Protein AF-A0A951XYP3-F1 (afdb_monomer)

Foldseek 3Di:
DWADALQWIWDADQQQWTQFIAGPVVRDTFFPSVDVVQRAHQKWFDFPNDIADFPGWDDDPQWIWTWRVVDVVIKIWIWHWDHDNFWIKIFRADIPPCPRTFKMFNGKGWGAADQPDDFAQWGWDDPVPFIKTWGKAWLFLQWFWDWDDDPGGIMIITMFGCAFVLGAAPVCVVPRGGGTMMIIGMFTPPPVGVLVSFVVVCVVRVLPQFQVLLPPLLQLFAEAEAAADQLLDPVLLVVQLVLCVLLQGQEYEYEQQQFADLAQLLWGNCSNVGLVSLLVSCVVSVVSRHAYEYEDELQWARLHYPPDVPDPQQFDADPVRHFDHDPDDNTTGGSLHHCNLLVSLLSNLNSCLSSPHQEYEYEPQPPQPPSCNSSSLSSQVSNQVSNVVSVHRHSAYDYCHPACRSVNSGHQENADDDDPCVVDPLQVLLVVLLVVLPDGSSDPHAYASHEAAQFDPVDFHQDPQSLQLNLLQCLLSSHYYHYYHYSLRLQARQQNSLSSNVSSVSSVCSSVVVDDNVVSPVSSDRPWGWDWDDDDPGIDTATKDKADAPAWDWDWDQAPVGIDTWIKTKTKIKGPAQDPQWIKMKIAIFTADPVRHGHRLVVRHPPHRRHHDWCPPKKKFFFPEEQPQKWKADSVRHTFRWDADPGYIIGDHGGMMMMIGGNPDDVNVRRHPMYIDD

Radius of gyration: 29.74 Å; Cα contacts (8 Å, |Δi|>4): 1580; chains: 1; bounding box: 68×66×85 Å

Mean predicted aligned error: 7.41 Å

Secondary structure (DSSP, 8-state):
-EEE-SSEEEEE-TTSBEEEEEETTT--BSS-TTSGGG--BS-EEEETTEEE--SEEEEETTEEEEE-TTSSSPPEEEEEEEE-SSEEEEEEEEEESGGG-SEEEEEEEE--S--SEEETTEEEEE-SS-EEEEEEEESSTTEEEEEEEETTEEEEEEEEES--TT---HHHHTSSSTT-EEEEEEEESSHHHHHHHHHHHHHHHT-SSHHHHHT-GGGGS-EEEEEE--TT-HHHHHHHHHHHHHTT-SEEEE-HHHHB-SS-TTSB-GGGSSHHHHHHHHHHHHHTT-EEEEEEESSB--SSS---TT----B-B-TTSPBPBPSSSS-BBB-TTTTHHHHHHHHHHHHHHHHT-SEEEEES-SS--GGGHHHHHHHHHHHHHHHHHTT---S-EEE--S--TTTTTTEEEE------TTTS-HHHHHHHHHHTTS--TT--S-B---EEEEE-SSSPPPPHHHHHHHHHHHHHHT---EEEEEHHHHHH-TTHHHHHHHHHHHHHHHHTT-S-HHHHHHTTSTT-EEEEEEETTEEEEEEEEEPP---EEEEEEEETTEEEEEEEEEEEEEESS-BTTEEEEEEEEEEE-TTSSB--HHHH-TTSPP-PPP-TT-EEEEET--STT-EEEETTSPBP--EE-SSEEEEE-SSEEEEEEETT--HHHHHHT-EEE-

Solvent-accessible surface area (backbone atoms only — not comparable to full-atom values): 34959 Å² total; per-residue (Å²): 90,77,46,53,32,71,38,32,35,43,30,34,44,87,71,40,21,36,45,35,33,29,36,57,84,78,68,44,61,42,24,41,59,91,41,73,94,37,45,39,46,25,50,37,35,29,38,94,92,35,82,44,70,56,74,45,45,49,79,56,96,64,27,42,39,36,31,27,70,93,44,86,73,50,31,37,41,28,34,35,61,47,63,37,68,60,32,36,41,40,29,30,68,41,66,45,59,54,87,65,44,46,30,38,31,71,36,38,45,40,32,38,52,82,58,81,39,72,30,42,37,24,43,38,44,73,74,88,82,56,49,33,34,45,33,50,43,54,76,39,36,67,27,46,60,46,38,42,83,47,100,69,13,31,35,41,36,35,34,32,41,52,58,46,67,96,54,53,41,70,82,39,59,76,51,43,50,54,74,40,30,37,35,40,35,42,34,48,67,53,66,70,49,45,50,56,46,52,55,48,52,28,67,78,64,68,43,80,34,26,63,70,33,51,65,41,72,69,72,62,44,25,29,33,31,38,65,42,61,57,56,66,38,73,66,51,50,52,44,54,49,50,53,29,52,51,27,52,25,45,30,40,30,35,27,41,80,62,51,33,20,64,64,44,48,70,37,46,18,70,53,39,77,42,57,67,51,48,26,51,51,47,48,54,31,43,78,71,66,34,45,43,28,43,32,38,62,75,60,58,37,66,59,45,70,86,79,54,95,85,47,89,69,36,51,28,53,48,99,87,63,47,74,36,63,33,96,71,68,79,22,29,27,44,19,74,48,74,46,16,34,53,53,51,19,46,25,50,19,51,37,42,42,70,38,62,54,43,28,38,32,45,37,83,44,48,91,58,54,77,72,40,52,40,59,53,16,45,47,53,49,44,31,48,52,29,15,44,74,58,74,39,60,54,66,35,26,32,24,31,45,84,62,52,59,40,29,47,41,50,42,20,28,39,48,61,37,85,69,61,65,92,81,39,53,73,64,56,46,48,44,52,40,54,67,70,60,57,89,42,64,54,51,83,46,53,60,36,65,8,46,45,63,47,25,45,94,92,48,71,59,58,46,74,65,60,46,35,46,48,46,36,38,30,40,31,69,66,30,18,46,33,36,30,34,26,49,68,46,50,66,6,40,66,57,41,73,57,49,28,45,48,42,21,51,44,48,50,42,32,76,69,55,69,64,54,74,66,60,24,56,60,44,58,46,72,99,57,45,41,47,80,41,77,44,98,94,52,73,43,81,39,54,36,44,80,47,68,52,77,23,50,35,79,40,73,40,78,34,68,89,46,81,41,76,37,44,28,33,55,45,40,32,30,41,78,58,68,54,96,67,24,28,44,34,43,37,35,71,40,51,32,40,96,87,68,43,82,50,39,34,60,77,56,6,72,95,40,82,39,47,48,65,68,36,82,68,29,25,41,34,33,46,84,40,60,51,79,75,48,47,37,20,40,81,86,57,49,76,48,87,62,41,70,59,99,65,19,24,39,32,88,45,62,56,46,40,37,37,41,35,45,56,88,59,56,65,66,62,41,39,51,58,27,38,43,47,111

pLDDT: mean 86.68, std 11.58, range [38.38, 98.69]

Sequence (678 aa):
MSFSTQDLTLRLGPDGKVVSIVDRLTGRDRVKSTLPQYQNYLCELSAAGRTCAPTSFAARDGLLVFRFDTLSPPPVVSIRVRSDPLYVLFELADVQNPDAIESIRFVGIWTADSLDRVVDRVLRFDDGRVERYLGLHPLDPFTEVWAGPGTSGGYLKATAYARLDGGMPPALARDPFRGRRAVLFAANTAPASFVKVFEQIERDFDVPLGWKARQQPVLRQSTIFWSYFDASSPQERRRAIEVTRRAGCAKALLFVNLWADRANRYQPEPAWGGMQTLKDWIREAHDAGLLVGAHMLHTVGVTRGPVGPGDATPVRRDAAGQPIRAAEGPGYQLDLWNGGVAWQSRQIAAVFSEAGFDYLYADALEDVPESYWCSTAVAVAELYEALKAAGAPPRWMEGSAHNMNGLWPYIAVHGQTDWYLHKASFREEVNRNVRDMTFDARNPAPRQMGWAPICHTIYPETTPDELEYLLSRSLAWDVPVVYIMWGHTVNAWTHRDANLHLMYLYEKLRIEQYFSAELRRAARQADRDFMLFPDDGGHRLIECAPLSTEAAAEVPHEAAGGARTLRVALRAFASRGVHAGQRYVSAWAQPLGPDGKPVMATALAGAGPPRRVEFDGLRLQLAGLRADGVRVCDIWGREIAPRDDDAGLVLPFSTRVYLKLPATCEPAVLFRSARLVR

Nearest PDB structures (foldseek):
  3ecq-assembly2_B  TM=4.646E-01  e=6.523E-15  Streptococcus pneumoniae R6
  4gkl-assembly2_B  TM=5.294E-01  e=4.102E-09  Thermotoga neapolitana
  2ya2-assembly1_A  TM=3.401E-01  e=8.936E-08  Streptococcus pneumoniae TIGR4
  3faw-assembly1_A  TM=2.936E-01  e=3.031E-08  Streptococcus agalactiae COH1
  2ya1-assembly1_A  TM=2.950E-01  e=1.534E-07  Streptococcus pneumoniae TIGR4

Structure (mmCIF, N/CA/C/O backbone):
data_AF-A0A951XYP3-F1
#
_entry.id   AF-A0A951XYP3-F1
#
loop_
_atom_site.group_PDB
_atom_site.id
_atom_site.type_symbol
_atom_site.label_atom_id
_atom_site.label_alt_id
_atom_site.label_comp_id
_atom_site.label_asym_id
_atom_site.label_entity_id
_atom_site.label_seq_id
_atom_site.pdbx_PDB_ins_code
_atom_site.Cartn_x
_atom_site.Cartn_y
_atom_site.Cartn_z
_atom_site.occupancy
_atom_site.B_iso_or_equiv
_atom_site.auth_seq_id
_atom_site.auth_comp_id
_atom_site.auth_asym_id
_atom_site.auth_atom_id
_atom_site.pdbx_PDB_model_num
ATOM 1 N N . MET A 1 1 ? -24.974 -12.770 32.847 1.00 94.94 1 MET A N 1
ATOM 2 C CA . MET A 1 1 ? -25.576 -12.272 31.581 1.00 94.94 1 MET A CA 1
ATOM 3 C C . MET A 1 1 ? -24.872 -12.920 30.392 1.00 94.94 1 MET A C 1
ATOM 5 O O . MET A 1 1 ? -23.725 -13.317 30.559 1.00 94.94 1 MET A O 1
ATOM 9 N N . SER A 1 2 ? -25.513 -13.064 29.226 1.00 96.56 2 SER A N 1
ATOM 10 C CA . SER A 1 2 ? -24.863 -13.631 28.033 1.00 96.56 2 SER A CA 1
ATOM 11 C C . SER A 1 2 ? -25.205 -12.853 26.765 1.00 96.56 2 SER A C 1
ATOM 13 O O . SER A 1 2 ? -26.340 -12.417 26.601 1.00 96.56 2 SER A O 1
ATOM 15 N N . PHE A 1 3 ? -24.217 -12.718 25.885 1.00 97.31 3 PHE A N 1
ATOM 16 C CA . PHE A 1 3 ? -24.302 -12.079 24.574 1.00 97.31 3 PHE A CA 1
ATOM 17 C C . PHE A 1 3 ? -23.811 -13.085 23.539 1.00 97.31 3 PHE A C 1
ATOM 19 O O . PHE A 1 3 ? -22.753 -13.683 23.735 1.00 97.31 3 PHE A O 1
ATOM 26 N N . SER A 1 4 ? -24.585 -13.336 22.487 1.00 97.38 4 SER A N 1
ATOM 27 C CA . SER A 1 4 ? -24.273 -14.397 21.524 1.00 97.38 4 SER A CA 1
ATOM 28 C C . SER A 1 4 ? -24.396 -13.914 20.093 1.00 97.38 4 SER A C 1
ATOM 30 O O . SER A 1 4 ? -25.381 -13.282 19.734 1.00 97.38 4 SER A O 1
ATOM 32 N N . THR A 1 5 ? -23.416 -14.296 19.289 1.00 96.81 5 THR A N 1
ATOM 33 C CA . THR A 1 5 ? -23.433 -14.245 17.829 1.00 96.81 5 THR A CA 1
ATOM 34 C C . THR A 1 5 ? -23.641 -15.670 17.301 1.00 96.81 5 THR A C 1
ATOM 36 O O . THR A 1 5 ? -23.819 -16.617 18.077 1.00 96.81 5 THR A O 1
ATOM 39 N N . GLN A 1 6 ? -23.603 -15.866 15.985 1.00 95.56 6 GLN A N 1
ATOM 40 C CA . GLN A 1 6 ? -23.590 -17.203 15.386 1.00 95.56 6 GLN A CA 1
ATOM 41 C C . GLN A 1 6 ? -22.330 -18.001 15.794 1.00 95.56 6 GLN A C 1
ATOM 43 O O . GLN A 1 6 ? -22.396 -19.217 15.966 1.00 95.56 6 GLN A O 1
ATOM 48 N N . ASP A 1 7 ? -21.203 -17.306 15.985 1.00 94.50 7 ASP A N 1
ATOM 49 C CA . ASP A 1 7 ? -19.854 -17.869 16.129 1.00 94.50 7 ASP A CA 1
ATOM 50 C C . ASP A 1 7 ? -19.314 -17.797 17.564 1.00 94.50 7 ASP A C 1
ATOM 52 O O . ASP A 1 7 ? -18.368 -18.504 17.909 1.00 94.50 7 ASP A O 1
ATOM 56 N N . LEU A 1 8 ? -19.902 -16.954 18.414 1.00 95.62 8 LEU A N 1
ATOM 57 C CA . LEU A 1 8 ? -19.364 -16.610 19.725 1.00 95.62 8 LEU A CA 1
ATOM 58 C C . LEU A 1 8 ? -20.468 -16.507 20.776 1.00 95.62 8 LEU A C 1
ATOM 60 O O . LEU A 1 8 ? -21.537 -15.969 20.508 1.00 95.62 8 LEU A O 1
ATOM 64 N N . THR A 1 9 ? -20.191 -16.932 22.006 1.00 97.31 9 THR A N 1
ATOM 65 C CA . THR A 1 9 ? -21.010 -16.589 23.175 1.00 97.31 9 THR A CA 1
ATOM 66 C C . THR A 1 9 ? -20.133 -16.016 24.285 1.00 97.31 9 THR A C 1
ATOM 68 O O . THR A 1 9 ? -19.351 -16.739 24.893 1.00 97.31 9 THR A O 1
ATOM 71 N N . LEU A 1 10 ? -20.306 -14.730 24.595 1.00 96.69 10 LEU A N 1
ATOM 72 C CA . LEU A 1 10 ? -19.717 -14.054 25.753 1.00 96.69 10 LEU A CA 1
ATOM 73 C C . LEU A 1 10 ? -20.641 -14.196 26.969 1.00 96.69 10 LEU A C 1
ATOM 75 O O . LEU A 1 10 ? -21.863 -14.042 26.860 1.00 96.69 10 LEU A O 1
ATOM 79 N N . ARG A 1 11 ? -20.070 -14.455 28.148 1.00 97.12 11 ARG A N 1
ATOM 80 C CA . ARG A 1 11 ? -20.802 -14.485 29.420 1.00 97.12 11 ARG A CA 1
ATOM 81 C C . ARG A 1 11 ? -20.125 -13.614 30.469 1.00 97.12 11 ARG A C 1
ATOM 83 O O . ARG A 1 11 ? -18.912 -13.677 30.656 1.00 97.12 11 ARG A O 1
ATOM 90 N N . LEU A 1 12 ? -20.953 -12.859 31.187 1.00 96.88 12 LEU A N 1
ATOM 91 C CA . LEU A 1 12 ? -20.557 -12.059 32.342 1.00 96.88 12 LEU A CA 1
ATOM 92 C C . LEU A 1 12 ? -21.125 -12.650 33.634 1.00 96.88 12 LEU A C 1
ATOM 94 O O . LEU A 1 12 ? -22.303 -13.037 33.669 1.00 96.88 12 LEU A O 1
ATOM 98 N N . GLY A 1 13 ? -20.297 -12.683 34.675 1.00 96.25 13 GLY A N 1
ATOM 99 C CA . GLY A 1 13 ? -20.674 -13.023 36.042 1.00 96.25 13 GLY A CA 1
ATOM 100 C C . GLY A 1 13 ? -21.573 -11.961 36.691 1.00 96.25 13 GLY A C 1
ATOM 101 O O . GLY A 1 13 ? -21.798 -10.893 36.112 1.00 96.25 13 GLY A O 1
ATOM 102 N N . PRO A 1 14 ? -22.119 -12.244 37.887 1.00 96.50 14 PRO A N 1
ATOM 103 C CA . PRO A 1 14 ? -22.960 -11.300 38.628 1.00 96.50 14 PRO A CA 1
ATOM 104 C C . PRO A 1 14 ? -22.197 -10.068 39.140 1.00 96.50 14 PRO A C 1
ATOM 106 O O . PRO A 1 14 ? -22.823 -9.099 39.546 1.00 96.50 14 PRO A O 1
ATOM 109 N N . ASP A 1 15 ? -20.867 -10.095 39.110 1.00 96.12 15 ASP A N 1
ATOM 110 C CA . ASP A 1 15 ? -19.958 -9.007 39.479 1.00 96.12 15 ASP A CA 1
ATOM 111 C C . ASP A 1 15 ? -19.421 -8.233 38.258 1.00 96.12 15 ASP A C 1
ATOM 113 O O . ASP A 1 15 ? -18.568 -7.360 38.394 1.00 96.12 15 ASP A O 1
ATOM 117 N N . GLY A 1 16 ? -19.906 -8.544 37.050 1.00 96.44 16 GLY A N 1
ATOM 118 C CA . GLY A 1 16 ? -19.474 -7.890 35.814 1.00 96.44 16 GLY A CA 1
ATOM 119 C C . GLY A 1 16 ? -18.149 -8.412 35.249 1.00 96.44 16 GLY A C 1
ATOM 120 O O . GLY A 1 16 ? -17.642 -7.848 34.274 1.00 96.44 16 GLY A O 1
ATOM 121 N N . LYS A 1 17 ? -17.587 -9.490 35.812 1.00 96.62 17 LYS A N 1
ATOM 122 C CA . LYS A 1 17 ? -16.408 -10.160 35.249 1.00 96.62 17 LYS A CA 1
ATOM 123 C C . LYS A 1 17 ? -16.745 -10.979 34.018 1.00 96.62 17 LYS A C 1
ATOM 125 O O . LYS A 1 17 ? -17.808 -11.594 33.943 1.00 96.62 17 LYS A O 1
ATOM 130 N N . VAL A 1 18 ? -15.818 -11.041 33.069 1.00 95.38 18 VAL A N 1
ATOM 131 C CA . VAL A 1 18 ? -15.890 -11.976 31.945 1.00 95.38 18 VAL A CA 1
ATOM 132 C C . VAL A 1 18 ? -15.596 -13.378 32.469 1.00 95.38 18 VAL A C 1
ATOM 134 O O . VAL A 1 18 ? -14.480 -13.671 32.888 1.00 95.38 18 VAL A O 1
ATOM 137 N N . VAL A 1 19 ? -16.608 -14.246 32.458 1.00 94.69 19 VAL A N 1
ATOM 138 C CA . VAL A 1 19 ? -16.498 -15.609 33.003 1.00 94.69 19 VAL A CA 1
ATOM 139 C C . VAL A 1 19 ? -16.403 -16.679 31.926 1.00 94.69 19 VAL A C 1
ATOM 141 O O . VAL A 1 19 ? -16.064 -17.801 32.259 1.00 94.69 19 VAL A O 1
ATOM 144 N N . SER A 1 20 ? -16.731 -16.384 30.665 1.00 93.31 20 SER A N 1
ATOM 145 C CA . SER A 1 20 ? -16.653 -17.360 29.569 1.00 93.31 20 SER A CA 1
ATOM 146 C C . SER A 1 20 ? -16.743 -16.674 28.207 1.00 93.31 20 SER A C 1
ATOM 148 O O . SER A 1 20 ? -17.505 -15.712 28.048 1.00 93.31 20 SER A O 1
ATOM 150 N N . ILE A 1 21 ? -16.003 -17.193 27.225 1.00 93.44 21 ILE A N 1
ATOM 151 C CA . ILE A 1 21 ? -16.119 -16.836 25.807 1.00 93.44 21 ILE A CA 1
ATOM 152 C C . ILE A 1 21 ? -16.085 -18.123 24.998 1.00 93.44 21 ILE A C 1
ATOM 154 O O . ILE A 1 21 ? -15.023 -18.653 24.695 1.00 93.44 21 ILE A O 1
ATOM 158 N N . VAL A 1 22 ? -17.253 -18.635 24.637 1.00 93.12 22 VAL A N 1
ATOM 159 C CA . VAL A 1 22 ? -17.359 -19.903 23.917 1.00 93.12 22 VAL A CA 1
ATOM 160 C C . VAL A 1 22 ? -17.301 -19.650 22.418 1.00 93.12 22 VAL A C 1
ATOM 162 O O . VAL A 1 22 ? -18.160 -18.949 21.880 1.00 93.12 22 VAL A O 1
ATOM 165 N N . ASP A 1 23 ? -16.325 -20.253 21.740 1.00 91.19 23 ASP A N 1
ATOM 166 C CA . ASP A 1 23 ? -16.357 -20.404 20.286 1.00 91.19 23 ASP A CA 1
ATOM 167 C C . ASP A 1 23 ? -17.433 -21.435 19.945 1.00 91.19 23 ASP A C 1
ATOM 169 O O . ASP A 1 23 ? -17.295 -22.623 20.238 1.00 91.19 23 ASP A O 1
ATOM 173 N N . ARG A 1 24 ? -18.547 -20.984 19.368 1.00 92.44 24 ARG A N 1
ATOM 174 C CA . ARG A 1 24 ? -19.727 -21.831 19.151 1.00 92.44 24 ARG A CA 1
ATOM 175 C C . ARG A 1 24 ? -19.491 -22.908 18.099 1.00 92.44 24 ARG A C 1
ATOM 177 O O . ARG A 1 24 ? -20.209 -23.904 18.101 1.00 92.44 24 ARG A O 1
ATOM 184 N N . LEU A 1 25 ? -18.495 -22.726 17.231 1.00 88.06 25 LEU A N 1
ATOM 185 C CA . LEU A 1 25 ? -18.140 -23.716 16.221 1.00 88.06 25 LEU A CA 1
ATOM 186 C C . LEU A 1 25 ? -17.386 -24.898 16.838 1.00 88.06 25 LEU A C 1
ATOM 188 O O . LEU A 1 25 ? -17.642 -26.045 16.480 1.00 88.06 25 LEU A O 1
ATOM 192 N N . THR A 1 26 ? -16.457 -24.629 17.758 1.00 87.50 26 THR A N 1
ATOM 193 C CA . THR A 1 26 ? -15.609 -25.672 18.364 1.00 87.50 26 THR A CA 1
ATOM 194 C C . THR A 1 26 ? -16.101 -26.122 19.738 1.00 87.50 26 THR A C 1
ATOM 196 O O . THR A 1 26 ? -15.647 -27.142 20.254 1.00 87.50 26 THR A O 1
ATOM 199 N N . GLY A 1 27 ? -17.036 -25.377 20.333 1.00 90.12 27 GLY A N 1
ATOM 200 C CA . GLY A 1 27 ? -17.553 -25.584 21.684 1.00 90.12 27 GLY A CA 1
ATOM 201 C C . GLY A 1 27 ? -16.547 -25.250 22.789 1.00 90.12 27 GLY A C 1
ATOM 202 O O . GLY A 1 27 ? -16.861 -25.442 23.963 1.00 90.12 27 GLY A O 1
ATOM 203 N N . ARG A 1 28 ? -15.344 -24.772 22.443 1.00 89.00 28 ARG A N 1
ATOM 204 C CA . ARG A 1 28 ? -14.281 -24.485 23.411 1.00 89.00 28 ARG A CA 1
ATOM 205 C C . ARG A 1 28 ? -14.506 -23.134 24.076 1.00 89.00 28 ARG A C 1
ATOM 207 O O . ARG A 1 28 ? -14.768 -22.135 23.404 1.00 89.00 28 ARG A O 1
ATOM 214 N N . ASP A 1 29 ? -14.360 -23.108 25.397 1.00 90.31 29 ASP A N 1
ATOM 215 C CA . ASP A 1 29 ? -14.270 -21.861 26.148 1.00 90.31 29 ASP A CA 1
ATOM 216 C C . ASP A 1 29 ? -12.864 -21.285 25.985 1.00 90.31 29 ASP A C 1
ATOM 218 O O . ASP A 1 29 ? -11.864 -21.937 26.281 1.00 90.31 29 ASP A O 1
ATOM 222 N N . ARG A 1 30 ? -12.799 -20.062 25.475 1.00 87.12 30 ARG A N 1
ATOM 223 C CA . ARG A 1 30 ? -11.568 -19.317 25.251 1.00 87.12 30 ARG A CA 1
ATOM 224 C C . ARG A 1 30 ? -11.134 -18.554 26.483 1.00 87.12 30 ARG A C 1
ATOM 226 O O . ARG A 1 30 ? -10.099 -17.924 26.399 1.00 87.12 30 ARG A O 1
ATOM 233 N N . VAL A 1 31 ? -11.865 -18.569 27.595 1.00 79.69 31 VAL A N 1
ATOM 234 C CA . VAL A 1 31 ? -11.435 -18.004 28.886 1.00 79.69 31 VAL A CA 1
ATOM 235 C C . VAL A 1 31 ? -11.099 -19.159 29.828 1.00 79.69 31 VAL A C 1
ATOM 237 O O . VAL A 1 31 ? -11.831 -20.147 29.859 1.00 79.69 31 VAL A O 1
ATOM 240 N N . LYS A 1 32 ? -10.041 -19.051 30.656 1.00 72.44 32 LYS A N 1
ATOM 241 C CA . LYS A 1 32 ? -9.826 -20.013 31.761 1.00 72.44 32 LYS A CA 1
ATOM 242 C C . LYS A 1 32 ? -10.803 -19.692 32.880 1.00 72.44 32 LYS A C 1
ATOM 244 O O . LYS A 1 32 ? -10.425 -19.192 33.934 1.00 72.44 32 LYS A O 1
ATOM 249 N N . SER A 1 33 ? -12.074 -19.967 32.626 1.00 68.19 33 SER A N 1
ATOM 250 C CA . SER A 1 33 ? -13.196 -19.702 33.521 1.00 68.19 33 SER A CA 1
ATOM 251 C C . SER A 1 33 ? -13.050 -20.392 34.877 1.00 68.19 33 SER A C 1
ATOM 253 O O . SER A 1 33 ? -13.637 -19.948 35.856 1.00 68.19 33 SER A O 1
ATOM 255 N N . THR A 1 34 ? -12.218 -21.427 34.974 1.00 72.44 34 THR A N 1
ATOM 256 C CA . THR A 1 34 ? -11.900 -22.138 36.219 1.00 72.44 34 THR A CA 1
ATOM 257 C C . THR A 1 34 ? -10.819 -21.466 37.070 1.00 72.44 34 THR A C 1
ATOM 259 O O . THR A 1 34 ? -10.626 -21.860 38.218 1.00 72.44 34 THR A O 1
ATOM 262 N N . LEU A 1 35 ? -10.111 -20.462 36.543 1.00 80.06 35 LEU A N 1
ATOM 263 C CA . LEU A 1 35 ? -8.990 -19.803 37.208 1.00 80.06 35 LEU A CA 1
ATOM 264 C C . LEU A 1 35 ? -9.317 -18.318 37.459 1.00 80.06 35 LEU A C 1
ATOM 266 O O . LEU A 1 35 ? -9.365 -17.537 36.503 1.00 80.06 35 LEU A O 1
ATOM 270 N N . PRO A 1 36 ? -9.514 -17.894 38.725 1.00 82.75 36 PRO A N 1
ATOM 271 C CA . PRO A 1 36 ? -9.939 -16.532 39.060 1.00 82.75 36 PRO A CA 1
ATOM 272 C C . PRO A 1 36 ? -9.073 -15.416 38.462 1.00 82.75 36 PRO A C 1
ATOM 274 O O . PRO A 1 36 ? -9.596 -14.355 38.144 1.00 82.75 36 PRO A O 1
ATOM 277 N N . GLN A 1 37 ? -7.774 -15.648 38.243 1.00 80.50 37 GLN A N 1
ATOM 278 C CA . GLN A 1 37 ? -6.865 -14.645 37.676 1.00 80.50 37 GLN A CA 1
ATOM 279 C C . GLN A 1 37 ? -7.129 -14.291 36.196 1.00 80.50 37 GLN A C 1
ATOM 281 O O . GLN A 1 37 ? -6.566 -13.318 35.699 1.00 80.50 37 GLN A O 1
ATOM 286 N N . TYR A 1 38 ? -7.972 -15.050 35.485 1.00 79.50 38 TYR A N 1
ATOM 287 C CA . TYR A 1 38 ? -8.395 -14.736 34.108 1.00 79.50 38 TYR A CA 1
ATOM 288 C C . TYR A 1 38 ? -9.817 -14.175 34.042 1.00 79.50 38 TYR A C 1
ATOM 290 O O . TYR A 1 38 ? -10.231 -13.677 32.996 1.00 79.50 38 TYR A O 1
ATOM 298 N N . GLN A 1 39 ? -10.553 -14.221 35.154 1.00 87.25 39 GLN A N 1
ATOM 299 C CA . GLN A 1 39 ? -11.854 -13.581 35.290 1.00 87.25 39 GLN A CA 1
ATOM 300 C C . GLN A 1 39 ? -11.637 -12.109 35.648 1.00 87.25 39 GLN A C 1
ATOM 302 O O . GLN A 1 39 ? -11.647 -11.718 36.814 1.00 87.25 39 GLN A O 1
ATOM 307 N N . ASN A 1 40 ? -11.396 -11.287 34.637 1.00 91.00 40 ASN A N 1
ATOM 308 C CA . ASN A 1 40 ? -11.245 -9.847 34.819 1.00 91.00 40 ASN A CA 1
ATOM 309 C C . ASN A 1 40 ? -12.580 -9.135 34.617 1.00 91.00 40 ASN A C 1
ATOM 311 O O . ASN A 1 40 ? -13.489 -9.659 33.965 1.00 91.00 40 ASN A O 1
ATOM 315 N N . TYR A 1 41 ? -12.699 -7.935 35.178 1.00 96.38 41 TYR A N 1
ATOM 316 C CA . TYR A 1 41 ? -13.861 -7.089 34.938 1.00 96.38 41 TYR A CA 1
ATOM 317 C C . TYR A 1 41 ? -13.932 -6.705 33.461 1.00 96.38 41 TYR A C 1
ATOM 319 O O . TYR A 1 41 ? -12.914 -6.383 32.846 1.00 96.38 41 TYR A O 1
ATOM 327 N N . LEU A 1 42 ? -15.142 -6.720 32.892 1.00 96.94 42 LEU A N 1
ATOM 328 C CA . LEU A 1 42 ? -15.340 -6.198 31.540 1.00 96.94 42 LEU A CA 1
ATOM 329 C C . LEU A 1 42 ? -14.954 -4.712 31.476 1.00 96.94 42 LEU A C 1
ATOM 331 O O . LEU A 1 42 ? -14.369 -4.282 30.485 1.00 96.94 42 LEU A O 1
ATOM 335 N N . CYS A 1 43 ? -15.289 -3.967 32.538 1.00 98.00 43 CYS A N 1
ATOM 336 C CA . CYS A 1 43 ? -15.002 -2.550 32.684 1.00 98.00 43 CYS A CA 1
ATOM 337 C C . CYS A 1 43 ? -14.042 -2.286 33.848 1.00 98.00 43 CYS A C 1
ATOM 339 O O . CYS A 1 43 ? -14.322 -2.666 34.984 1.00 98.00 43 CYS A O 1
ATOM 341 N N . GLU A 1 44 ? -12.965 -1.561 33.576 1.00 97.75 44 GLU A N 1
ATOM 342 C CA . GLU A 1 44 ? -12.028 -1.015 34.563 1.00 97.75 44 GLU A CA 1
ATOM 343 C C . GLU A 1 44 ? -11.697 0.424 34.169 1.00 97.75 44 GLU A C 1
ATOM 345 O O . GLU A 1 44 ? -11.845 0.798 33.003 1.00 97.75 44 GLU A O 1
ATOM 350 N N . LEU A 1 45 ? -11.220 1.236 35.107 1.00 96.62 45 LEU A N 1
ATOM 351 C CA . LEU A 1 45 ? -10.763 2.587 34.784 1.00 96.62 45 LEU A CA 1
ATOM 352 C C . LEU A 1 45 ? -9.397 2.881 35.406 1.00 96.62 45 LEU A C 1
ATOM 354 O O . LEU A 1 45 ? -9.006 2.224 36.370 1.00 96.62 45 LEU A O 1
ATOM 358 N N . SER A 1 46 ? -8.660 3.839 34.849 1.00 96.12 46 SER A N 1
ATOM 359 C CA . SER A 1 46 ? -7.447 4.392 35.460 1.00 96.12 46 SER A CA 1
ATOM 360 C C . SER A 1 46 ? -7.745 5.747 36.083 1.00 96.12 46 SER A C 1
ATOM 362 O O . SER A 1 46 ? -8.416 6.570 35.460 1.00 96.12 46 SER A O 1
ATOM 364 N N . ALA A 1 47 ? -7.241 5.974 37.292 1.00 94.69 47 ALA A N 1
ATOM 365 C CA . ALA A 1 47 ? -7.289 7.255 37.985 1.00 94.69 47 ALA A CA 1
ATOM 366 C C . ALA A 1 47 ? -6.023 7.426 38.835 1.00 94.69 47 ALA A C 1
ATOM 368 O O . ALA A 1 47 ? -5.634 6.507 39.561 1.00 94.69 47 ALA A O 1
ATOM 369 N N . ALA A 1 48 ? -5.381 8.595 38.752 1.00 92.38 48 ALA A N 1
ATOM 370 C CA . ALA A 1 48 ? -4.115 8.896 39.424 1.00 92.38 48 ALA A CA 1
ATOM 371 C C . ALA A 1 48 ? -3.022 7.830 39.176 1.00 92.38 48 ALA A C 1
ATOM 373 O O . ALA A 1 48 ? -2.331 7.395 40.104 1.00 92.38 48 ALA A O 1
ATOM 374 N N . GLY A 1 49 ? -2.907 7.361 37.930 1.00 91.19 49 GLY A N 1
ATOM 375 C CA . GLY A 1 49 ? -1.955 6.335 37.503 1.00 91.19 49 GLY A CA 1
ATOM 376 C C . GLY A 1 49 ? -2.231 4.930 38.048 1.00 91.19 49 GLY A C 1
ATOM 377 O O . GLY A 1 49 ? -1.341 4.078 38.021 1.00 91.19 49 GLY A O 1
ATOM 378 N N . ARG A 1 50 ? -3.430 4.667 38.587 1.00 94.62 50 ARG A N 1
ATOM 379 C CA . ARG A 1 50 ? -3.809 3.368 39.166 1.00 94.62 50 ARG A CA 1
ATOM 380 C C . ARG A 1 50 ? -5.049 2.799 38.497 1.00 94.62 50 ARG A C 1
ATOM 382 O O . ARG A 1 50 ? -6.063 3.478 38.364 1.00 94.62 50 ARG A O 1
ATOM 389 N N . THR A 1 51 ? -5.005 1.507 38.174 1.00 96.06 51 THR A N 1
ATOM 390 C CA . THR A 1 51 ? -6.199 0.765 37.754 1.00 96.06 51 THR A CA 1
ATOM 391 C C . THR A 1 51 ? -7.141 0.566 38.938 1.00 96.06 51 THR A C 1
ATOM 393 O O . THR A 1 51 ? -6.746 0.053 39.985 1.00 96.06 51 THR A O 1
ATOM 396 N N . CYS A 1 52 ? -8.397 0.952 38.753 1.00 97.19 52 CYS A N 1
ATOM 397 C CA . CYS A 1 52 ? -9.478 0.816 39.711 1.00 97.19 52 CYS A CA 1
ATOM 398 C C . CYS A 1 52 ? -10.494 -0.204 39.186 1.00 97.19 52 CYS A C 1
ATOM 400 O O . CYS A 1 52 ? -11.007 -0.076 38.072 1.00 97.19 52 CYS A O 1
ATOM 402 N N . ALA A 1 53 ? -10.786 -1.211 40.007 1.00 97.38 53 ALA A N 1
ATOM 403 C CA . ALA A 1 53 ? -11.860 -2.165 39.767 1.00 97.38 53 ALA A CA 1
ATOM 404 C C . ALA A 1 53 ? -13.218 -1.561 40.173 1.00 97.38 53 ALA A C 1
ATOM 406 O O . ALA A 1 53 ? -13.264 -0.740 41.096 1.00 97.38 53 ALA A O 1
ATOM 407 N N . PRO A 1 54 ? -14.325 -1.969 39.531 1.00 97.81 54 PRO A N 1
ATOM 408 C CA . PRO A 1 54 ? -15.654 -1.544 39.940 1.00 97.81 54 PRO A CA 1
ATOM 409 C C . PRO A 1 54 ? -16.003 -2.111 41.324 1.00 97.81 54 PRO A C 1
ATOM 411 O O . PRO A 1 54 ? -15.697 -3.260 41.643 1.00 97.81 54 PRO A O 1
ATOM 414 N N . THR A 1 55 ? -16.674 -1.306 42.143 1.00 98.06 55 THR A N 1
ATOM 415 C CA . THR A 1 55 ? -17.218 -1.692 43.455 1.00 98.06 55 THR A CA 1
ATOM 416 C C . THR A 1 55 ? -18.575 -2.373 43.334 1.00 98.06 55 THR A C 1
ATOM 418 O O . THR A 1 55 ? -18.957 -3.153 44.203 1.00 98.06 55 THR A O 1
ATOM 421 N N . SER A 1 56 ? -19.315 -2.097 42.257 1.00 97.88 56 SER A N 1
ATOM 422 C CA . SER A 1 56 ? -20.567 -2.784 41.950 1.00 97.88 56 SER A CA 1
ATOM 423 C C . SER A 1 56 ? -20.860 -2.820 40.452 1.00 97.88 56 SER A C 1
ATOM 425 O O . SER A 1 56 ? -20.363 -2.002 39.673 1.00 97.88 56 SER A O 1
ATOM 427 N N . PHE A 1 57 ? -21.698 -3.784 40.074 1.00 98.12 57 PHE A N 1
ATOM 428 C CA . PHE A 1 57 ? -22.164 -4.024 38.716 1.00 98.12 57 PHE A CA 1
ATOM 429 C C . PHE A 1 57 ? -23.679 -4.245 38.720 1.00 98.12 57 PHE A C 1
ATOM 431 O O . PHE A 1 57 ? -24.212 -4.952 39.577 1.00 98.12 57 PHE A O 1
ATOM 438 N N . ALA A 1 58 ? -24.378 -3.671 37.743 1.00 98.00 58 ALA A N 1
ATOM 439 C CA . ALA A 1 58 ? -25.787 -3.947 37.494 1.00 98.00 58 ALA A CA 1
ATOM 440 C C . ALA A 1 58 ? -26.077 -3.976 35.990 1.00 98.00 58 ALA A C 1
ATOM 442 O O . ALA A 1 58 ? -25.553 -3.161 35.239 1.00 98.00 58 ALA A O 1
ATOM 443 N N . ALA A 1 59 ? -26.962 -4.873 35.556 1.00 97.00 59 ALA A N 1
ATOM 444 C CA . ALA A 1 59 ? -27.523 -4.849 34.208 1.00 97.00 59 ALA A CA 1
ATOM 445 C C . ALA A 1 59 ? -28.955 -4.302 34.271 1.00 97.00 59 ALA A C 1
ATOM 447 O O . ALA A 1 59 ? -29.792 -4.879 34.969 1.00 97.00 59 ALA A O 1
ATOM 448 N N . ARG A 1 60 ? -29.237 -3.185 33.594 1.00 94.88 60 ARG A N 1
ATOM 449 C CA . ARG A 1 60 ? -30.560 -2.532 33.580 1.00 94.88 60 ARG A CA 1
ATOM 450 C C . ARG A 1 60 ? -30.818 -1.927 32.207 1.00 94.88 60 ARG A C 1
ATOM 452 O O . ARG A 1 60 ? -29.941 -1.261 31.673 1.00 94.88 60 ARG A O 1
ATOM 459 N N . ASP A 1 61 ? -31.985 -2.195 31.628 1.00 91.81 61 ASP A N 1
ATOM 460 C CA . ASP A 1 61 ? -32.439 -1.590 30.364 1.00 91.81 61 ASP A CA 1
ATOM 461 C C . ASP A 1 61 ? -31.438 -1.715 29.195 1.00 91.81 61 ASP A C 1
ATOM 463 O O . ASP A 1 61 ? -31.241 -0.797 28.403 1.00 91.81 61 ASP A O 1
ATOM 467 N N . GLY A 1 62 ? -30.757 -2.864 29.097 1.00 89.62 62 GLY A N 1
ATOM 468 C CA . GLY A 1 62 ? -29.740 -3.113 28.063 1.00 89.62 62 GLY A CA 1
ATOM 469 C C . GLY A 1 62 ? -28.393 -2.414 28.298 1.00 89.62 62 GLY A C 1
ATOM 470 O O . GLY A 1 62 ? -27.504 -2.498 27.448 1.00 89.62 62 GLY A O 1
ATOM 471 N N . LEU A 1 63 ? -28.222 -1.756 29.446 1.00 97.62 63 LEU A N 1
ATOM 472 C CA . LEU A 1 63 ? -26.969 -1.164 29.899 1.00 97.62 63 LEU A CA 1
ATOM 473 C C . LEU A 1 63 ? -26.309 -2.033 30.968 1.00 97.62 63 LEU A C 1
ATOM 475 O O . LEU A 1 63 ? -26.965 -2.585 31.854 1.00 97.62 63 LEU A O 1
ATOM 479 N N . LEU A 1 64 ? -24.987 -2.105 30.897 1.00 98.31 64 LEU A N 1
ATOM 480 C CA . LEU A 1 64 ? -24.113 -2.584 31.953 1.00 98.31 64 LEU A CA 1
ATOM 481 C C . LEU A 1 64 ? -23.593 -1.371 32.720 1.00 98.31 64 LEU A C 1
ATOM 483 O O . LEU A 1 64 ? -22.891 -0.541 32.150 1.00 98.31 64 LEU A O 1
ATOM 487 N N . VAL A 1 65 ? -23.947 -1.261 33.993 1.00 98.44 65 VAL A N 1
ATOM 488 C CA . VAL A 1 65 ? -23.619 -0.118 34.846 1.00 98.44 65 VAL A CA 1
ATOM 489 C C . VAL A 1 65 ? -22.577 -0.543 35.870 1.00 98.44 65 VAL A C 1
ATOM 491 O O . VAL A 1 65 ? -22.830 -1.435 36.681 1.00 98.44 65 VAL A O 1
ATOM 494 N N . PHE A 1 66 ? -21.423 0.115 35.842 1.00 98.38 66 PHE A N 1
ATOM 495 C CA . PHE A 1 66 ? -20.294 -0.109 36.739 1.00 98.38 66 PHE A CA 1
ATOM 496 C C . PHE A 1 66 ? -20.103 1.118 37.630 1.00 98.38 66 PHE A C 1
ATOM 498 O O . PHE A 1 66 ? -20.036 2.239 37.125 1.00 98.38 66 PHE A O 1
ATOM 505 N N . ARG A 1 67 ? -20.019 0.921 38.949 1.00 98.19 67 ARG A N 1
ATOM 506 C CA . ARG A 1 67 ? -19.718 1.999 39.908 1.00 98.19 67 ARG A CA 1
ATOM 507 C C . ARG A 1 67 ? -18.313 1.830 40.462 1.00 98.19 67 ARG A C 1
ATOM 509 O O . ARG A 1 67 ? -17.873 0.699 40.652 1.00 98.19 67 ARG A O 1
ATOM 516 N N . PHE A 1 68 ? -17.643 2.942 40.740 1.00 97.81 68 PHE A N 1
ATOM 517 C CA . PHE A 1 68 ? -16.278 2.978 41.264 1.00 97.81 68 PHE A CA 1
ATOM 518 C C . PHE A 1 68 ? -16.238 3.813 42.549 1.00 97.81 68 PHE A C 1
ATOM 520 O O . PHE A 1 68 ? -15.678 4.906 42.590 1.00 97.81 68 PHE A O 1
ATOM 527 N N . ASP A 1 69 ? -16.863 3.298 43.612 1.00 97.25 69 ASP A N 1
ATOM 528 C CA . ASP A 1 69 ? -17.065 4.043 44.867 1.00 97.25 69 ASP A CA 1
ATOM 529 C C . ASP A 1 69 ? -15.767 4.258 45.678 1.00 97.25 69 ASP A C 1
ATOM 531 O O . ASP A 1 69 ? -15.766 4.962 46.684 1.00 97.25 69 ASP A O 1
ATOM 535 N N . THR A 1 70 ? -14.645 3.672 45.244 1.00 95.62 70 THR A N 1
ATOM 536 C CA . THR A 1 70 ? -13.305 3.919 45.806 1.00 95.62 70 THR A CA 1
ATOM 537 C C . THR A 1 70 ? -12.704 5.261 45.380 1.00 95.62 70 THR A C 1
ATOM 539 O O . THR A 1 70 ? -11.662 5.654 45.904 1.00 95.62 70 THR A O 1
ATOM 542 N N . LEU A 1 71 ? -13.339 5.960 44.438 1.00 95.50 71 LEU A N 1
ATOM 543 C CA . LEU A 1 71 ? -12.935 7.269 43.934 1.00 95.50 71 LEU A CA 1
ATOM 544 C C . LEU A 1 71 ? -13.916 8.352 44.397 1.00 95.50 71 LEU A C 1
ATOM 546 O O . LEU A 1 71 ? -15.068 8.070 44.722 1.00 95.50 71 LEU A O 1
ATOM 550 N N . SER A 1 72 ? -13.458 9.604 44.426 1.00 93.94 72 SER A N 1
ATOM 551 C CA . SER A 1 72 ? -14.259 10.745 44.876 1.00 93.94 72 SER A CA 1
ATOM 552 C C . SER A 1 72 ? -14.129 11.928 43.908 1.00 93.94 72 SER A C 1
ATOM 554 O O . SER A 1 72 ? -13.017 12.436 43.756 1.00 93.94 72 SER A O 1
ATOM 556 N N . PRO A 1 73 ? -15.234 12.422 43.315 1.00 94.56 73 PRO A N 1
ATOM 557 C CA . PRO A 1 73 ? -16.576 11.821 43.331 1.00 94.56 73 PRO A CA 1
ATOM 558 C C . PRO A 1 73 ? -16.598 10.444 42.635 1.00 94.56 73 PRO A C 1
ATOM 560 O O . PRO A 1 73 ? -15.782 10.224 41.744 1.00 94.56 73 PRO A O 1
ATOM 563 N N . PRO A 1 74 ? -17.504 9.521 43.016 1.00 96.50 74 PRO A N 1
ATOM 564 C CA . PRO A 1 74 ? -17.504 8.153 42.502 1.00 96.50 74 PRO A CA 1
ATOM 565 C C . PRO A 1 74 ? -17.973 8.107 41.040 1.00 96.50 74 PRO A C 1
ATOM 567 O O . PRO A 1 74 ? -19.117 8.487 40.754 1.00 96.50 74 PRO A O 1
ATOM 570 N N . PRO A 1 75 ? -17.136 7.633 40.100 1.00 97.19 75 PRO A N 1
ATOM 571 C CA . PRO A 1 75 ? -17.546 7.464 38.718 1.00 97.19 75 PRO A CA 1
ATOM 572 C C . PRO A 1 75 ? -18.617 6.389 38.540 1.00 97.19 75 PRO A C 1
ATOM 574 O O . PRO A 1 75 ? -18.603 5.350 39.210 1.00 97.19 75 PRO A O 1
ATOM 577 N N . VAL A 1 76 ? -19.512 6.617 37.576 1.00 97.81 76 VAL A N 1
ATOM 578 C CA . VAL A 1 76 ? -20.463 5.607 37.091 1.00 97.81 76 VAL A CA 1
ATOM 579 C C . VAL A 1 76 ? -20.314 5.482 35.583 1.00 97.81 76 VAL A C 1
ATOM 581 O O . VAL A 1 76 ? -20.516 6.453 34.859 1.00 97.81 76 VAL A O 1
ATOM 584 N N . VAL A 1 77 ? -19.978 4.283 35.112 1.00 98.12 77 VAL A N 1
ATOM 585 C CA . VAL A 1 77 ? -19.774 3.982 33.691 1.00 98.12 77 VAL A CA 1
ATOM 586 C C . VAL A 1 77 ? -20.912 3.101 33.198 1.00 98.12 77 VAL A C 1
ATOM 588 O O . VAL A 1 77 ? -21.158 2.032 33.756 1.00 98.12 77 VAL A O 1
ATOM 591 N N . SER A 1 78 ? -21.591 3.536 32.138 1.00 98.38 78 SER A N 1
ATOM 592 C CA . SER A 1 78 ? -22.662 2.783 31.485 1.00 98.38 78 SER A CA 1
ATOM 593 C C . SER A 1 78 ? -22.218 2.310 30.106 1.00 98.38 78 SER A C 1
ATOM 595 O O . SER A 1 78 ? -21.902 3.119 29.235 1.00 98.38 78 SER A O 1
ATOM 597 N N . ILE A 1 79 ? -22.236 0.995 29.891 1.00 98.44 79 ILE A N 1
ATOM 598 C CA . ILE A 1 79 ? -21.873 0.355 28.624 1.00 98.44 79 ILE A CA 1
ATOM 599 C C . ILE A 1 79 ? -23.118 -0.265 28.002 1.00 98.44 79 ILE A C 1
ATOM 601 O O . ILE A 1 79 ? -23.736 -1.155 28.587 1.00 98.44 79 ILE A O 1
ATOM 605 N N . ARG A 1 80 ? -23.477 0.161 26.794 1.00 98.12 80 ARG A N 1
ATOM 606 C CA . ARG A 1 80 ? -24.499 -0.512 25.994 1.00 98.12 80 ARG A CA 1
ATOM 607 C C . ARG A 1 80 ? -23.866 -1.697 25.280 1.00 98.12 80 ARG A C 1
ATOM 609 O O . ARG A 1 80 ? -22.841 -1.541 24.618 1.00 98.12 80 ARG A O 1
ATOM 616 N N . VAL A 1 81 ? -24.488 -2.870 25.401 1.00 97.31 81 VAL A N 1
ATOM 617 C CA . VAL A 1 81 ? -24.024 -4.088 24.724 1.00 97.31 81 VAL A CA 1
ATOM 618 C C . VAL A 1 81 ? -25.130 -4.649 23.843 1.00 97.31 81 VAL A C 1
ATOM 620 O O . VAL A 1 81 ? -26.228 -4.934 24.321 1.00 97.31 81 VAL A O 1
ATOM 623 N N . ARG A 1 82 ? -24.842 -4.824 22.550 1.00 96.75 82 ARG A N 1
ATOM 624 C CA . ARG A 1 82 ? -25.786 -5.366 21.560 1.00 96.75 82 ARG A CA 1
ATOM 625 C C . ARG A 1 82 ? -25.176 -6.575 20.864 1.00 96.75 82 ARG A C 1
ATOM 627 O O . ARG A 1 82 ? -24.029 -6.526 20.436 1.00 96.75 82 ARG A O 1
ATOM 634 N N . SER A 1 83 ? -25.946 -7.653 20.743 1.00 97.00 83 SER A N 1
ATOM 635 C CA . SER A 1 83 ? -25.561 -8.810 19.929 1.00 97.00 83 SER A CA 1
ATOM 636 C C . SER A 1 83 ? -26.099 -8.660 18.511 1.00 97.00 83 SER A C 1
ATOM 638 O O . SER A 1 83 ? -27.279 -8.367 18.329 1.00 97.00 83 SER A O 1
ATOM 640 N N . ASP A 1 84 ? -25.228 -8.874 17.539 1.00 97.12 84 ASP A N 1
ATOM 641 C CA . ASP A 1 84 ? -25.529 -9.064 16.125 1.00 97.12 84 ASP A CA 1
ATOM 642 C C . ASP A 1 84 ? -25.215 -10.531 15.751 1.00 97.12 84 ASP A C 1
ATOM 644 O O . ASP A 1 84 ? -24.401 -11.169 16.435 1.00 97.12 84 ASP A O 1
ATOM 648 N N . PRO A 1 85 ? -25.816 -11.119 14.695 1.00 97.12 85 PRO A N 1
ATOM 649 C CA . PRO A 1 85 ? -25.431 -12.450 14.240 1.00 97.12 85 PRO A CA 1
ATOM 650 C C . PRO A 1 85 ? -23.927 -12.636 14.003 1.00 97.12 85 PRO A C 1
ATOM 652 O O . PRO A 1 85 ? -23.454 -13.760 14.152 1.00 97.12 85 PRO A O 1
ATOM 655 N N . LEU A 1 86 ? -23.164 -11.588 13.673 1.00 96.38 86 LEU A N 1
ATOM 656 C CA . LEU A 1 86 ? -21.731 -11.701 13.371 1.00 96.38 86 LEU A CA 1
ATOM 657 C C . LEU A 1 86 ? -20.801 -11.162 14.466 1.00 96.38 86 LEU A C 1
ATOM 659 O O . LEU A 1 86 ? -19.660 -11.615 14.565 1.00 96.38 86 LEU A O 1
ATOM 663 N N . TYR A 1 87 ? -21.256 -10.236 15.308 1.00 96.88 87 TYR A N 1
ATOM 664 C CA . TYR A 1 87 ? -20.398 -9.572 16.295 1.00 96.88 87 TYR A CA 1
ATOM 665 C C . TYR A 1 87 ? -21.171 -9.102 17.541 1.00 96.88 87 TYR A C 1
ATOM 667 O O . TYR A 1 87 ? -22.397 -9.061 17.574 1.00 96.88 87 TYR A O 1
ATOM 675 N N . VAL A 1 88 ? -20.449 -8.738 18.599 1.00 97.75 88 VAL A N 1
ATOM 676 C CA . VAL A 1 88 ? -20.993 -8.089 19.800 1.00 97.75 88 VAL A CA 1
ATOM 677 C C . VAL A 1 88 ? -20.482 -6.654 19.845 1.00 97.75 88 VAL A C 1
ATOM 679 O O . VAL A 1 88 ? -19.274 -6.439 19.891 1.00 97.75 88 VAL A O 1
ATOM 682 N N . LEU A 1 89 ? -21.389 -5.679 19.832 1.00 97.69 89 LEU A N 1
ATOM 683 C CA . LEU A 1 89 ? -21.082 -4.255 19.972 1.00 97.69 89 LEU A CA 1
ATOM 684 C C . LEU A 1 89 ? -21.004 -3.866 21.447 1.00 97.69 89 LEU A C 1
ATOM 686 O O . LEU A 1 89 ? -21.917 -4.182 22.209 1.00 97.69 89 LEU A O 1
ATOM 690 N N . PHE A 1 90 ? -19.976 -3.098 21.793 1.00 97.88 90 PHE A N 1
ATOM 691 C CA . PHE A 1 90 ? -19.824 -2.383 23.055 1.00 97.88 90 PHE A CA 1
ATOM 692 C C . PHE A 1 90 ? -19.762 -0.887 22.769 1.00 97.88 90 PHE A C 1
ATOM 694 O O . PHE A 1 90 ? -18.981 -0.456 21.921 1.00 97.88 90 PHE A O 1
ATOM 701 N N . GLU A 1 91 ? -20.560 -0.102 23.483 1.00 97.69 91 GLU A N 1
ATOM 702 C CA . GLU A 1 91 ? -20.596 1.355 23.373 1.00 97.69 91 GLU A CA 1
ATOM 703 C C . GLU A 1 91 ? -20.566 1.983 24.770 1.00 97.69 91 GLU A C 1
ATOM 705 O O . GLU A 1 91 ? -21.395 1.642 25.616 1.00 97.69 91 GLU A O 1
ATOM 710 N N . LEU A 1 92 ? -19.654 2.927 25.007 1.00 97.56 92 LEU A N 1
ATOM 711 C CA . LEU A 1 92 ? -19.693 3.794 26.187 1.00 97.56 92 LEU A CA 1
ATOM 712 C C . LEU A 1 92 ? -20.873 4.766 26.064 1.00 97.56 92 LEU A C 1
ATOM 714 O O . LEU A 1 92 ? -20.782 5.796 25.400 1.00 97.56 92 LEU A O 1
ATOM 718 N N . ALA A 1 93 ? -22.002 4.424 26.681 1.00 97.19 93 ALA A N 1
ATOM 719 C CA . ALA A 1 93 ? -23.247 5.179 26.566 1.00 97.19 93 ALA A CA 1
ATOM 720 C C . ALA A 1 93 ? -23.276 6.416 27.477 1.00 97.19 93 ALA A C 1
ATOM 722 O O . ALA A 1 93 ? -23.812 7.455 27.090 1.00 97.19 93 ALA A O 1
ATOM 723 N N . ASP A 1 94 ? -22.718 6.309 28.684 1.00 96.88 94 ASP A N 1
ATOM 724 C CA . ASP A 1 94 ? -22.671 7.410 29.648 1.00 96.88 94 ASP A CA 1
ATOM 725 C C . ASP A 1 94 ? -21.523 7.243 30.646 1.00 96.88 94 ASP A C 1
ATOM 727 O O . ASP A 1 94 ? -21.190 6.117 31.030 1.00 96.88 94 ASP A O 1
ATOM 731 N N . VAL A 1 95 ? -20.949 8.364 31.086 1.00 96.62 95 VAL A N 1
ATOM 732 C CA . VAL A 1 95 ? -19.930 8.414 32.140 1.00 96.62 95 VAL A CA 1
ATOM 733 C C . VAL A 1 95 ? -20.241 9.580 33.070 1.00 96.62 95 VAL A C 1
ATOM 735 O O . VAL A 1 95 ? -20.113 10.744 32.698 1.00 96.62 95 VAL A O 1
ATOM 738 N N . GLN A 1 96 ? -20.633 9.265 34.298 1.00 96.44 96 GLN A N 1
ATOM 739 C CA . GLN A 1 96 ? -20.877 10.258 35.341 1.00 96.44 96 GLN A CA 1
ATOM 740 C C . GLN A 1 96 ? -19.595 10.486 36.132 1.00 96.44 96 GLN A C 1
ATOM 742 O O . GLN A 1 96 ? -18.884 9.528 36.438 1.00 96.44 96 GLN A O 1
ATOM 747 N N . ASN A 1 97 ? -19.338 11.744 36.497 1.00 93.88 97 ASN A N 1
ATOM 748 C CA . ASN A 1 97 ? -18.137 12.178 37.215 1.00 93.88 97 ASN A CA 1
ATOM 749 C C . ASN A 1 97 ? -16.815 11.824 36.487 1.00 93.88 97 ASN A C 1
ATOM 751 O O . ASN A 1 97 ? -15.948 11.173 37.075 1.00 93.88 97 ASN A O 1
ATOM 755 N N . PRO A 1 98 ? -16.637 12.224 35.209 1.00 94.12 98 PRO A N 1
ATOM 756 C CA . PRO A 1 98 ? -15.485 11.817 34.402 1.00 94.12 98 PRO A CA 1
ATOM 757 C C . PRO A 1 98 ? -14.159 12.477 34.810 1.00 94.12 98 PRO A C 1
ATOM 759 O O . PRO A 1 98 ? -13.108 11.995 34.404 1.00 94.12 98 PRO A O 1
ATOM 762 N N . ASP A 1 99 ? -14.186 13.555 35.600 1.00 89.56 99 ASP A N 1
ATOM 763 C CA . ASP A 1 99 ? -13.024 14.426 35.845 1.00 89.56 99 ASP A CA 1
ATOM 764 C C . ASP A 1 99 ? -11.821 13.717 36.485 1.00 89.56 99 ASP A C 1
ATOM 766 O O . ASP A 1 99 ? -10.676 14.104 36.256 1.00 89.56 99 ASP A O 1
ATOM 770 N N . ALA A 1 100 ? -12.071 12.678 37.285 1.00 88.44 100 ALA A N 1
ATOM 771 C CA . ALA A 1 100 ? -11.026 11.892 37.943 1.00 88.44 100 ALA A CA 1
ATOM 772 C C . ALA A 1 100 ? -10.501 10.729 37.081 1.00 88.44 100 ALA A C 1
ATOM 774 O O . ALA A 1 100 ? -9.578 10.026 37.494 1.00 88.44 100 ALA A O 1
ATOM 775 N N . ILE A 1 101 ? -11.108 10.487 35.917 1.00 94.25 101 ILE A N 1
ATOM 776 C CA . ILE A 1 101 ? -10.820 9.333 35.072 1.00 94.25 101 ILE A CA 1
ATOM 777 C C . ILE A 1 101 ? -9.753 9.712 34.048 1.00 94.25 101 ILE A C 1
ATOM 779 O O . ILE A 1 101 ? -9.912 10.657 33.286 1.00 94.25 101 ILE A O 1
ATOM 783 N N . GLU A 1 102 ? -8.682 8.932 33.981 1.00 93.19 102 GLU A N 1
ATOM 784 C CA . GLU A 1 102 ? -7.645 9.049 32.951 1.00 93.19 102 GLU A CA 1
ATOM 785 C C . GLU A 1 102 ? -8.004 8.209 31.721 1.00 93.19 102 GLU A C 1
ATOM 787 O O . GLU A 1 102 ? -7.856 8.653 30.583 1.00 93.19 102 GLU A O 1
ATOM 792 N N . SER A 1 103 ? -8.507 6.992 31.942 1.00 94.62 103 SER A N 1
ATOM 793 C CA . SER A 1 103 ? -8.945 6.080 30.886 1.00 94.62 103 SER A CA 1
ATOM 794 C C . SER A 1 103 ? -10.003 5.098 31.379 1.00 94.62 103 SER A C 1
ATOM 796 O O . SER A 1 103 ? -10.083 4.796 32.569 1.00 94.62 103 SER A O 1
ATOM 798 N N . ILE A 1 104 ? -10.814 4.584 30.456 1.00 97.06 104 ILE A N 1
ATOM 799 C CA . ILE A 1 104 ? -11.815 3.545 30.689 1.00 97.06 104 ILE A CA 1
ATOM 800 C C . ILE A 1 104 ? -11.516 2.386 29.749 1.00 97.06 104 ILE A C 1
ATOM 802 O O . ILE A 1 104 ? -11.678 2.500 28.534 1.00 97.06 104 ILE A O 1
ATOM 806 N N . ARG A 1 105 ? -11.131 1.243 30.313 1.00 97.38 105 ARG A N 1
ATOM 807 C CA . ARG A 1 105 ? -11.153 -0.038 29.610 1.00 97.38 105 ARG A CA 1
ATOM 808 C C . ARG A 1 105 ? -12.584 -0.543 29.653 1.00 97.38 105 ARG A C 1
ATOM 810 O O . ARG A 1 105 ? -13.020 -1.003 30.698 1.00 97.38 105 ARG A O 1
ATOM 817 N N . PHE A 1 106 ? -13.309 -0.450 28.545 1.00 96.94 106 PHE A N 1
ATOM 818 C CA . PHE A 1 106 ? -14.729 -0.825 28.470 1.00 96.94 106 PHE A CA 1
ATOM 819 C C . PHE A 1 106 ? -14.963 -2.200 27.831 1.00 96.94 106 PHE A C 1
ATOM 821 O O . PHE A 1 106 ? -16.085 -2.704 27.811 1.00 96.94 106 PHE A O 1
ATOM 828 N N . VAL A 1 107 ? -13.890 -2.825 27.342 1.00 96.38 107 VAL A N 1
ATOM 829 C CA . VAL A 1 107 ? -13.825 -4.259 27.057 1.00 96.38 107 VAL A CA 1
ATOM 830 C C . VAL A 1 107 ? -12.498 -4.771 27.598 1.00 96.38 107 VAL A C 1
ATOM 832 O O . VAL A 1 107 ? -11.443 -4.309 27.171 1.00 96.38 107 VAL A O 1
ATOM 835 N N . GLY A 1 108 ? -12.540 -5.719 28.528 1.00 94.00 108 GLY A N 1
ATOM 836 C CA . GLY A 1 108 ? -11.373 -6.415 29.060 1.00 94.00 108 GLY A CA 1
ATOM 837 C C . GLY A 1 108 ? -11.582 -7.921 29.000 1.00 94.00 108 GLY A C 1
ATOM 838 O O . GLY A 1 108 ? -12.412 -8.466 29.723 1.00 94.00 108 GLY A O 1
ATOM 839 N N . ILE A 1 109 ? -10.841 -8.600 28.129 1.00 92.06 109 ILE A N 1
ATOM 840 C CA . ILE A 1 109 ? -10.960 -10.040 27.903 1.00 92.06 109 ILE A CA 1
ATOM 841 C C . ILE A 1 109 ? -9.583 -10.683 28.017 1.00 92.06 109 ILE A C 1
ATOM 843 O O . ILE A 1 109 ? -8.625 -10.232 27.395 1.00 92.06 109 ILE A O 1
ATOM 847 N N . TRP A 1 110 ? -9.505 -11.770 28.781 1.00 88.88 110 TRP A N 1
ATOM 848 C CA . TRP A 1 110 ? -8.316 -12.602 28.909 1.00 88.88 110 TRP A CA 1
ATOM 849 C C . TRP A 1 110 ? -8.667 -14.017 28.501 1.00 88.88 110 TRP A C 1
ATOM 851 O O . TRP A 1 110 ? -9.687 -14.563 28.916 1.00 88.88 110 TRP A O 1
ATOM 861 N N . THR A 1 111 ? -7.818 -14.591 27.667 1.00 84.81 111 THR A N 1
ATOM 862 C CA . THR A 1 111 ? -8.047 -15.888 27.049 1.00 84.81 111 THR A CA 1
ATOM 863 C C . THR A 1 111 ? -7.194 -16.980 27.677 1.00 84.81 111 THR A C 1
ATOM 865 O O . THR A 1 111 ? -6.181 -16.712 28.325 1.00 84.81 111 THR A O 1
ATOM 868 N N . ALA A 1 112 ? -7.662 -18.211 27.525 1.00 71.50 112 ALA A N 1
ATOM 869 C CA . ALA A 1 112 ? -6.998 -19.437 27.901 1.00 71.50 112 ALA A CA 1
ATOM 870 C C . ALA A 1 112 ? -5.942 -19.870 26.886 1.00 71.50 112 ALA A C 1
ATOM 872 O O . ALA A 1 112 ? -5.930 -19.393 25.756 1.00 71.50 112 ALA A O 1
ATOM 873 N N . ASP A 1 113 ? -5.129 -20.833 27.327 1.00 64.50 113 ASP A N 1
ATOM 874 C CA . ASP A 1 113 ? -4.151 -21.595 26.546 1.00 64.50 113 ASP A CA 1
ATOM 875 C C . ASP A 1 113 ? -2.985 -20.807 25.944 1.00 64.50 113 ASP A C 1
ATOM 877 O O . ASP A 1 113 ? -2.985 -19.582 25.893 1.00 64.50 113 ASP A O 1
ATOM 881 N N . SER A 1 114 ? -1.922 -21.517 25.555 1.00 54.88 114 SER A N 1
ATOM 882 C CA . SER A 1 114 ? -0.832 -20.904 24.801 1.00 54.88 114 SER A CA 1
ATOM 883 C C . SER A 1 114 ? -1.401 -20.400 23.482 1.00 54.88 114 SER A C 1
ATOM 885 O O . SER A 1 114 ? -1.864 -21.191 22.667 1.00 54.88 114 SER A O 1
ATOM 887 N N . LEU A 1 115 ? -1.380 -19.086 23.287 1.00 62.31 115 LEU A N 1
ATOM 888 C CA . LEU A 1 115 ? -1.655 -18.493 21.989 1.00 62.31 115 LEU A CA 1
ATOM 889 C C . LEU A 1 115 ? -0.712 -19.099 20.956 1.00 62.31 115 LEU A C 1
ATOM 891 O O . LEU A 1 115 ? 0.504 -19.020 21.133 1.00 62.31 115 LEU A O 1
ATOM 895 N N . ASP A 1 116 ? -1.256 -19.604 19.854 1.00 57.47 116 ASP A N 1
ATOM 896 C CA . ASP A 1 116 ? -0.411 -19.965 18.715 1.00 57.47 116 ASP A CA 1
ATOM 897 C C . ASP A 1 116 ? 0.218 -18.704 18.131 1.00 57.47 116 ASP A C 1
ATOM 899 O O . ASP A 1 116 ? 1.391 -18.680 17.751 1.00 57.47 116 ASP A O 1
ATOM 903 N N . ARG A 1 117 ? -0.575 -17.622 18.064 1.00 66.25 117 ARG A N 1
ATOM 904 C CA . ARG A 1 117 ? -0.116 -16.324 17.577 1.00 66.25 117 ARG A CA 1
ATOM 905 C C . ARG A 1 117 ? -1.072 -15.191 17.958 1.00 66.25 117 ARG A C 1
ATOM 907 O O . ARG A 1 117 ? -2.283 -15.300 17.771 1.00 66.25 117 ARG A O 1
ATOM 914 N N . VAL A 1 118 ? -0.517 -14.062 18.394 1.00 64.31 118 VAL A N 1
ATOM 915 C CA . VAL A 1 118 ? -1.221 -12.768 18.354 1.00 64.31 118 VAL A CA 1
ATOM 916 C C . VAL A 1 118 ? -0.987 -12.146 16.991 1.00 64.31 118 VAL A C 1
ATOM 918 O O . VAL A 1 118 ? 0.153 -12.101 16.520 1.00 64.31 118 VAL A O 1
ATOM 921 N N . VAL A 1 119 ? -2.056 -11.691 16.347 1.00 60.25 119 VAL A N 1
ATOM 922 C CA . VAL A 1 119 ? -1.977 -11.089 15.021 1.00 60.25 119 VAL A CA 1
ATOM 923 C C . VAL A 1 119 ? -2.869 -9.842 14.986 1.00 60.25 119 VAL A C 1
ATOM 925 O O . VAL A 1 119 ? -4.082 -9.945 15.001 1.00 60.25 119 VAL A O 1
ATOM 928 N N . ASP A 1 120 ? -2.282 -8.647 15.000 1.00 68.44 120 ASP A N 1
ATOM 929 C CA . ASP A 1 120 ? -2.986 -7.373 15.272 1.00 68.44 120 ASP A CA 1
ATOM 930 C C . ASP A 1 120 ? -3.830 -7.415 16.562 1.00 68.44 120 ASP A C 1
ATOM 932 O O . ASP A 1 120 ? -3.340 -7.756 17.633 1.00 68.44 120 ASP A O 1
ATOM 936 N N . ARG A 1 121 ? -5.121 -7.101 16.407 1.00 74.06 121 ARG A N 1
ATOM 937 C CA . ARG A 1 121 ? -6.237 -7.125 17.333 1.00 74.06 121 ARG A CA 1
ATOM 938 C C . ARG A 1 121 ? -7.007 -8.447 17.294 1.00 74.06 121 ARG A C 1
ATOM 940 O O . ARG A 1 121 ? -8.119 -8.514 17.822 1.00 74.06 121 ARG A O 1
ATOM 947 N N . VAL A 1 122 ? -6.474 -9.473 16.626 1.00 82.12 122 VAL A N 1
ATOM 948 C CA . VAL A 1 122 ? -7.048 -10.820 16.620 1.00 82.12 122 VAL A CA 1
ATOM 949 C C . VAL A 1 122 ? -6.112 -11.811 17.302 1.00 82.12 122 VAL A C 1
ATOM 951 O O . VAL A 1 122 ? -4.900 -11.850 17.093 1.00 82.12 122 VAL A O 1
ATOM 954 N N . LEU A 1 123 ? -6.701 -12.656 18.133 1.00 85.19 123 LEU A N 1
ATOM 955 C CA . LEU A 1 123 ? -6.055 -13.838 18.674 1.00 85.19 123 LEU A CA 1
ATOM 956 C C . LEU A 1 123 ? -6.342 -14.992 17.716 1.00 85.19 123 LEU A C 1
ATOM 958 O O . LEU A 1 123 ? -7.507 -15.245 17.393 1.00 85.19 123 LEU A O 1
ATOM 962 N N . ARG A 1 124 ? -5.291 -15.663 17.232 1.00 84.94 124 ARG A N 1
ATOM 963 C CA . ARG A 1 124 ? -5.430 -16.879 16.426 1.00 84.94 124 ARG A CA 1
ATOM 964 C C . ARG A 1 124 ? -5.358 -18.097 17.336 1.00 84.94 124 ARG A C 1
ATOM 966 O O . ARG A 1 124 ? -4.431 -18.210 18.135 1.00 84.94 124 ARG A O 1
ATOM 973 N N . PHE A 1 125 ? -6.310 -19.000 17.147 1.00 82.50 125 PHE A N 1
ATOM 974 C CA . PHE A 1 125 ? -6.363 -20.299 17.802 1.00 82.50 125 PHE A CA 1
ATOM 975 C C . PHE A 1 125 ? -6.387 -21.398 16.742 1.00 82.50 125 PHE A C 1
ATOM 977 O O . PHE A 1 125 ? -7.200 -21.340 15.816 1.00 82.50 125 PHE A O 1
ATOM 984 N N . ASP A 1 126 ? -5.528 -22.396 16.886 1.00 81.75 126 ASP A N 1
ATOM 985 C CA . ASP A 1 126 ? -5.554 -23.653 16.157 1.00 81.75 126 ASP A CA 1
ATOM 986 C C . ASP A 1 126 ? -6.024 -24.766 17.097 1.00 81.75 126 ASP A C 1
ATOM 988 O O . ASP A 1 126 ? -5.329 -25.227 18.001 1.00 81.75 126 ASP A O 1
ATOM 992 N N . ASP A 1 127 ? -7.254 -25.219 16.877 1.00 76.56 127 ASP A N 1
ATOM 993 C CA . ASP A 1 127 ? -7.829 -26.296 17.674 1.00 76.56 127 ASP A CA 1
ATOM 994 C C . ASP A 1 127 ? -7.488 -27.701 17.141 1.00 76.56 127 ASP A C 1
ATOM 996 O O . ASP A 1 127 ? -8.068 -28.689 17.611 1.00 76.56 127 ASP A O 1
ATOM 1000 N N . GLY A 1 128 ? -6.605 -27.804 16.139 1.00 78.38 128 GLY A N 1
ATOM 1001 C CA . GLY A 1 128 ? -6.247 -29.032 15.421 1.00 78.38 128 GLY A CA 1
ATOM 1002 C C . GLY A 1 128 ? -7.318 -29.513 14.434 1.00 78.38 128 GLY A C 1
ATOM 1003 O O . GLY A 1 128 ? -7.173 -30.562 13.809 1.00 78.38 128 GLY A O 1
ATOM 1004 N N . ARG A 1 129 ? -8.427 -28.772 14.312 1.00 75.19 129 ARG A N 1
ATOM 1005 C CA . ARG A 1 129 ? -9.549 -29.066 13.400 1.00 75.19 129 ARG A CA 1
ATOM 1006 C C . ARG A 1 129 ? -9.924 -27.870 12.542 1.00 75.19 129 ARG A C 1
ATOM 1008 O O . ARG A 1 129 ? -10.208 -28.026 11.361 1.00 75.19 129 ARG A O 1
ATOM 1015 N N . VAL A 1 130 ? -9.977 -26.694 13.161 1.00 79.94 130 VAL A N 1
ATOM 1016 C CA . VAL A 1 130 ? -10.337 -25.433 12.521 1.00 79.94 130 VAL A CA 1
ATOM 1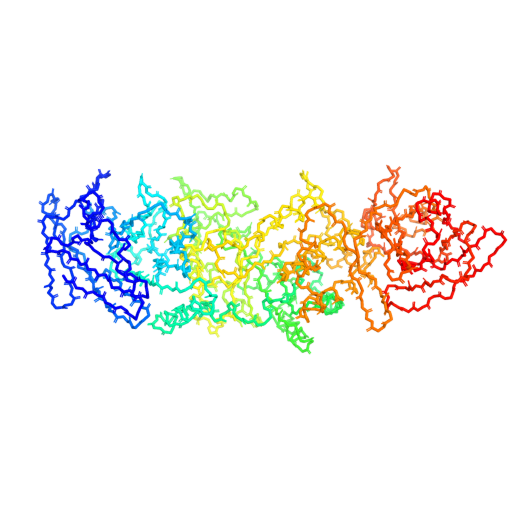017 C C . VAL A 1 130 ? -9.487 -24.347 13.151 1.00 79.94 130 VAL A C 1
ATOM 1019 O O . VAL A 1 130 ? -9.419 -24.242 14.376 1.00 79.94 130 VAL A O 1
ATOM 1022 N N . GLU A 1 131 ? -8.882 -23.527 12.308 1.00 84.38 131 GLU A N 1
ATOM 1023 C CA . GLU A 1 131 ? -8.223 -22.311 12.747 1.00 84.38 131 GLU A CA 1
ATOM 1024 C C . GLU A 1 131 ? -9.240 -21.174 12.872 1.00 84.38 131 GLU A C 1
ATOM 1026 O O . GLU A 1 131 ? -10.110 -20.974 12.011 1.00 84.38 131 GLU A O 1
ATOM 1031 N N . ARG A 1 132 ? -9.133 -20.405 13.954 1.00 87.00 132 ARG A N 1
ATOM 1032 C CA . ARG A 1 132 ? -10.106 -19.376 14.321 1.00 87.00 132 ARG A CA 1
ATOM 1033 C C . ARG A 1 132 ? -9.424 -18.075 14.701 1.00 87.00 132 ARG A C 1
ATOM 1035 O O . ARG A 1 132 ? -8.364 -18.072 15.321 1.00 87.00 132 ARG A O 1
ATOM 1042 N N . TYR A 1 133 ? -10.082 -16.973 14.367 1.00 88.12 133 TYR A N 1
ATOM 1043 C CA . TYR A 1 133 ? -9.789 -15.651 14.895 1.00 88.12 133 TYR A CA 1
ATOM 1044 C C . TYR A 1 133 ? -10.818 -15.284 15.960 1.00 88.12 133 TYR A C 1
ATOM 1046 O O . TYR A 1 133 ? -12.015 -15.434 15.726 1.00 88.12 133 TYR A O 1
ATOM 1054 N N . LEU A 1 134 ? -10.351 -14.757 17.090 1.00 91.06 134 LEU A N 1
ATOM 1055 C CA . LEU A 1 134 ? -11.148 -13.971 18.032 1.00 91.06 134 LEU A CA 1
ATOM 1056 C C . LEU A 1 134 ? -10.625 -12.539 17.986 1.00 91.0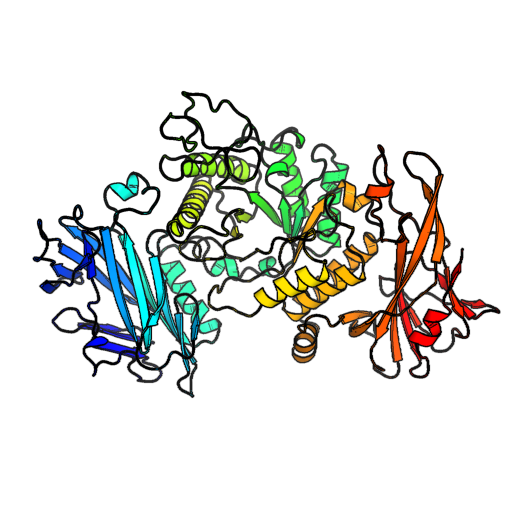6 134 LEU A C 1
ATOM 1058 O O . LEU A 1 134 ? -9.479 -12.295 18.357 1.00 91.06 134 LEU A O 1
ATOM 1062 N N . GLY A 1 135 ? -11.439 -11.609 17.505 1.00 90.56 135 GLY A N 1
ATOM 1063 C CA . GLY A 1 135 ? -11.020 -10.240 17.238 1.00 90.56 135 GLY A CA 1
ATOM 1064 C C . GLY A 1 135 ? -11.779 -9.211 18.041 1.00 90.56 135 GLY A C 1
ATOM 1065 O O . GLY A 1 135 ? -12.977 -9.361 18.269 1.00 90.56 135 GLY A O 1
ATOM 1066 N N . LEU A 1 136 ? -11.086 -8.140 18.411 1.00 92.06 136 LEU A N 1
ATOM 1067 C CA . LEU A 1 136 ? -11.693 -6.909 18.900 1.00 92.06 136 LEU A CA 1
ATOM 1068 C C . LEU A 1 136 ? -11.376 -5.788 17.907 1.00 92.06 136 LEU A C 1
ATOM 1070 O O . LEU A 1 136 ? -10.272 -5.729 17.369 1.00 92.06 136 LEU A O 1
ATOM 1074 N N . HIS A 1 137 ? -12.331 -4.909 17.622 1.00 89.50 137 HIS A N 1
ATOM 1075 C CA . HIS A 1 137 ? -12.130 -3.881 16.605 1.00 89.50 137 HIS A CA 1
ATOM 1076 C C . HIS A 1 137 ? -12.730 -2.527 16.995 1.00 89.50 137 HIS A C 1
ATOM 1078 O O . HIS A 1 137 ? -13.886 -2.507 17.416 1.00 89.50 137 HIS A O 1
ATOM 1084 N N . PRO A 1 138 ? -11.990 -1.406 16.874 1.00 90.69 138 PRO A N 1
ATOM 1085 C CA . PRO A 1 138 ? -12.509 -0.077 17.173 1.00 90.69 138 PRO A CA 1
ATOM 1086 C C . PRO A 1 138 ? -13.376 0.445 16.024 1.00 90.69 138 PRO A C 1
ATOM 1088 O O . PRO A 1 138 ? -13.080 0.196 14.852 1.00 90.69 138 PRO A O 1
ATOM 1091 N N . LEU A 1 139 ? -14.415 1.211 16.360 1.00 89.00 139 LEU A N 1
ATOM 1092 C CA . LEU A 1 139 ? -15.307 1.867 15.391 1.00 89.00 139 LEU A CA 1
ATOM 1093 C C . LEU A 1 139 ? -15.149 3.394 15.355 1.00 89.00 139 LEU A C 1
ATOM 1095 O O . LEU A 1 139 ? -15.948 4.086 14.728 1.00 89.00 139 LEU A O 1
ATOM 1099 N N . ASP A 1 140 ? -14.146 3.927 16.048 1.00 85.62 140 ASP A N 1
ATOM 1100 C CA . ASP A 1 140 ? -13.785 5.340 16.036 1.00 85.62 140 ASP A CA 1
ATOM 1101 C C . ASP A 1 140 ? -12.273 5.503 16.285 1.00 85.62 140 ASP A C 1
ATOM 1103 O O . ASP A 1 140 ? -11.665 4.628 16.909 1.00 85.62 140 ASP A O 1
ATOM 1107 N N . PRO A 1 141 ? -11.645 6.596 15.813 1.00 80.25 141 PRO A N 1
ATOM 1108 C CA . PRO A 1 141 ? -10.189 6.758 15.865 1.00 80.25 141 PRO A CA 1
ATOM 1109 C C . PRO A 1 141 ? -9.622 7.014 17.271 1.00 80.25 141 PRO A C 1
ATOM 1111 O O . PRO A 1 141 ? -8.406 7.076 17.426 1.00 80.25 141 PRO A O 1
ATOM 1114 N N . PHE A 1 142 ? -10.468 7.142 18.297 1.00 84.69 142 PHE A N 1
ATOM 1115 C CA . PHE A 1 142 ? -10.049 7.399 19.680 1.00 84.69 142 PHE A CA 1
ATOM 1116 C C . PHE A 1 142 ? -10.314 6.216 20.616 1.00 84.69 142 PHE A C 1
ATOM 1118 O O . PHE A 1 142 ? -9.988 6.284 21.802 1.00 84.69 142 PHE A O 1
ATOM 1125 N N . THR A 1 143 ? -10.919 5.143 20.106 1.00 89.12 143 THR A N 1
ATOM 1126 C CA . THR A 1 143 ? -10.968 3.868 20.814 1.00 89.12 143 THR A CA 1
ATOM 1127 C C . THR A 1 143 ? -9.706 3.098 20.476 1.00 89.12 143 THR A C 1
ATOM 1129 O O . THR A 1 143 ? -9.492 2.692 19.335 1.00 89.12 143 THR A O 1
ATOM 1132 N N . GLU A 1 144 ? -8.878 2.859 21.482 1.00 88.06 144 GLU A N 1
ATOM 1133 C CA . GLU A 1 144 ? -7.701 2.025 21.329 1.00 88.06 144 GLU A CA 1
ATOM 1134 C C . GLU A 1 144 ? -8.073 0.563 21.505 1.00 88.06 144 GLU A C 1
ATOM 1136 O O . GLU A 1 144 ? -8.734 0.209 22.484 1.00 88.06 144 GLU A O 1
ATOM 1141 N N . VAL A 1 145 ? -7.617 -0.297 20.595 1.00 89.44 145 VAL A N 1
ATOM 1142 C CA . VAL A 1 145 ? -7.760 -1.740 20.764 1.00 89.44 145 VAL A CA 1
ATOM 1143 C C . VAL A 1 145 ? -6.409 -2.423 20.777 1.00 89.44 145 VAL A C 1
ATOM 1145 O O . VAL A 1 145 ? -5.622 -2.284 19.845 1.00 89.44 145 VAL A O 1
ATOM 1148 N N . TRP A 1 146 ? -6.212 -3.242 21.804 1.00 86.75 146 TRP A N 1
ATOM 1149 C CA . TRP A 1 146 ? -5.034 -4.077 21.969 1.00 86.75 146 TRP A CA 1
ATOM 1150 C C . TRP A 1 146 ? -5.392 -5.552 21.917 1.00 86.75 146 TRP A C 1
ATOM 1152 O O . TRP A 1 146 ? -6.345 -5.985 22.573 1.00 86.75 146 TRP A O 1
ATOM 1162 N N . ALA A 1 147 ? -4.551 -6.329 21.239 1.00 85.69 147 ALA A N 1
ATOM 1163 C CA . ALA A 1 147 ? -4.390 -7.741 21.535 1.00 85.69 147 ALA A CA 1
ATOM 1164 C C . ALA A 1 147 ? -2.923 -8.039 21.832 1.00 85.69 147 ALA A C 1
ATOM 1166 O O . ALA A 1 147 ? -2.023 -7.419 21.271 1.00 85.69 147 ALA A O 1
ATOM 1167 N N . GLY A 1 148 ? -2.668 -8.981 22.730 1.00 80.75 148 GLY A N 1
ATOM 1168 C CA . GLY A 1 148 ? -1.298 -9.287 23.119 1.00 80.75 148 GLY A CA 1
ATOM 1169 C C . GLY A 1 148 ? -1.163 -10.591 23.886 1.00 80.75 148 GLY A C 1
ATOM 1170 O O . GLY A 1 148 ? -2.165 -11.132 24.368 1.00 80.75 148 GLY A O 1
ATOM 1171 N N . PRO A 1 149 ? 0.073 -11.108 24.001 1.00 75.62 149 PRO A N 1
ATOM 1172 C CA . PRO A 1 149 ? 0.361 -12.211 24.894 1.00 75.62 149 PRO A CA 1
ATOM 1173 C C . PRO A 1 149 ? 0.239 -11.718 26.339 1.00 75.62 149 PRO A C 1
ATOM 1175 O O . PRO A 1 149 ? 0.838 -10.725 26.743 1.00 75.62 149 PRO A O 1
ATOM 1178 N N . GLY A 1 150 ? -0.589 -12.393 27.119 1.00 60.81 150 GLY A N 1
ATOM 1179 C CA . GLY A 1 150 ? -0.609 -12.338 28.573 1.00 60.81 150 GLY A CA 1
ATOM 1180 C C . GLY A 1 150 ? 0.305 -13.408 29.174 1.00 60.81 150 GLY A C 1
ATOM 1181 O O . GLY A 1 150 ? 0.801 -14.292 28.481 1.00 60.81 150 GLY A O 1
ATOM 1182 N N . THR A 1 151 ? 0.495 -13.365 30.494 1.00 59.66 151 THR A N 1
ATOM 1183 C CA . THR A 1 151 ? 1.389 -14.274 31.245 1.00 59.66 151 THR A CA 1
ATOM 1184 C C . THR A 1 151 ? 1.096 -15.764 31.049 1.00 59.66 151 THR A C 1
ATOM 1186 O O . THR A 1 151 ? 1.908 -16.603 31.425 1.00 59.66 151 THR A O 1
ATOM 1189 N N . SER A 1 152 ? -0.078 -16.113 30.520 1.00 60.25 152 SER A N 1
ATOM 1190 C CA . SER A 1 152 ? -0.563 -17.494 30.448 1.00 60.25 152 SER A C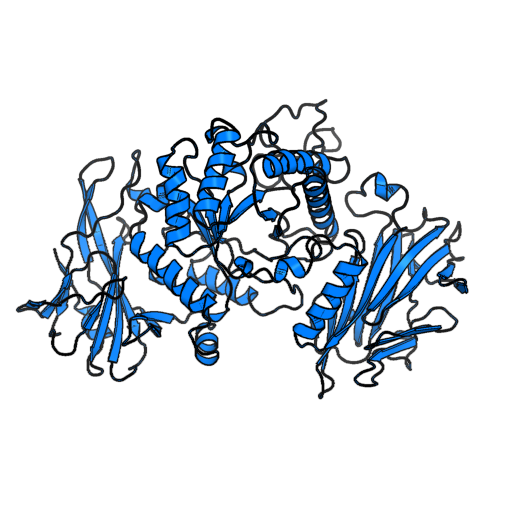A 1
ATOM 1191 C C . SER A 1 152 ? -1.719 -17.711 29.449 1.00 60.25 152 SER A C 1
ATOM 1193 O O . SER A 1 152 ? -2.473 -18.684 29.566 1.00 60.25 152 SER A O 1
ATOM 1195 N N . GLY A 1 153 ? -1.844 -16.793 28.483 1.00 76.38 153 GLY A N 1
ATOM 1196 C CA . GLY A 1 153 ? -2.849 -16.762 27.415 1.00 76.38 153 GLY A CA 1
ATOM 1197 C C . GLY A 1 153 ? -2.802 -15.445 26.651 1.00 76.38 153 GLY A C 1
ATOM 1198 O O . GLY A 1 153 ? -1.813 -14.737 26.767 1.00 76.38 153 GLY A O 1
ATOM 1199 N N . GLY A 1 154 ? -3.821 -15.092 25.872 1.00 85.31 154 GLY A N 1
ATOM 1200 C CA . GLY A 1 154 ? -3.917 -13.779 25.212 1.00 85.31 154 GLY A CA 1
ATOM 1201 C C . GLY A 1 154 ? -4.838 -12.805 25.924 1.00 85.31 154 GLY A C 1
ATOM 1202 O O . GLY A 1 154 ? -5.616 -13.209 26.783 1.00 85.31 154 GLY A O 1
ATOM 1203 N N . TYR A 1 155 ? -4.818 -11.535 25.537 1.00 88.88 155 TYR A N 1
ATOM 1204 C CA . TYR A 1 155 ? -5.842 -10.573 25.942 1.00 88.88 155 TYR A CA 1
ATOM 1205 C C . TYR A 1 155 ? -6.399 -9.800 24.748 1.00 88.88 155 TYR A C 1
ATOM 1207 O O . TYR A 1 155 ? -5.724 -9.660 23.733 1.00 88.88 155 TYR A O 1
ATOM 1215 N N . LEU A 1 156 ? -7.621 -9.291 24.906 1.00 92.38 156 LEU A N 1
ATOM 1216 C CA . LEU A 1 156 ? -8.269 -8.314 24.034 1.00 92.38 156 LEU A CA 1
ATOM 1217 C C . LEU A 1 156 ? -8.779 -7.167 24.906 1.00 92.38 156 LEU A C 1
ATOM 1219 O O . LEU A 1 156 ? -9.473 -7.409 25.898 1.00 92.38 156 LEU A O 1
ATOM 1223 N N . LYS A 1 157 ? -8.428 -5.926 24.568 1.00 93.69 157 LYS A N 1
ATOM 1224 C CA . LYS A 1 157 ? -8.838 -4.741 25.334 1.00 93.69 157 LYS A CA 1
ATOM 1225 C C . LYS A 1 157 ? -9.305 -3.624 24.420 1.00 93.69 157 LYS A C 1
ATOM 1227 O O . LYS A 1 157 ? -8.638 -3.370 23.426 1.00 93.69 157 LYS A O 1
ATOM 1232 N N . ALA A 1 158 ? -10.399 -2.958 24.781 1.00 95.12 158 ALA A N 1
ATOM 1233 C CA . ALA A 1 158 ? -10.801 -1.680 24.199 1.00 95.12 158 ALA A CA 1
ATOM 1234 C C . ALA A 1 158 ? -10.758 -0.602 25.282 1.00 95.12 158 ALA A C 1
ATOM 1236 O O . ALA A 1 158 ? -11.369 -0.772 26.344 1.00 95.12 158 ALA A O 1
ATOM 1237 N N . THR A 1 159 ? -10.042 0.484 25.007 1.00 94.81 159 THR A N 1
ATOM 1238 C CA . THR A 1 159 ? -9.797 1.571 25.955 1.00 94.81 159 THR A CA 1
ATOM 1239 C C . THR A 1 159 ? -10.167 2.913 25.334 1.00 94.81 159 THR A C 1
ATOM 1241 O O . THR A 1 159 ? -9.798 3.208 24.200 1.00 94.81 159 THR A O 1
ATOM 1244 N N . ALA A 1 160 ? -10.878 3.736 26.098 1.00 93.81 160 ALA A N 1
ATOM 1245 C CA . ALA A 1 160 ? -11.103 5.147 25.818 1.00 93.81 160 ALA A CA 1
ATOM 1246 C C . ALA A 1 160 ? -10.290 5.999 26.801 1.00 93.81 160 ALA A C 1
ATOM 1248 O O . ALA A 1 160 ? -10.185 5.646 27.974 1.00 93.81 160 ALA A O 1
ATOM 1249 N N . TYR A 1 161 ? -9.751 7.128 26.354 1.00 90.31 161 TYR A N 1
ATOM 1250 C CA . TYR A 1 161 ? -8.902 8.001 27.169 1.00 90.31 161 TYR A CA 1
ATOM 1251 C C . TYR A 1 161 ? -9.572 9.357 27.400 1.00 90.31 161 TYR A C 1
ATOM 1253 O O . TYR A 1 161 ? -10.141 9.923 26.469 1.00 90.31 161 TYR A O 1
ATOM 1261 N N . ALA A 1 162 ? -9.483 9.897 28.622 1.00 85.69 162 ALA A N 1
ATOM 1262 C CA . ALA A 1 162 ? -9.929 11.263 28.917 1.00 85.69 162 ALA A CA 1
ATOM 1263 C C . ALA A 1 162 ? -9.068 12.302 28.199 1.00 85.69 162 ALA A C 1
ATOM 1265 O O . ALA A 1 162 ? -9.549 13.358 27.788 1.00 85.69 162 ALA A O 1
ATOM 1266 N N . ARG A 1 163 ? -7.770 12.006 28.097 1.00 78.31 163 ARG A N 1
ATOM 1267 C CA . ARG A 1 163 ? -6.753 12.821 27.441 1.00 78.31 163 ARG A CA 1
ATOM 1268 C C . ARG A 1 163 ? -5.765 11.902 26.742 1.00 78.31 163 ARG A C 1
ATOM 1270 O O . ARG A 1 163 ? -5.457 10.832 27.256 1.00 78.31 163 ARG A O 1
ATOM 1277 N N . LEU A 1 164 ? -5.271 12.343 25.597 1.00 69.88 164 LEU A N 1
ATOM 1278 C CA . LEU A 1 164 ? -4.182 11.698 24.873 1.00 69.88 164 LEU A CA 1
ATOM 1279 C C . LEU A 1 164 ? -2.939 12.578 25.010 1.00 69.88 164 LEU A C 1
ATOM 1281 O O . LEU A 1 164 ? -3.056 13.795 25.205 1.00 69.88 164 LEU A O 1
ATOM 1285 N N . ASP A 1 165 ? -1.756 11.973 24.950 1.00 59.16 165 ASP A N 1
ATOM 1286 C CA . ASP A 1 165 ? -0.511 12.735 24.977 1.00 59.16 165 ASP A CA 1
ATOM 1287 C C . ASP A 1 165 ? -0.493 13.693 23.778 1.00 59.16 165 ASP A C 1
ATOM 1289 O O . ASP A 1 165 ? -0.722 13.316 22.630 1.00 59.16 165 ASP A O 1
ATOM 1293 N N . GLY A 1 166 ? -0.301 14.981 24.064 1.00 57.88 166 GLY A N 1
ATOM 1294 C CA . GLY A 1 166 ? -0.436 16.064 23.088 1.00 57.88 166 GLY A CA 1
ATOM 1295 C C . GLY A 1 166 ? -1.771 16.813 23.122 1.00 57.88 166 GLY A C 1
ATOM 1296 O O . GLY A 1 166 ? -1.797 17.939 22.635 1.00 57.88 166 GLY A O 1
ATOM 1297 N N . GLY A 1 167 ? -2.826 16.268 23.735 1.00 60.22 167 GLY A N 1
ATOM 1298 C CA . GLY A 1 167 ? -4.147 16.902 23.854 1.00 60.22 167 GLY A CA 1
ATOM 1299 C C . GLY A 1 167 ? -5.281 16.107 23.197 1.00 60.22 167 GLY A C 1
ATOM 1300 O O . GLY A 1 167 ? -5.065 15.061 22.602 1.00 60.22 167 GLY A O 1
ATOM 1301 N N . MET A 1 168 ? -6.515 16.600 23.333 1.00 60.69 168 MET A N 1
ATOM 1302 C CA . MET A 1 168 ? -7.714 16.097 22.642 1.00 60.69 168 MET A CA 1
ATOM 1303 C C . MET A 1 168 ? -8.351 17.246 21.851 1.00 60.69 168 MET A C 1
ATOM 1305 O O . MET A 1 168 ? -8.252 18.393 22.299 1.00 60.69 168 MET A O 1
ATOM 1309 N N . PRO A 1 169 ? -9.065 16.991 20.736 1.00 61.50 169 PRO A N 1
ATOM 1310 C CA . PRO A 1 169 ? -9.809 18.036 20.044 1.00 61.50 169 PRO A CA 1
ATOM 1311 C C . PRO A 1 169 ? -10.861 18.645 20.988 1.00 61.50 169 PRO A C 1
ATOM 1313 O O . PRO A 1 169 ? -11.487 17.894 21.744 1.00 61.50 169 PRO A O 1
ATOM 1316 N N . PRO A 1 170 ? -11.149 19.959 20.928 1.00 62.50 170 PRO A N 1
ATOM 1317 C CA . PRO A 1 170 ? -12.092 20.613 21.841 1.00 62.50 170 PRO A CA 1
ATOM 1318 C C . PRO A 1 170 ? -13.485 19.972 21.883 1.00 62.50 170 PRO A C 1
ATOM 1320 O O . PRO A 1 170 ? -14.114 19.932 22.940 1.00 62.50 170 PRO A O 1
ATOM 1323 N N . ALA A 1 171 ? -13.964 19.452 20.747 1.00 58.44 171 ALA A N 1
ATOM 1324 C CA . ALA A 1 171 ? -15.249 18.762 20.658 1.00 58.44 171 ALA A CA 1
ATOM 1325 C C . ALA A 1 171 ? -15.288 17.480 21.509 1.00 58.44 171 ALA A C 1
ATOM 1327 O O . ALA A 1 171 ? -16.310 17.186 22.121 1.00 58.44 171 ALA A O 1
ATOM 1328 N N . LEU A 1 172 ? -14.167 16.760 21.599 1.00 64.69 172 LEU A N 1
ATOM 1329 C CA . LEU A 1 172 ? -14.048 15.530 22.383 1.00 64.69 172 LEU A CA 1
ATOM 1330 C C . LEU A 1 172 ? -13.553 15.778 23.802 1.00 64.69 172 LEU A C 1
ATOM 1332 O O . LEU A 1 172 ? -13.865 14.997 24.686 1.00 64.69 172 LEU A O 1
ATOM 1336 N N . ALA A 1 173 ? -12.845 16.877 24.056 1.00 66.00 173 ALA A N 1
ATOM 1337 C CA . ALA A 1 173 ? -12.452 17.261 25.408 1.00 66.00 173 ALA A CA 1
ATOM 1338 C C . ALA A 1 173 ? -13.664 17.488 26.335 1.00 66.00 173 ALA A C 1
ATOM 1340 O O . ALA A 1 173 ? -13.532 17.372 27.549 1.00 66.00 173 ALA A O 1
ATOM 1341 N N . ARG A 1 174 ? -14.842 17.805 25.772 1.00 70.62 174 ARG A N 1
ATOM 1342 C CA . ARG A 1 174 ? -16.092 17.995 26.529 1.00 70.62 174 ARG A CA 1
ATOM 1343 C C . ARG A 1 174 ? -16.726 16.689 27.004 1.00 70.62 174 ARG A C 1
ATOM 1345 O O . ARG A 1 174 ? -17.360 16.686 28.051 1.00 70.62 174 ARG A O 1
ATOM 1352 N N . ASP A 1 175 ? -16.590 15.620 26.226 1.00 81.88 175 ASP A N 1
ATOM 1353 C CA . ASP A 1 175 ? -17.136 14.298 26.538 1.00 81.88 175 ASP A CA 1
ATOM 1354 C C . ASP A 1 175 ? -16.226 13.223 25.912 1.00 81.88 175 ASP A C 1
ATOM 1356 O O . ASP A 1 175 ? -16.516 12.691 24.837 1.00 81.88 175 ASP A O 1
ATOM 1360 N N . PRO A 1 176 ? -15.058 12.949 26.525 1.00 83.88 176 PRO A N 1
ATOM 1361 C CA . PRO A 1 176 ? -14.013 12.150 25.884 1.00 83.88 176 PRO A CA 1
ATOM 1362 C C . PRO A 1 176 ? -14.362 10.661 25.792 1.00 83.88 176 PRO A C 1
ATOM 1364 O O . PRO A 1 176 ? -13.706 9.922 25.049 1.00 83.88 176 PRO A O 1
ATOM 1367 N N . PHE A 1 177 ? -15.398 10.227 26.513 1.00 92.69 177 PHE A N 1
ATOM 1368 C CA . PHE A 1 177 ? -15.762 8.826 26.676 1.00 92.69 177 PHE A CA 1
ATOM 1369 C C . PHE A 1 177 ? -17.059 8.434 25.976 1.00 92.69 177 PHE A C 1
ATOM 1371 O O . PHE A 1 177 ? -17.158 7.299 25.511 1.00 92.69 177 PHE A O 1
ATOM 1378 N N . ARG A 1 178 ? -18.068 9.308 25.910 1.00 93.56 178 ARG A N 1
ATOM 1379 C CA . ARG A 1 178 ? -19.359 8.923 25.335 1.00 93.56 178 ARG A CA 1
ATOM 1380 C C . ARG A 1 178 ? -19.238 8.618 23.841 1.00 93.56 178 ARG A C 1
ATOM 1382 O O . ARG A 1 178 ? -18.559 9.314 23.092 1.00 93.56 178 ARG A O 1
ATOM 1389 N N . GLY A 1 179 ? -19.923 7.565 23.401 1.00 92.50 179 GLY A N 1
ATOM 1390 C CA . GLY A 1 179 ? -19.994 7.143 21.999 1.00 92.50 179 GLY A CA 1
ATOM 1391 C C . GLY A 1 179 ? -18.793 6.328 21.508 1.00 92.50 179 GLY A C 1
ATOM 1392 O O . GLY A 1 179 ? -18.776 5.928 20.341 1.00 92.50 179 GLY A O 1
ATOM 1393 N N . ARG A 1 180 ? -17.812 6.046 22.377 1.00 93.38 180 ARG A N 1
ATOM 1394 C CA . ARG A 1 180 ? -16.676 5.161 22.070 1.00 93.38 180 ARG A CA 1
ATOM 1395 C C . ARG A 1 180 ? -17.168 3.745 21.863 1.00 93.38 180 ARG A C 1
ATOM 1397 O O . ARG A 1 180 ? -17.970 3.251 22.661 1.00 93.38 180 ARG A O 1
ATOM 1404 N N . ARG A 1 181 ? -16.718 3.109 20.784 1.00 94.69 181 ARG A N 1
ATOM 1405 C CA . ARG A 1 181 ? -17.298 1.848 20.317 1.00 94.69 181 ARG A CA 1
ATOM 1406 C C . ARG A 1 181 ? -16.242 0.836 19.911 1.00 94.69 181 ARG A C 1
ATOM 1408 O O . ARG A 1 181 ? -15.285 1.155 19.207 1.00 94.69 181 ARG A O 1
ATOM 1415 N N . ALA A 1 182 ? -16.483 -0.414 20.291 1.00 95.31 182 ALA A N 1
ATOM 1416 C CA . ALA A 1 182 ? -15.707 -1.559 19.841 1.00 95.31 182 ALA A CA 1
ATOM 1417 C C . ALA A 1 182 ? -16.615 -2.756 19.542 1.00 95.31 182 ALA A C 1
ATOM 1419 O O . ALA A 1 182 ? -17.674 -2.914 20.150 1.00 95.31 182 ALA A O 1
ATOM 1420 N N . VAL A 1 183 ? -16.188 -3.620 18.623 1.00 95.56 183 VAL A N 1
ATOM 1421 C CA . VAL A 1 183 ? -16.892 -4.855 18.263 1.00 95.56 183 VAL A CA 1
ATOM 1422 C C . VAL A 1 183 ? -16.020 -6.074 18.512 1.00 95.56 183 VAL A C 1
ATOM 1424 O O . VAL A 1 183 ? -14.868 -6.122 18.086 1.00 95.56 183 VAL A O 1
ATOM 1427 N N . LEU A 1 184 ? -16.573 -7.062 19.210 1.00 96.06 184 LEU A N 1
ATOM 1428 C CA . LEU A 1 184 ? -15.967 -8.373 19.426 1.00 96.06 184 LEU A CA 1
ATOM 1429 C C . LEU A 1 184 ? -16.559 -9.364 18.428 1.00 96.06 184 LEU A C 1
ATOM 1431 O O . LEU A 1 184 ? -17.779 -9.471 18.319 1.00 96.06 184 LEU A O 1
ATOM 1435 N N . PHE A 1 185 ? -15.722 -10.127 17.740 1.00 94.69 185 PHE A N 1
ATOM 1436 C CA . PHE A 1 185 ? -16.170 -11.117 16.765 1.00 94.69 185 PHE A CA 1
ATOM 1437 C C . PHE A 1 185 ? -15.323 -12.385 16.826 1.00 94.69 185 PHE A C 1
ATOM 1439 O O . PHE A 1 185 ? -14.200 -12.379 17.330 1.00 94.69 185 PHE A O 1
ATOM 1446 N N . ALA A 1 186 ? -15.857 -13.470 16.269 1.00 92.62 186 ALA A N 1
ATOM 1447 C CA . ALA A 1 186 ? -15.091 -14.670 15.968 1.00 92.62 186 ALA A CA 1
ATOM 1448 C C . ALA A 1 186 ? -15.335 -15.087 14.516 1.00 92.62 186 ALA A C 1
ATOM 1450 O O . ALA A 1 186 ? -16.449 -14.953 14.014 1.00 92.62 186 ALA A O 1
ATOM 1451 N N . ALA A 1 187 ? -14.297 -15.568 13.838 1.00 90.19 187 ALA A N 1
ATOM 1452 C CA . ALA A 1 187 ? -14.369 -15.972 12.437 1.00 90.19 187 ALA A CA 1
ATOM 1453 C C . ALA A 1 187 ? -13.409 -17.132 12.138 1.00 90.19 187 ALA A C 1
ATOM 1455 O O . ALA A 1 187 ? -12.433 -17.355 12.850 1.00 90.19 187 ALA A O 1
ATOM 1456 N N . ASN A 1 188 ? -13.678 -17.883 11.069 1.00 86.44 188 ASN A N 1
ATOM 1457 C CA . ASN A 1 188 ? -12.700 -18.813 10.496 1.00 86.44 188 ASN A CA 1
ATOM 1458 C C . ASN A 1 188 ? -11.520 -18.015 9.900 1.00 86.44 188 ASN A C 1
ATOM 1460 O O . ASN A 1 188 ? -11.730 -16.897 9.425 1.00 86.44 188 ASN A O 1
ATOM 1464 N N . THR A 1 189 ? -10.301 -18.568 9.912 1.00 81.19 189 THR A N 1
ATOM 1465 C CA . THR A 1 189 ? -9.132 -17.904 9.300 1.00 81.19 189 THR A CA 1
ATOM 1466 C C . THR A 1 189 ? -9.190 -17.822 7.774 1.00 81.19 189 THR A C 1
ATOM 1468 O O . THR A 1 189 ? -8.417 -17.078 7.171 1.00 81.19 189 THR A O 1
ATOM 1471 N N . ALA A 1 190 ? -10.130 -18.523 7.135 1.00 81.44 190 ALA A N 1
ATOM 1472 C CA . ALA A 1 190 ? -10.434 -18.360 5.723 1.00 81.44 190 ALA A CA 1
ATOM 1473 C C . ALA A 1 190 ? -10.782 -16.888 5.408 1.00 81.44 190 ALA A C 1
ATOM 1475 O O . ALA A 1 190 ? -11.706 -16.338 6.020 1.00 81.44 190 ALA A O 1
ATOM 1476 N N . PRO A 1 191 ? -10.127 -16.255 4.412 1.00 77.62 191 PRO A N 1
ATOM 1477 C CA . PRO A 1 191 ? -10.318 -14.836 4.109 1.00 77.62 191 PRO A CA 1
ATOM 1478 C C . PRO A 1 191 ? -11.785 -14.423 3.943 1.00 77.62 191 PRO A C 1
ATOM 1480 O O . PRO A 1 191 ? -12.193 -13.393 4.468 1.00 77.62 191 PRO A O 1
ATOM 1483 N N . ALA A 1 192 ? -12.605 -15.254 3.290 1.00 81.94 192 ALA A N 1
ATOM 1484 C CA . ALA A 1 192 ? -14.023 -14.976 3.056 1.00 81.94 192 ALA A CA 1
ATOM 1485 C C . ALA A 1 192 ? -14.847 -14.818 4.350 1.00 81.94 192 ALA A C 1
ATOM 1487 O O . ALA A 1 192 ? -15.775 -14.012 4.396 1.00 81.94 192 ALA A O 1
ATOM 1488 N N . SER A 1 193 ? -14.520 -15.562 5.411 1.00 83.44 193 SER A N 1
ATOM 1489 C CA . SER A 1 193 ? -15.220 -15.440 6.695 1.00 83.44 193 SER A CA 1
ATOM 1490 C C . SER A 1 193 ? -14.875 -14.134 7.398 1.00 83.44 193 SER A C 1
ATOM 1492 O O . SER A 1 193 ? -15.762 -13.490 7.951 1.00 83.44 193 SER A O 1
ATOM 1494 N N . PHE A 1 194 ? -13.607 -13.727 7.337 1.00 79.62 194 PHE A N 1
ATOM 1495 C CA . PHE A 1 194 ? -13.153 -12.447 7.868 1.00 79.62 194 PHE A CA 1
ATOM 1496 C C . PHE A 1 194 ? -13.802 -11.279 7.111 1.00 79.62 194 PHE A C 1
ATOM 1498 O O . PHE A 1 194 ? -14.442 -10.434 7.727 1.00 79.62 194 PHE A O 1
ATOM 1505 N N . VAL A 1 195 ? -13.746 -11.303 5.773 1.00 82.81 195 VAL A N 1
ATOM 1506 C CA . VAL A 1 195 ? -14.403 -10.333 4.873 1.00 82.81 195 VAL A CA 1
ATOM 1507 C C . VAL A 1 195 ? -15.866 -10.109 5.261 1.00 82.81 195 VAL A C 1
ATOM 1509 O O . VAL A 1 195 ? -16.279 -8.973 5.472 1.00 82.81 195 VAL A O 1
ATOM 1512 N N . LYS A 1 196 ? -16.633 -11.195 5.429 1.00 87.62 196 LYS A N 1
ATOM 1513 C CA . LYS A 1 196 ? -18.066 -11.135 5.746 1.00 87.62 196 LYS A CA 1
ATOM 1514 C C . LYS A 1 196 ? -18.363 -10.352 7.031 1.00 87.62 196 LYS A C 1
ATOM 1516 O O . LYS A 1 196 ? -19.348 -9.619 7.085 1.00 87.62 196 LYS A O 1
ATOM 1521 N N . VAL A 1 197 ? -17.549 -10.528 8.075 1.00 89.38 197 VAL A N 1
ATOM 1522 C CA . VAL A 1 197 ? -17.735 -9.825 9.356 1.00 89.38 197 VAL A CA 1
ATOM 1523 C C . VAL A 1 197 ? -17.493 -8.325 9.183 1.00 89.38 197 VAL A C 1
ATOM 1525 O O . VAL A 1 197 ? -18.305 -7.521 9.633 1.00 89.38 197 VAL A O 1
ATOM 1528 N N . PHE A 1 198 ? -16.420 -7.947 8.489 1.00 87.25 198 PHE A N 1
ATOM 1529 C CA . PHE A 1 198 ? -16.069 -6.542 8.274 1.00 87.25 198 PHE A CA 1
ATOM 1530 C C . PHE A 1 198 ? -17.043 -5.819 7.346 1.00 87.25 198 PHE A C 1
ATOM 1532 O O . PHE A 1 198 ? -17.443 -4.703 7.654 1.00 87.25 198 PHE A O 1
ATOM 1539 N N . GLU A 1 199 ? -17.524 -6.469 6.287 1.00 87.69 199 GLU A N 1
ATOM 1540 C CA . GLU A 1 199 ? -18.577 -5.911 5.428 1.00 87.69 199 GLU A CA 1
ATOM 1541 C C . GLU A 1 199 ? -19.875 -5.632 6.199 1.00 87.69 199 GLU A C 1
ATOM 1543 O O . GLU A 1 199 ? -20.575 -4.656 5.925 1.00 87.69 199 GLU A O 1
ATOM 1548 N N . GLN A 1 200 ? -20.217 -6.481 7.174 1.00 91.06 200 GLN A N 1
ATOM 1549 C CA . GLN A 1 200 ? -21.376 -6.244 8.031 1.00 91.06 200 GLN A CA 1
ATOM 1550 C C . GLN A 1 200 ? -21.143 -5.056 8.965 1.00 91.06 200 GLN A C 1
ATOM 1552 O O . GLN A 1 200 ? -21.965 -4.145 8.988 1.00 91.06 200 GLN A O 1
ATOM 1557 N N . ILE A 1 201 ? -20.002 -5.029 9.662 1.00 90.44 201 ILE A N 1
ATOM 1558 C CA . ILE A 1 201 ? -19.601 -3.902 10.515 1.00 90.44 201 ILE A CA 1
ATOM 1559 C C . ILE A 1 201 ? -19.634 -2.593 9.711 1.00 90.44 201 ILE A C 1
ATOM 1561 O O . ILE A 1 201 ? -20.158 -1.588 10.178 1.00 90.44 201 ILE A O 1
ATOM 1565 N N . GLU A 1 202 ? -19.130 -2.598 8.481 1.00 88.88 202 GLU A N 1
ATOM 1566 C CA . GLU A 1 202 ? -19.106 -1.409 7.633 1.00 88.88 202 GLU A CA 1
ATOM 1567 C C . GLU A 1 202 ? -20.491 -0.866 7.322 1.00 88.88 202 GLU A C 1
ATOM 1569 O O . GLU A 1 202 ? -20.717 0.337 7.453 1.00 88.88 202 GLU A O 1
ATOM 1574 N N . ARG A 1 203 ? -21.426 -1.751 6.967 1.00 89.44 203 ARG A N 1
ATOM 1575 C CA . ARG A 1 203 ? -22.820 -1.367 6.723 1.00 89.44 203 ARG A CA 1
ATOM 1576 C C . ARG A 1 203 ? -23.500 -0.842 7.979 1.00 89.44 203 ARG A C 1
ATOM 1578 O O . ARG A 1 203 ? -24.222 0.146 7.901 1.00 89.44 203 ARG A O 1
ATOM 1585 N N . ASP A 1 204 ? -23.270 -1.486 9.118 1.00 92.75 204 ASP A N 1
ATOM 1586 C CA . ASP A 1 204 ? -23.981 -1.164 10.358 1.00 92.75 204 ASP A CA 1
ATOM 1587 C C . ASP A 1 204 ? -23.509 0.142 11.005 1.00 92.75 204 ASP A C 1
ATOM 1589 O O . ASP A 1 204 ? -24.245 0.730 11.802 1.00 92.75 204 ASP A O 1
ATOM 1593 N N . PHE A 1 205 ? -22.296 0.597 10.678 1.00 88.81 205 PHE A N 1
ATOM 1594 C CA . PHE A 1 205 ? -21.684 1.779 11.287 1.00 88.81 205 PHE A CA 1
ATOM 1595 C C . PHE A 1 205 ? -21.289 2.877 10.292 1.00 88.81 205 PHE A C 1
ATOM 1597 O O . PHE A 1 205 ? -20.611 3.815 10.705 1.00 88.81 205 PHE A O 1
ATOM 1604 N N . ASP A 1 206 ? -21.727 2.784 9.030 1.00 85.38 206 ASP A N 1
ATOM 1605 C CA . ASP A 1 206 ? -21.378 3.723 7.945 1.00 85.38 206 ASP A CA 1
ATOM 1606 C C . ASP A 1 206 ? -19.861 3.959 7.857 1.00 85.38 206 ASP A C 1
ATOM 1608 O O . ASP A 1 206 ? -19.366 5.086 7.805 1.00 85.38 206 ASP A O 1
ATOM 1612 N N . VAL A 1 207 ? -19.096 2.866 7.924 1.00 81.44 207 VAL A N 1
ATOM 1613 C CA . VAL A 1 207 ? -17.635 2.948 7.861 1.00 81.44 207 VAL A CA 1
ATOM 1614 C C . VAL A 1 207 ? -17.246 3.431 6.460 1.00 81.44 207 VAL A C 1
ATOM 1616 O O . VAL A 1 207 ? -17.723 2.870 5.472 1.00 81.44 207 VAL A O 1
ATOM 1619 N N . PRO A 1 208 ? -16.365 4.434 6.329 1.00 73.12 208 PRO A N 1
ATOM 1620 C CA . PRO A 1 208 ? -16.418 5.291 5.153 1.00 73.12 208 PRO A CA 1
ATOM 1621 C C . PRO A 1 208 ? -15.864 4.661 3.872 1.00 73.12 208 PRO A C 1
ATOM 1623 O O . PRO A 1 208 ? -16.482 4.743 2.811 1.00 73.12 208 PRO A O 1
ATOM 1626 N N . LEU A 1 209 ? -14.690 4.030 3.957 1.00 81.38 209 LEU A N 1
ATOM 1627 C CA . LEU A 1 209 ? -14.067 3.314 2.838 1.00 81.38 209 LEU A CA 1
ATOM 1628 C C . LEU A 1 209 ? -14.035 1.815 3.111 1.00 81.38 209 LEU A C 1
ATOM 1630 O O . LEU A 1 209 ? -14.438 1.013 2.263 1.00 81.38 209 LEU A O 1
ATOM 1634 N N . GLY A 1 210 ? -13.578 1.458 4.312 1.00 78.31 210 GLY A N 1
ATOM 1635 C CA . GLY A 1 210 ? -13.631 0.098 4.819 1.00 78.31 210 GLY A CA 1
ATOM 1636 C C . GLY A 1 210 ? -12.971 -0.929 3.894 1.00 78.31 210 GLY A C 1
ATOM 1637 O O . GLY A 1 210 ? -12.040 -0.666 3.133 1.00 78.31 210 GLY A O 1
ATOM 1638 N N . TRP A 1 211 ? -13.422 -2.160 4.018 1.00 80.25 211 TRP A N 1
ATOM 1639 C CA . TRP A 1 211 ? -13.047 -3.365 3.312 1.00 80.25 211 TRP A CA 1
ATOM 1640 C C . TRP A 1 211 ? -13.539 -3.355 1.876 1.00 80.25 211 TRP A C 1
ATOM 1642 O O . TRP A 1 211 ? -12.818 -3.813 0.991 1.00 80.25 211 TRP A O 1
ATOM 1652 N N . LYS A 1 212 ? -14.703 -2.751 1.611 1.00 82.38 212 LYS A N 1
ATOM 1653 C CA . LYS A 1 212 ? -15.186 -2.550 0.238 1.00 82.38 212 LYS A CA 1
ATOM 1654 C C . LYS A 1 212 ? -14.136 -1.857 -0.635 1.00 82.38 212 LYS A C 1
ATOM 1656 O O . LYS A 1 212 ? -13.891 -2.295 -1.759 1.00 82.38 212 LYS A O 1
ATOM 1661 N N . ALA A 1 213 ? -13.479 -0.814 -0.122 1.00 87.62 213 ALA A N 1
ATOM 1662 C CA . ALA A 1 213 ? -12.398 -0.151 -0.845 1.00 87.62 213 ALA A CA 1
ATOM 1663 C C . ALA A 1 213 ? -11.234 -1.112 -1.147 1.00 87.62 213 ALA A C 1
ATOM 1665 O O . ALA A 1 213 ? -10.727 -1.111 -2.264 1.00 87.62 213 ALA A O 1
ATOM 1666 N N . ARG A 1 214 ? -10.881 -2.001 -0.206 1.00 86.75 214 ARG A N 1
ATOM 1667 C CA . ARG A 1 214 ? -9.791 -2.996 -0.325 1.00 86.75 214 ARG A CA 1
ATOM 1668 C C . ARG A 1 214 ? -10.025 -4.053 -1.399 1.00 86.75 214 ARG A C 1
ATOM 1670 O O . ARG A 1 214 ? -9.072 -4.695 -1.835 1.00 86.75 214 ARG A O 1
ATOM 1677 N N . GLN A 1 215 ? -11.273 -4.242 -1.821 1.00 84.62 215 GLN A N 1
ATOM 1678 C CA . GLN A 1 215 ? -11.636 -5.211 -2.854 1.00 84.62 215 GLN A CA 1
ATOM 1679 C C . GLN A 1 215 ? -11.622 -4.641 -4.271 1.00 84.62 215 GLN A C 1
ATOM 1681 O O . GLN A 1 215 ? -11.870 -5.381 -5.224 1.00 84.62 215 GLN A O 1
ATOM 1686 N N . GLN A 1 216 ? -11.341 -3.346 -4.444 1.00 89.12 216 GLN A N 1
ATOM 1687 C CA . GLN A 1 216 ? -11.330 -2.767 -5.779 1.00 89.12 216 GLN A CA 1
ATOM 1688 C C . GLN A 1 216 ? -10.242 -3.428 -6.643 1.00 89.12 216 GLN A C 1
ATOM 1690 O O . GLN A 1 216 ? -9.067 -3.401 -6.265 1.00 89.12 216 GLN A O 1
ATOM 1695 N N . PRO A 1 217 ? -10.587 -3.981 -7.826 1.00 91.50 217 PRO A N 1
ATOM 1696 C CA . PRO A 1 217 ? -9.618 -4.664 -8.685 1.00 91.50 217 PRO A CA 1
ATOM 1697 C C . PRO A 1 217 ? -8.407 -3.798 -9.047 1.00 91.50 217 PRO A C 1
ATOM 1699 O O . PRO A 1 217 ? -7.294 -4.308 -9.146 1.00 91.50 217 PRO A O 1
ATOM 1702 N N . VAL A 1 218 ? -8.605 -2.480 -9.167 1.00 93.88 218 VAL A N 1
ATOM 1703 C CA . VAL A 1 218 ? -7.538 -1.518 -9.477 1.00 93.88 218 VAL A CA 1
ATOM 1704 C C . VAL A 1 218 ? -6.459 -1.426 -8.392 1.00 93.88 218 VAL A C 1
ATOM 1706 O O . VAL A 1 218 ? -5.325 -1.056 -8.684 1.00 93.88 218 VAL A O 1
ATOM 1709 N N . LEU A 1 219 ? -6.748 -1.829 -7.148 1.00 92.44 219 LEU A N 1
ATOM 1710 C CA . LEU A 1 219 ? -5.733 -1.900 -6.091 1.00 92.44 219 LEU A CA 1
ATOM 1711 C C . LEU A 1 219 ? -4.721 -3.015 -6.320 1.00 92.44 219 LEU A C 1
ATOM 1713 O O . LEU A 1 219 ? -3.621 -2.950 -5.781 1.00 92.44 219 LEU A O 1
ATOM 1717 N N . ARG A 1 220 ? -5.061 -4.018 -7.138 1.00 92.94 220 ARG A N 1
ATOM 1718 C CA . ARG A 1 220 ? -4.095 -5.024 -7.581 1.00 92.94 220 ARG A CA 1
ATOM 1719 C C . ARG A 1 220 ? -3.163 -4.485 -8.656 1.00 92.94 220 ARG A C 1
ATOM 1721 O O . ARG A 1 220 ? -2.215 -5.195 -8.969 1.00 92.94 220 ARG A O 1
ATOM 1728 N N . GLN A 1 221 ? -3.410 -3.305 -9.226 1.00 95.38 221 GLN A N 1
ATOM 1729 C CA . GLN A 1 221 ? -2.630 -2.760 -10.335 1.00 95.38 221 GLN A CA 1
ATOM 1730 C C . GLN A 1 221 ? -1.554 -1.777 -9.861 1.00 95.38 221 GLN A C 1
ATOM 1732 O O . GLN A 1 221 ? -1.737 -1.049 -8.881 1.00 95.38 221 GLN A O 1
ATOM 1737 N N . SER A 1 222 ? -0.426 -1.771 -10.567 1.00 96.94 222 SER A N 1
ATOM 1738 C CA . SER A 1 222 ? 0.720 -0.902 -10.288 1.00 96.94 222 SER A CA 1
ATOM 1739 C C . SER A 1 222 ? 0.438 0.577 -10.596 1.00 96.94 222 SER A C 1
ATOM 1741 O O . SER A 1 222 ? -0.467 0.920 -11.368 1.00 96.94 222 SER A O 1
ATOM 1743 N N . THR A 1 223 ? 1.226 1.453 -9.972 1.00 96.94 223 THR A N 1
ATOM 1744 C CA . THR A 1 223 ? 1.079 2.916 -10.016 1.00 96.94 223 THR A CA 1
ATOM 1745 C C . THR A 1 223 ? 2.366 3.557 -10.522 1.00 96.94 223 THR A C 1
ATOM 1747 O O . THR A 1 223 ? 3.439 3.224 -10.021 1.00 96.94 223 THR A O 1
ATOM 1750 N N . ILE A 1 224 ? 2.281 4.542 -11.422 1.00 97.31 224 ILE A N 1
ATOM 1751 C CA . ILE A 1 224 ? 3.383 5.503 -11.582 1.00 97.31 224 ILE A CA 1
ATOM 1752 C C . ILE A 1 224 ? 3.188 6.642 -10.586 1.00 97.31 224 ILE A C 1
ATOM 1754 O O . ILE A 1 224 ? 2.178 7.342 -10.625 1.00 97.31 224 ILE A O 1
ATOM 1758 N N . PHE A 1 225 ? 4.163 6.834 -9.705 1.00 96.06 225 PHE A N 1
ATOM 1759 C CA . PHE A 1 225 ? 4.248 7.971 -8.804 1.00 96.06 225 PHE A CA 1
ATOM 1760 C C . PHE A 1 225 ? 5.131 9.051 -9.431 1.00 96.06 225 PHE A C 1
ATOM 1762 O O . PHE A 1 225 ? 6.361 8.983 -9.419 1.00 96.06 225 PHE A O 1
ATOM 1769 N N . TRP A 1 226 ? 4.481 10.059 -10.005 1.00 96.12 226 TRP A N 1
ATOM 1770 C CA . TRP A 1 226 ? 5.145 11.214 -10.585 1.00 96.12 226 TRP A CA 1
ATOM 1771 C C . TRP A 1 226 ? 5.603 12.148 -9.471 1.00 96.12 226 TRP A C 1
ATOM 1773 O O . TRP A 1 226 ? 4.802 12.861 -8.867 1.00 96.12 226 TRP A O 1
ATOM 1783 N N . SER A 1 227 ? 6.907 12.151 -9.205 1.00 91.31 227 SER A N 1
ATOM 1784 C CA . SER A 1 227 ? 7.522 13.087 -8.260 1.00 91.31 227 SER A CA 1
ATOM 1785 C C . SER A 1 227 ? 7.821 14.438 -8.898 1.00 91.31 227 SER A C 1
ATOM 1787 O O . SER A 1 227 ? 7.806 15.458 -8.212 1.00 91.31 227 SER A O 1
ATOM 1789 N N . TYR A 1 228 ? 8.075 14.452 -10.209 1.00 91.56 228 TYR A N 1
ATOM 1790 C CA . TYR A 1 228 ? 8.250 15.678 -10.976 1.00 91.56 228 TYR A CA 1
ATOM 1791 C C . TYR A 1 228 ? 7.935 15.466 -12.463 1.00 91.56 228 TYR A C 1
ATOM 1793 O O . TYR A 1 228 ? 8.286 14.430 -13.011 1.00 91.56 228 TYR A O 1
ATOM 1801 N N . PHE A 1 229 ? 7.350 16.452 -13.134 1.00 93.44 229 PHE A N 1
ATOM 1802 C CA . PHE A 1 229 ? 7.424 16.707 -14.578 1.00 93.44 229 PHE A CA 1
ATOM 1803 C C . PHE A 1 229 ? 7.056 18.180 -14.803 1.00 93.44 229 PHE A C 1
ATOM 1805 O O . PHE A 1 229 ? 6.460 18.806 -13.924 1.00 93.44 229 PHE A O 1
ATOM 1812 N N . ASP A 1 230 ? 7.417 18.756 -15.950 1.00 93.69 230 ASP A N 1
ATOM 1813 C CA . ASP A 1 230 ? 7.048 20.142 -16.251 1.00 93.69 230 ASP A CA 1
ATOM 1814 C C . ASP A 1 230 ? 5.555 20.231 -16.596 1.00 93.69 230 ASP A C 1
ATOM 1816 O O . ASP A 1 230 ? 5.141 20.022 -17.738 1.00 93.69 230 ASP A O 1
ATOM 1820 N N . ALA A 1 231 ? 4.736 20.534 -15.588 1.00 94.69 231 ALA A N 1
ATOM 1821 C CA . ALA A 1 231 ? 3.294 20.672 -15.745 1.00 94.69 231 ALA A CA 1
ATOM 1822 C C . ALA A 1 231 ? 2.894 21.837 -16.666 1.00 94.69 231 ALA A C 1
ATOM 1824 O O . ALA A 1 231 ? 1.778 21.818 -17.186 1.00 94.69 231 ALA A O 1
ATOM 1825 N N . SER A 1 232 ? 3.789 22.796 -16.942 1.00 95.44 232 SER A N 1
ATOM 1826 C CA . SER A 1 232 ? 3.514 23.889 -17.882 1.00 95.44 232 SER A CA 1
ATOM 1827 C C . SER A 1 232 ? 3.582 23.423 -19.339 1.00 95.44 232 SER A C 1
ATOM 1829 O O . SER A 1 232 ? 2.868 23.948 -20.195 1.00 95.44 232 SER A O 1
ATOM 1831 N N . SER A 1 233 ? 4.342 22.356 -19.610 1.00 95.88 233 SER A N 1
ATOM 1832 C CA . SER A 1 233 ? 4.530 21.772 -20.936 1.00 95.88 233 SER A CA 1
ATOM 1833 C C . SER A 1 233 ? 3.421 20.769 -21.298 1.00 95.88 233 SER A C 1
ATOM 1835 O O . SER A 1 233 ? 3.358 19.673 -20.733 1.00 95.88 233 SER A O 1
ATOM 1837 N N . PRO A 1 234 ? 2.580 21.044 -22.320 1.00 95.88 234 PRO A N 1
ATOM 1838 C CA . PRO A 1 234 ? 1.585 20.079 -22.803 1.00 95.88 234 PRO A CA 1
ATOM 1839 C C . PRO A 1 234 ? 2.198 18.772 -23.328 1.00 95.88 234 PRO A C 1
ATOM 1841 O O . PRO A 1 234 ? 1.524 17.744 -23.406 1.00 95.88 234 PRO A O 1
ATOM 1844 N N . GLN A 1 235 ? 3.467 18.803 -23.741 1.00 94.69 235 GLN A N 1
ATOM 1845 C CA . GLN A 1 235 ? 4.178 17.617 -24.207 1.00 94.69 235 GLN A CA 1
ATOM 1846 C C . GLN A 1 235 ? 4.544 16.695 -23.041 1.00 94.69 235 GLN A C 1
ATOM 1848 O O . GLN A 1 235 ? 4.277 15.498 -23.122 1.00 94.69 235 GLN A O 1
ATOM 1853 N N . GLU A 1 236 ? 5.095 17.242 -21.955 1.00 94.38 236 GLU A N 1
ATOM 1854 C CA . GLU A 1 236 ? 5.454 16.462 -20.761 1.00 94.38 236 GLU A CA 1
ATOM 1855 C C . GLU A 1 236 ? 4.204 15.906 -20.064 1.00 94.38 236 GLU A C 1
ATOM 1857 O O . GLU A 1 236 ? 4.178 14.737 -19.682 1.00 94.38 236 GLU A O 1
ATOM 1862 N N . ARG A 1 237 ? 3.113 16.681 -20.015 1.00 96.56 237 ARG A N 1
ATOM 1863 C CA . ARG A 1 237 ? 1.810 16.214 -19.512 1.00 96.56 237 ARG A CA 1
ATOM 1864 C C . ARG A 1 237 ? 1.281 14.980 -20.252 1.00 96.56 237 ARG A C 1
ATOM 1866 O O . ARG A 1 237 ? 0.919 13.983 -19.625 1.00 96.56 237 ARG A O 1
ATOM 1873 N N . ARG A 1 238 ? 1.264 15.018 -21.590 1.00 97.38 238 ARG A N 1
ATOM 1874 C CA . ARG A 1 238 ? 0.830 13.873 -22.415 1.00 97.38 238 ARG A CA 1
ATOM 1875 C C . ARG A 1 238 ? 1.796 12.699 -22.314 1.00 97.38 238 ARG A C 1
ATOM 1877 O O . ARG A 1 238 ? 1.363 11.548 -22.300 1.00 97.38 238 ARG A O 1
ATOM 1884 N N . ARG A 1 239 ? 3.096 12.978 -22.190 1.00 95.38 239 ARG A N 1
ATOM 1885 C CA . ARG A 1 239 ? 4.117 11.953 -21.964 1.00 95.38 239 ARG A CA 1
ATOM 1886 C C . ARG A 1 239 ? 3.882 11.212 -20.652 1.00 95.38 239 ARG A C 1
ATOM 1888 O O . ARG A 1 239 ? 3.996 9.992 -20.646 1.00 95.38 239 ARG A O 1
ATOM 1895 N N . ALA A 1 240 ? 3.531 11.905 -19.570 1.00 97.12 240 ALA A N 1
ATOM 1896 C CA . ALA A 1 240 ? 3.250 11.263 -18.288 1.00 97.12 240 ALA A CA 1
ATOM 1897 C C . ALA A 1 240 ? 2.115 10.224 -18.407 1.00 97.12 240 ALA A C 1
ATOM 1899 O O . ALA A 1 240 ? 2.241 9.098 -17.917 1.00 97.12 240 ALA A O 1
ATOM 1900 N N . ILE A 1 241 ? 1.049 10.552 -19.147 1.00 98.56 241 ILE A N 1
ATOM 1901 C CA . ILE A 1 241 ? -0.047 9.619 -19.463 1.00 98.56 241 ILE A CA 1
ATOM 1902 C C . ILE A 1 241 ? 0.461 8.453 -20.331 1.00 98.56 241 ILE A C 1
ATOM 1904 O O . ILE A 1 241 ? 0.214 7.289 -20.009 1.00 98.56 241 ILE A O 1
ATOM 1908 N N . GLU A 1 242 ? 1.206 8.744 -21.406 1.00 97.94 242 GLU A N 1
ATOM 1909 C CA . GLU A 1 242 ? 1.772 7.734 -22.316 1.00 97.94 242 GLU A CA 1
ATOM 1910 C C . GLU A 1 242 ? 2.650 6.724 -21.563 1.00 97.94 242 GLU A C 1
ATOM 1912 O O . GLU A 1 242 ? 2.469 5.515 -21.700 1.00 97.94 242 GLU A O 1
ATOM 1917 N N . VAL A 1 243 ? 3.580 7.213 -20.742 1.00 97.50 243 VAL A N 1
ATOM 1918 C CA . VAL A 1 243 ? 4.515 6.397 -19.959 1.00 97.50 243 VAL A CA 1
ATOM 1919 C C . VAL A 1 243 ? 3.763 5.523 -18.962 1.00 97.50 243 VAL A C 1
ATOM 1921 O O . VAL A 1 243 ? 4.027 4.323 -18.898 1.00 97.50 243 VAL A O 1
ATOM 1924 N N . THR A 1 244 ? 2.782 6.088 -18.251 1.00 98.31 244 THR A N 1
ATOM 1925 C CA . THR A 1 244 ? 1.953 5.336 -17.295 1.00 98.31 244 THR A CA 1
ATOM 1926 C C . THR A 1 244 ? 1.241 4.169 -17.980 1.00 98.31 244 THR A C 1
ATOM 1928 O O . THR A 1 244 ? 1.323 3.032 -17.514 1.00 98.31 244 THR A O 1
ATOM 1931 N N . ARG A 1 245 ? 0.633 4.409 -19.148 1.00 98.06 245 ARG A N 1
ATOM 1932 C CA . ARG A 1 245 ? -0.041 3.360 -19.929 1.00 98.06 245 ARG A CA 1
ATOM 1933 C C . ARG A 1 245 ? 0.923 2.322 -20.483 1.00 98.06 245 ARG A C 1
ATOM 1935 O O . ARG A 1 245 ? 0.646 1.128 -20.419 1.00 98.06 245 ARG A O 1
ATOM 1942 N N . ARG A 1 246 ? 2.059 2.761 -21.027 1.00 97.44 246 ARG A N 1
ATOM 1943 C CA . ARG A 1 246 ? 3.076 1.869 -21.602 1.00 97.44 246 ARG A CA 1
ATOM 1944 C C . ARG A 1 246 ? 3.732 0.972 -20.561 1.00 97.44 246 ARG A C 1
ATOM 1946 O O . ARG A 1 246 ? 4.176 -0.105 -20.932 1.00 97.44 246 ARG A O 1
ATOM 1953 N N . ALA A 1 247 ? 3.762 1.392 -19.298 1.00 97.25 247 ALA A N 1
ATOM 1954 C CA . ALA A 1 247 ? 4.183 0.573 -18.166 1.00 97.25 247 ALA A CA 1
ATOM 1955 C C . ALA A 1 247 ? 3.123 -0.450 -17.713 1.00 97.25 247 ALA A C 1
ATOM 1957 O O . ALA A 1 247 ? 3.389 -1.228 -16.803 1.00 97.25 247 ALA A O 1
ATOM 1958 N N . GLY A 1 248 ? 1.913 -0.437 -18.288 1.00 97.38 248 GLY A N 1
ATOM 1959 C CA . GLY A 1 248 ? 0.791 -1.275 -17.849 1.00 97.38 248 GLY A CA 1
ATOM 1960 C C . GLY A 1 248 ? 0.158 -0.845 -16.525 1.00 97.38 248 GLY A C 1
ATOM 1961 O O . GLY A 1 248 ? -0.663 -1.578 -15.981 1.00 97.38 248 GLY A O 1
ATOM 1962 N N . CYS A 1 249 ? 0.513 0.332 -16.005 1.00 97.94 249 CYS A N 1
ATOM 1963 C CA . CYS A 1 249 ? -0.072 0.863 -14.780 1.00 97.94 249 CYS A CA 1
ATOM 1964 C C . CYS A 1 249 ? -1.486 1.390 -15.050 1.00 97.94 249 CYS A C 1
ATOM 1966 O O . CYS A 1 249 ? -1.738 2.024 -16.075 1.00 97.94 249 CYS A O 1
ATOM 1968 N N . ALA A 1 250 ? -2.395 1.175 -14.100 1.00 97.50 250 ALA A N 1
ATOM 1969 C CA . ALA A 1 250 ? -3.753 1.726 -14.151 1.00 97.50 250 ALA A CA 1
ATOM 1970 C C . ALA A 1 250 ? -3.893 3.035 -13.365 1.00 97.50 250 ALA A C 1
ATOM 1972 O O . ALA A 1 250 ? -4.938 3.681 -13.410 1.00 97.50 250 ALA A O 1
ATOM 1973 N N . LYS A 1 251 ? -2.850 3.411 -12.618 1.00 97.88 251 LYS A N 1
ATOM 1974 C CA . LYS A 1 251 ? -2.869 4.539 -11.692 1.00 97.88 251 LYS A CA 1
ATOM 1975 C C . LYS A 1 251 ? -1.702 5.488 -11.947 1.00 97.88 251 LYS A C 1
ATOM 1977 O O . LYS A 1 251 ? -0.567 5.044 -12.141 1.00 97.88 251 LYS A O 1
ATOM 1982 N N . ALA A 1 252 ? -1.987 6.783 -11.879 1.00 98.19 252 ALA A N 1
ATOM 1983 C CA . ALA A 1 252 ? -1.000 7.850 -11.798 1.00 98.19 252 ALA A CA 1
ATOM 1984 C C . ALA A 1 252 ? -1.175 8.584 -10.464 1.00 98.19 252 ALA A C 1
ATOM 1986 O O . ALA A 1 252 ? -2.243 9.117 -10.191 1.00 98.19 252 ALA A O 1
ATOM 1987 N N . LEU A 1 253 ? -0.134 8.631 -9.638 1.00 97.69 253 LEU A N 1
ATOM 1988 C CA . LEU A 1 253 ? -0.117 9.383 -8.385 1.00 97.69 253 LEU A CA 1
ATOM 1989 C C . LEU A 1 253 ? 0.722 10.645 -8.584 1.00 97.69 253 LEU A C 1
ATOM 1991 O O . LEU A 1 253 ? 1.883 10.547 -8.980 1.00 97.69 253 LEU A O 1
ATOM 1995 N N . LEU A 1 254 ? 0.157 11.821 -8.316 1.00 97.69 254 LEU A N 1
ATOM 1996 C CA . LEU A 1 254 ? 0.898 13.081 -8.354 1.00 97.69 254 LEU A CA 1
ATOM 1997 C C . LEU A 1 254 ? 1.448 13.406 -6.970 1.00 97.69 254 LEU A C 1
ATOM 1999 O O . LEU A 1 254 ? 0.679 13.482 -6.014 1.00 97.69 254 LEU A O 1
ATOM 2003 N N . PHE A 1 255 ? 2.755 13.653 -6.869 1.00 94.12 255 PHE A N 1
ATOM 2004 C CA . PHE A 1 255 ? 3.376 14.175 -5.648 1.00 94.12 255 PHE A CA 1
ATOM 2005 C C . PHE A 1 255 ? 2.750 15.496 -5.234 1.00 94.12 255 PHE A C 1
ATOM 2007 O O . PHE A 1 255 ? 2.382 16.286 -6.097 1.00 94.12 255 PHE A O 1
ATOM 2014 N N . VAL A 1 256 ? 2.659 15.760 -3.927 1.00 91.06 256 VAL A N 1
ATOM 2015 C CA . VAL A 1 256 ? 2.007 16.974 -3.400 1.00 91.06 256 VAL A CA 1
ATOM 2016 C C . VAL A 1 256 ? 2.469 18.259 -4.090 1.00 91.06 256 VAL A C 1
ATOM 2018 O O . VAL A 1 256 ? 1.661 19.124 -4.400 1.00 91.06 256 VAL A O 1
ATOM 2021 N N . ASN A 1 257 ? 3.753 18.334 -4.439 1.00 89.44 257 ASN A N 1
ATOM 2022 C CA . ASN A 1 257 ? 4.358 19.502 -5.084 1.00 89.44 257 ASN A CA 1
ATOM 2023 C C . ASN A 1 257 ? 4.129 19.585 -6.595 1.00 89.44 257 ASN A C 1
ATOM 2025 O O . ASN A 1 257 ? 4.585 20.528 -7.227 1.00 89.44 257 ASN A O 1
ATOM 2029 N N . LEU A 1 258 ? 3.502 18.572 -7.184 1.00 93.81 258 LEU A N 1
ATOM 2030 C CA . LEU A 1 258 ? 3.043 18.621 -8.559 1.00 93.81 258 LEU A CA 1
ATOM 2031 C C . LEU A 1 258 ? 1.610 19.090 -8.666 1.00 93.81 258 LEU A C 1
ATOM 2033 O O . LEU A 1 258 ? 1.274 19.567 -9.733 1.00 93.81 258 LEU A O 1
ATOM 2037 N N . TRP A 1 259 ? 0.762 18.951 -7.646 1.00 94.75 259 TRP A N 1
ATOM 2038 C CA . TRP A 1 259 ? -0.657 19.292 -7.786 1.00 94.75 259 TRP A CA 1
ATOM 2039 C C . TRP A 1 259 ? -1.135 20.405 -6.859 1.00 94.75 259 TRP A C 1
ATOM 2041 O O . TRP A 1 259 ? -2.065 21.101 -7.248 1.00 94.75 259 TRP A O 1
ATOM 2051 N N . ALA A 1 260 ? -0.514 20.624 -5.698 1.00 90.50 260 ALA A N 1
ATOM 2052 C CA . ALA A 1 260 ? -0.894 21.678 -4.757 1.00 90.50 260 ALA A CA 1
ATOM 2053 C C . ALA A 1 260 ? 0.191 22.747 -4.637 1.00 90.50 260 ALA A C 1
ATOM 2055 O O . ALA A 1 260 ? 1.357 22.421 -4.408 1.00 90.50 260 ALA A O 1
ATOM 2056 N N . ASP A 1 261 ? -0.217 24.016 -4.669 1.00 86.50 261 ASP A N 1
ATOM 2057 C CA . ASP A 1 261 ? 0.686 25.129 -4.395 1.00 86.50 261 ASP A CA 1
ATOM 2058 C C . ASP A 1 261 ? 1.160 25.090 -2.930 1.00 86.50 261 ASP A C 1
ATOM 2060 O O . ASP A 1 261 ? 0.381 25.098 -1.969 1.00 86.50 261 ASP A O 1
ATOM 2064 N N . ARG A 1 262 ? 2.484 25.072 -2.752 1.00 75.62 262 ARG A N 1
ATOM 2065 C CA . ARG A 1 262 ? 3.142 25.088 -1.437 1.00 75.62 262 ARG A CA 1
ATOM 2066 C C . ARG A 1 262 ? 2.853 26.344 -0.617 1.00 75.62 262 ARG A C 1
ATOM 2068 O O . ARG A 1 262 ? 2.951 26.279 0.611 1.00 75.62 262 ARG A O 1
ATOM 2075 N N . ALA A 1 263 ? 2.596 27.471 -1.277 1.00 72.25 263 ALA A N 1
ATOM 2076 C CA . ALA A 1 263 ? 2.325 28.762 -0.659 1.00 72.25 263 ALA A CA 1
ATOM 2077 C C . ALA A 1 263 ? 0.831 28.993 -0.410 1.00 72.25 263 ALA A C 1
ATOM 2079 O O . ALA A 1 263 ? 0.458 29.598 0.595 1.00 72.25 263 ALA A O 1
ATOM 2080 N N . ASN A 1 264 ? -0.023 28.482 -1.297 1.00 75.12 264 ASN A N 1
ATOM 2081 C CA . ASN A 1 264 ? -1.469 28.599 -1.188 1.00 75.12 264 ASN A CA 1
ATOM 2082 C C . ASN A 1 264 ? -2.161 27.272 -1.518 1.00 75.12 264 ASN A C 1
ATOM 2084 O O . ASN A 1 264 ? -2.573 27.038 -2.647 1.00 75.12 264 ASN A O 1
ATOM 2088 N N . ARG A 1 265 ? -2.378 26.423 -0.509 1.00 74.19 265 ARG A N 1
ATOM 2089 C CA . ARG A 1 265 ? -2.967 25.089 -0.715 1.00 74.19 265 ARG A CA 1
ATOM 2090 C C . ARG A 1 265 ? -4.436 25.083 -1.176 1.00 74.19 265 ARG A C 1
ATOM 2092 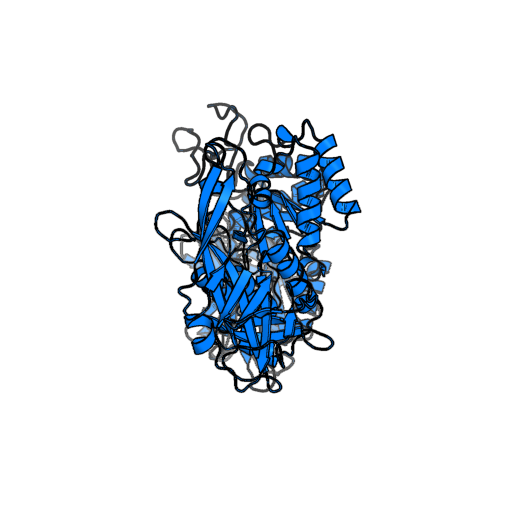O O . ARG A 1 265 ? -4.969 24.001 -1.386 1.00 74.19 265 ARG A O 1
ATOM 2099 N N . TYR A 1 266 ? -5.082 26.241 -1.351 1.00 77.44 266 TYR A N 1
ATOM 2100 C CA . TYR A 1 266 ? -6.365 26.353 -2.063 1.00 77.44 266 TYR A CA 1
ATOM 2101 C C . TYR A 1 266 ? -6.210 26.370 -3.590 1.00 77.44 266 TYR A C 1
ATOM 2103 O O . TYR A 1 266 ? -7.207 26.389 -4.306 1.00 77.44 266 TYR A O 1
ATOM 2111 N N . GLN A 1 267 ? -4.982 26.449 -4.096 1.00 86.94 267 GLN A N 1
ATOM 2112 C CA . GLN A 1 267 ? -4.685 26.575 -5.514 1.00 86.94 267 GLN A CA 1
ATOM 2113 C C . GLN A 1 267 ? -3.880 25.368 -5.996 1.00 86.94 267 GLN A C 1
ATOM 2115 O O . GLN A 1 267 ? -3.119 24.767 -5.224 1.00 86.94 267 GLN A O 1
ATOM 2120 N N . PRO A 1 268 ? -4.033 25.000 -7.276 1.00 93.44 268 PRO A N 1
ATOM 2121 C CA . PRO A 1 268 ? -3.147 24.027 -7.878 1.00 93.44 268 PRO A CA 1
ATOM 2122 C C . PRO A 1 268 ? -1.731 24.598 -7.969 1.00 93.44 268 PRO A C 1
ATOM 2124 O O . PRO A 1 268 ? -1.539 25.815 -7.969 1.00 93.44 268 PRO A O 1
ATOM 2127 N N . GLU A 1 269 ? -0.745 23.719 -8.118 1.00 93.25 269 GLU A N 1
ATOM 2128 C CA . GLU A 1 269 ? 0.640 24.139 -8.339 1.00 93.25 269 GLU A CA 1
ATOM 2129 C C . GLU A 1 269 ? 0.727 25.144 -9.518 1.00 93.25 269 GLU A C 1
ATOM 2131 O O . GLU A 1 269 ? 0.181 24.865 -10.596 1.00 93.25 269 GLU A O 1
ATOM 2136 N N . PRO A 1 270 ? 1.414 26.300 -9.376 1.00 94.06 270 PRO A N 1
ATOM 2137 C CA . PRO A 1 270 ? 1.401 27.356 -10.395 1.00 94.06 270 PRO A CA 1
ATOM 2138 C C . PRO A 1 270 ? 1.862 26.907 -11.785 1.00 94.06 270 PRO A C 1
ATOM 2140 O O . PRO A 1 270 ? 1.445 27.487 -12.787 1.00 94.06 270 PRO A O 1
ATOM 2143 N N . ALA A 1 271 ? 2.681 25.853 -11.865 1.00 94.06 271 ALA A N 1
ATOM 2144 C CA . ALA A 1 271 ? 3.138 25.271 -13.124 1.00 94.06 271 ALA A CA 1
ATOM 2145 C C . ALA A 1 271 ? 1.990 24.785 -14.032 1.00 94.06 271 ALA A C 1
ATOM 2147 O O . ALA A 1 271 ? 2.170 24.726 -15.244 1.00 94.06 271 ALA A O 1
ATOM 2148 N N . TRP A 1 272 ? 0.797 24.501 -13.498 1.00 96.75 272 TRP A N 1
ATOM 2149 C CA . TRP A 1 272 ? -0.379 24.182 -14.319 1.00 96.75 272 TRP A CA 1
ATOM 2150 C C . TRP A 1 272 ? -0.964 25.395 -15.051 1.00 96.75 272 TRP A C 1
ATOM 2152 O O . TRP A 1 272 ? -1.771 25.233 -15.964 1.00 96.75 272 TRP A O 1
ATOM 2162 N N . GLY A 1 273 ? -0.608 26.620 -14.658 1.00 95.31 273 GLY A N 1
ATOM 2163 C CA . GLY A 1 273 ? -1.251 27.832 -15.171 1.00 95.31 273 GLY A CA 1
ATOM 2164 C C . GLY A 1 273 ? -2.709 27.996 -14.715 1.00 95.31 273 GLY A C 1
ATOM 2165 O O . GLY A 1 273 ? -3.430 28.814 -15.278 1.00 95.31 273 GLY A O 1
ATOM 2166 N N . GLY A 1 274 ? -3.150 27.226 -13.713 1.00 95.50 274 GLY A N 1
ATOM 2167 C CA . GLY A 1 274 ? -4.484 27.304 -13.113 1.00 95.50 274 GLY A CA 1
ATOM 2168 C C . GLY A 1 274 ? -5.205 25.958 -13.006 1.00 95.50 274 GLY A C 1
ATOM 2169 O O . GLY A 1 274 ? -4.765 24.940 -13.542 1.00 95.50 274 GLY A O 1
ATOM 2170 N N . MET A 1 275 ? -6.344 25.963 -12.305 1.00 96.50 275 MET A N 1
ATOM 2171 C CA . MET A 1 275 ? -7.101 24.744 -11.975 1.00 96.50 275 MET A CA 1
ATOM 2172 C C . MET A 1 275 ? -7.672 24.053 -13.208 1.00 96.50 275 MET A C 1
ATOM 2174 O O . MET A 1 275 ? -7.683 22.827 -13.287 1.00 96.50 275 MET A O 1
ATOM 2178 N N . GLN A 1 276 ? -8.102 24.830 -14.202 1.00 97.56 276 GLN A N 1
ATOM 2179 C CA . GLN A 1 276 ? -8.688 24.282 -15.420 1.00 97.56 276 GLN A CA 1
ATOM 2180 C C . GLN A 1 276 ? -7.710 23.357 -16.162 1.00 97.56 276 GLN A C 1
ATOM 2182 O O . GLN A 1 276 ? -8.103 22.268 -16.566 1.00 97.56 276 GLN A O 1
ATOM 2187 N N . THR A 1 277 ? -6.427 23.721 -16.256 1.00 97.88 277 THR A N 1
ATOM 2188 C CA . THR A 1 277 ? -5.413 22.879 -16.911 1.00 97.88 277 THR A CA 1
ATOM 2189 C C . THR A 1 277 ? -5.180 21.563 -16.166 1.00 97.88 277 THR A C 1
ATOM 2191 O O . THR A 1 277 ? -5.018 20.524 -16.805 1.00 97.88 277 THR A O 1
ATOM 2194 N N . LEU A 1 278 ? -5.170 21.587 -14.826 1.00 98.12 278 LEU A N 1
ATOM 2195 C CA . LEU A 1 278 ? -5.059 20.370 -14.015 1.00 98.12 278 LEU A CA 1
ATOM 2196 C C . LEU A 1 278 ? -6.273 19.456 -14.243 1.00 98.12 278 LEU A C 1
ATOM 2198 O O . LEU A 1 278 ? -6.101 18.269 -14.509 1.00 98.12 278 LEU A O 1
ATOM 2202 N N . LYS A 1 279 ? -7.487 20.020 -14.223 1.00 98.12 279 LYS A N 1
ATOM 2203 C CA . LYS A 1 279 ? -8.738 19.294 -14.506 1.00 98.12 279 LYS A CA 1
ATOM 2204 C C . LYS A 1 279 ? -8.743 18.667 -15.892 1.00 98.12 279 LYS A C 1
ATOM 2206 O O . LYS A 1 279 ? -9.156 17.521 -16.047 1.00 98.12 279 LYS A O 1
ATOM 2211 N N . ASP A 1 280 ? -8.306 19.414 -16.900 1.00 98.38 280 ASP A N 1
ATOM 2212 C CA . ASP A 1 280 ? -8.269 18.925 -18.274 1.00 98.38 280 ASP A CA 1
ATOM 2213 C C . ASP A 1 280 ? -7.253 17.789 -18.428 1.00 98.38 280 ASP A C 1
ATOM 2215 O O . ASP A 1 280 ? -7.568 16.785 -19.057 1.00 98.38 280 ASP A O 1
ATOM 2219 N N . TRP A 1 281 ? -6.093 17.866 -17.769 1.00 98.44 281 TRP A N 1
ATOM 2220 C CA . TRP A 1 281 ? -5.138 16.755 -17.757 1.00 98.44 281 TRP A CA 1
ATOM 2221 C C . TRP A 1 281 ? -5.658 15.516 -17.021 1.00 98.44 281 TRP A C 1
ATOM 2223 O O . TRP A 1 281 ? -5.462 14.400 -17.498 1.00 98.44 281 TRP A O 1
ATOM 2233 N N . ILE A 1 282 ? -6.343 15.688 -15.885 1.00 98.69 282 ILE 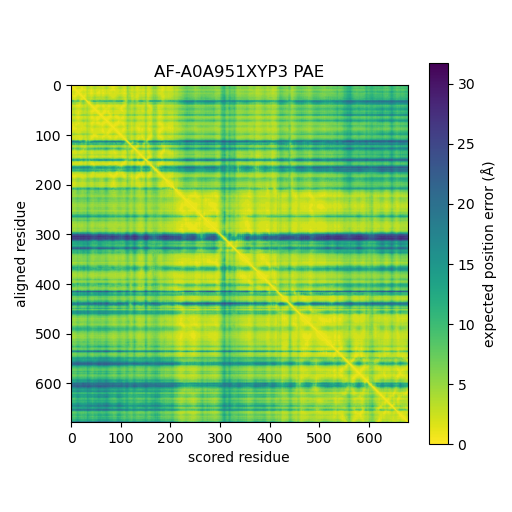A N 1
ATOM 2234 C CA . ILE A 1 282 ? -6.983 14.570 -15.177 1.00 98.69 282 ILE A CA 1
ATOM 2235 C C . ILE A 1 282 ? -8.035 13.912 -16.075 1.00 98.69 282 ILE A C 1
ATOM 2237 O O . ILE A 1 282 ? -8.054 12.688 -16.191 1.00 98.69 282 ILE A O 1
ATOM 2241 N N . ARG A 1 283 ? -8.843 14.708 -16.789 1.00 98.69 283 ARG A N 1
ATOM 2242 C CA . ARG A 1 283 ? -9.803 14.191 -17.775 1.00 98.69 283 ARG A CA 1
ATOM 2243 C C . ARG A 1 283 ? -9.104 13.437 -18.907 1.00 98.69 283 ARG A C 1
ATOM 2245 O O . ARG A 1 283 ? -9.522 12.335 -19.233 1.00 98.69 283 ARG A O 1
ATOM 2252 N N . GLU A 1 284 ? -8.014 13.971 -19.457 1.00 98.62 284 GLU A N 1
ATOM 2253 C CA . GLU A 1 284 ? -7.212 13.267 -20.470 1.00 98.62 284 GLU A CA 1
ATOM 2254 C C . GLU A 1 284 ? -6.659 11.931 -19.940 1.00 98.62 284 GLU A C 1
ATOM 2256 O O . GLU A 1 284 ? -6.613 10.942 -20.673 1.00 98.62 284 GLU A O 1
ATOM 2261 N N . ALA A 1 285 ? -6.251 11.872 -18.669 1.00 98.69 285 ALA A N 1
ATOM 2262 C CA . ALA A 1 285 ? -5.808 10.634 -18.035 1.00 98.69 285 ALA A CA 1
ATOM 2263 C C . ALA A 1 285 ? -6.965 9.629 -17.885 1.00 98.69 285 ALA A C 1
ATOM 2265 O O . ALA A 1 285 ? -6.784 8.448 -18.201 1.00 98.69 285 ALA A O 1
ATOM 2266 N N . HIS A 1 286 ? -8.155 10.091 -17.482 1.00 98.69 286 HIS A N 1
ATOM 2267 C CA . HIS A 1 286 ? -9.380 9.283 -17.419 1.00 98.69 286 HIS A CA 1
ATOM 2268 C C . HIS A 1 286 ? -9.781 8.737 -18.793 1.00 98.69 286 HIS A C 1
ATOM 2270 O O . HIS A 1 286 ? -10.023 7.537 -18.919 1.00 98.69 286 HIS A O 1
ATOM 2276 N N . ASP A 1 287 ? -9.768 9.576 -19.833 1.00 98.50 287 ASP A N 1
ATOM 2277 C CA . ASP A 1 287 ? -10.051 9.186 -21.224 1.00 98.50 287 ASP A CA 1
ATOM 2278 C C . ASP A 1 287 ? -9.054 8.130 -21.731 1.00 98.50 287 ASP A C 1
ATOM 2280 O O . ASP A 1 287 ? -9.365 7.300 -22.589 1.00 98.50 287 ASP A O 1
ATOM 2284 N N . ALA A 1 288 ? -7.846 8.123 -21.167 1.00 98.25 288 ALA A N 1
ATOM 2285 C CA . ALA A 1 288 ? -6.810 7.144 -21.453 1.00 98.25 288 ALA A CA 1
ATOM 2286 C C . ALA A 1 288 ? -6.901 5.868 -20.582 1.00 98.25 288 ALA A C 1
ATOM 2288 O O . ALA A 1 288 ? -6.061 4.972 -20.729 1.00 98.25 288 ALA A O 1
ATOM 2289 N N . GLY A 1 289 ? -7.915 5.768 -19.714 1.00 97.75 289 GLY A N 1
ATOM 2290 C CA . GLY A 1 289 ? -8.197 4.620 -18.848 1.00 97.75 289 GLY A CA 1
ATOM 2291 C C . GLY A 1 289 ? -7.398 4.584 -17.543 1.00 97.75 289 GLY A C 1
ATOM 2292 O O . GLY A 1 289 ? -7.289 3.518 -16.939 1.00 97.75 289 GLY A O 1
ATOM 2293 N N . LEU A 1 290 ? -6.807 5.706 -17.125 1.00 98.56 290 LEU A N 1
ATOM 2294 C CA . LEU A 1 290 ? -6.053 5.816 -15.875 1.00 98.56 290 LEU A CA 1
ATOM 2295 C C . LEU A 1 290 ? -6.930 6.379 -14.757 1.00 98.56 290 LEU A C 1
ATOM 2297 O O . LEU A 1 290 ? -7.819 7.179 -15.015 1.00 98.56 290 LEU A O 1
ATOM 2301 N N . LEU A 1 291 ? -6.630 6.011 -13.513 1.00 98.44 291 LEU A N 1
ATOM 2302 C CA . LEU A 1 291 ? -7.112 6.716 -12.324 1.00 98.44 291 LEU A CA 1
ATOM 2303 C C . LEU A 1 291 ? -6.011 7.628 -11.789 1.00 98.44 291 LEU A C 1
ATOM 2305 O O . LEU A 1 291 ? -4.836 7.245 -11.775 1.00 98.44 291 LEU A O 1
ATOM 2309 N N . VAL A 1 292 ? -6.385 8.819 -11.330 1.00 98.62 292 VAL A N 1
ATOM 2310 C CA . VAL A 1 292 ? -5.434 9.827 -10.856 1.00 98.62 292 VAL A CA 1
ATOM 2311 C C . VAL A 1 292 ? -5.563 10.013 -9.353 1.00 98.62 292 VAL A C 1
ATOM 2313 O O . VAL A 1 292 ? -6.637 10.313 -8.835 1.00 98.62 292 VAL A O 1
ATOM 2316 N N . GLY A 1 293 ? -4.447 9.853 -8.650 1.00 97.75 293 GLY A N 1
ATOM 2317 C CA . GLY A 1 293 ? -4.346 10.050 -7.215 1.00 97.75 293 GLY A CA 1
ATOM 2318 C C . GLY A 1 293 ? -3.589 11.313 -6.834 1.00 97.75 293 GLY A C 1
ATOM 2319 O O . GLY A 1 293 ? -2.684 11.755 -7.549 1.00 97.75 293 GLY A O 1
ATOM 2320 N N . ALA A 1 294 ? -3.910 11.839 -5.657 1.00 96.62 294 ALA A N 1
ATOM 2321 C CA . ALA A 1 294 ? -3.184 12.928 -5.016 1.00 96.62 294 ALA A CA 1
ATOM 2322 C C . ALA A 1 294 ? -2.355 12.390 -3.840 1.00 96.62 294 ALA A C 1
ATOM 2324 O O . ALA A 1 294 ? -2.903 11.843 -2.884 1.00 96.62 294 ALA A O 1
ATOM 2325 N N . HIS A 1 295 ? -1.031 12.536 -3.890 1.00 94.31 295 HIS A N 1
ATOM 2326 C CA . HIS A 1 295 ? -0.164 12.308 -2.728 1.00 94.31 295 HIS A CA 1
ATOM 2327 C C . HIS A 1 295 ? -0.171 13.543 -1.832 1.00 94.31 295 HIS A C 1
ATOM 2329 O O . HIS A 1 295 ? -0.176 14.668 -2.334 1.00 94.31 295 HIS A O 1
ATOM 2335 N N . MET A 1 296 ? -0.153 13.352 -0.515 1.00 88.81 296 MET A N 1
ATOM 2336 C CA . MET A 1 296 ? -0.130 14.465 0.429 1.00 88.81 296 MET A CA 1
ATOM 2337 C C . MET A 1 296 ? 0.683 14.193 1.693 1.00 88.81 296 MET A C 1
ATOM 2339 O O . MET A 1 296 ? 0.690 13.092 2.232 1.00 88.81 296 MET A O 1
ATOM 2343 N N . LEU A 1 297 ? 1.269 15.272 2.215 1.00 81.19 297 LEU A N 1
ATOM 2344 C CA . LEU A 1 297 ? 1.875 15.352 3.542 1.00 81.19 297 LEU A CA 1
ATOM 2345 C C . LEU A 1 297 ? 0.925 16.137 4.454 1.00 81.19 297 LEU A C 1
ATOM 2347 O O . LEU A 1 297 ? 0.834 17.367 4.353 1.00 81.19 297 LEU A O 1
ATOM 2351 N N . HIS A 1 298 ? 0.183 15.418 5.291 1.00 74.00 298 HIS A N 1
ATOM 2352 C CA . HIS A 1 298 ? -0.913 15.965 6.108 1.00 74.00 298 HIS A CA 1
ATOM 2353 C C . HIS A 1 298 ? -0.547 16.253 7.565 1.00 74.00 298 HIS A C 1
ATOM 2355 O O . HIS A 1 298 ? -1.302 16.883 8.295 1.00 74.00 298 HIS A O 1
ATOM 2361 N N . THR A 1 299 ? 0.624 15.805 8.004 1.00 67.88 299 THR A N 1
ATOM 2362 C CA . THR A 1 299 ? 1.192 16.142 9.317 1.00 67.88 299 THR A CA 1
ATOM 2363 C C . THR A 1 299 ? 2.260 17.236 9.205 1.00 67.88 299 THR A C 1
ATOM 2365 O O . THR A 1 299 ? 2.613 17.868 10.202 1.00 67.88 299 THR A O 1
ATOM 2368 N N . VAL A 1 300 ? 2.731 17.532 7.984 1.00 67.44 300 VAL A N 1
ATOM 2369 C CA . VAL A 1 300 ? 3.738 18.566 7.696 1.00 67.44 300 VAL A CA 1
ATOM 2370 C C . VAL A 1 300 ? 3.071 19.810 7.097 1.00 67.44 300 VAL A C 1
ATOM 2372 O O . VAL A 1 300 ? 2.425 19.764 6.043 1.00 67.44 300 VAL A O 1
ATOM 2375 N N . GLY A 1 301 ? 3.220 20.940 7.790 1.00 60.41 301 GLY A N 1
ATOM 2376 C CA . GLY A 1 301 ? 2.578 22.210 7.464 1.00 60.41 301 GLY A CA 1
ATOM 2377 C C . GLY A 1 301 ? 3.229 23.003 6.327 1.00 60.41 301 GLY A C 1
ATOM 2378 O O . GLY A 1 301 ? 4.110 22.543 5.600 1.00 60.41 301 GLY A O 1
ATOM 2379 N N . VAL A 1 302 ? 2.728 24.226 6.151 1.00 58.75 302 VAL A N 1
ATOM 2380 C CA . VAL A 1 302 ? 3.063 25.158 5.063 1.00 58.75 302 VAL A CA 1
ATOM 2381 C C . VAL A 1 302 ? 4.535 25.584 5.133 1.00 58.75 302 VAL A C 1
ATOM 2383 O O . VAL A 1 302 ? 5.052 25.890 6.205 1.00 58.75 302 VAL A O 1
ATOM 2386 N N . THR A 1 303 ? 5.217 25.605 3.985 1.00 54.72 303 THR A N 1
ATOM 2387 C CA . THR A 1 303 ? 6.650 25.942 3.878 1.00 54.72 303 THR A CA 1
ATOM 2388 C C . THR A 1 303 ? 6.898 27.422 3.574 1.00 54.72 303 THR A C 1
ATOM 2390 O O . THR A 1 303 ? 8.003 27.914 3.793 1.00 54.72 303 THR A O 1
ATOM 2393 N N . ARG A 1 304 ? 5.899 28.136 3.026 1.00 51.47 304 ARG A N 1
ATOM 2394 C CA . ARG A 1 304 ? 5.961 29.567 2.677 1.00 51.47 304 ARG A CA 1
ATOM 2395 C C . ARG A 1 304 ? 4.574 30.208 2.780 1.00 51.47 304 ARG A C 1
ATOM 2397 O O . ARG A 1 304 ? 3.624 29.687 2.228 1.00 51.47 304 ARG A O 1
ATOM 2404 N N . GLY A 1 305 ? 4.475 31.325 3.484 1.00 51.09 305 GLY A N 1
ATOM 2405 C CA . GLY A 1 305 ? 3.244 32.062 3.788 1.00 51.09 305 GLY A CA 1
ATOM 2406 C C . GLY A 1 305 ? 3.474 32.836 5.088 1.00 51.09 305 GLY A C 1
ATOM 2407 O O . GLY A 1 305 ? 4.379 32.447 5.835 1.00 51.09 305 GLY A O 1
ATOM 2408 N N . PRO A 1 306 ? 2.763 33.941 5.368 1.00 44.97 306 PRO A N 1
ATOM 2409 C CA . PRO A 1 306 ? 2.924 34.617 6.644 1.00 44.97 306 PRO A CA 1
ATOM 2410 C C . PRO A 1 306 ? 2.472 33.632 7.735 1.00 44.97 306 PRO A C 1
ATOM 2412 O O . PRO A 1 306 ? 1.318 33.221 7.827 1.00 44.97 306 PRO A O 1
ATOM 2415 N N . VAL A 1 307 ? 3.456 33.120 8.470 1.00 53.19 307 VAL A N 1
ATOM 2416 C CA . VAL A 1 307 ? 3.276 32.435 9.750 1.00 53.19 307 VAL A CA 1
ATOM 2417 C C . VAL A 1 307 ? 3.919 33.353 10.783 1.00 53.19 307 VAL A C 1
ATOM 2419 O O . VAL A 1 307 ? 4.890 33.013 11.457 1.00 53.19 307 VAL A O 1
ATOM 2422 N N . GLY A 1 308 ? 3.446 34.597 10.811 1.00 45.62 308 GLY A N 1
ATOM 2423 C CA . GLY A 1 308 ? 3.874 35.598 11.765 1.00 45.62 308 GLY A CA 1
ATOM 2424 C C . GLY A 1 308 ? 3.271 35.344 13.151 1.00 45.62 308 GLY A C 1
ATOM 2425 O O . GLY A 1 308 ? 2.359 34.520 13.327 1.00 45.62 308 GLY A O 1
ATOM 2426 N N . PRO A 1 309 ? 3.761 36.049 14.180 1.00 38.38 309 PRO A N 1
ATOM 2427 C CA . PRO A 1 309 ? 3.011 36.235 15.415 1.00 38.38 309 PRO A CA 1
ATOM 2428 C C . PRO A 1 309 ? 1.695 36.964 15.075 1.00 38.38 309 PRO A C 1
ATOM 2430 O O . PRO A 1 309 ? 1.724 38.142 14.735 1.00 38.38 309 PRO A O 1
ATOM 2433 N N . GLY A 1 310 ? 0.558 36.257 15.108 1.00 45.97 310 GLY A N 1
ATOM 2434 C CA . GLY A 1 310 ? -0.774 36.818 14.821 1.00 45.97 310 GLY A CA 1
ATOM 2435 C C . GLY A 1 310 ? -1.536 36.194 13.644 1.00 45.97 310 GLY A C 1
ATOM 2436 O O . GLY A 1 310 ? -2.731 36.448 13.518 1.00 45.97 310 GLY A O 1
ATOM 2437 N N . ASP A 1 311 ? -0.903 35.351 12.820 1.00 55.25 311 ASP A N 1
ATOM 2438 C CA . ASP A 1 311 ? -1.610 34.651 11.739 1.00 55.25 311 ASP A CA 1
ATOM 2439 C C . ASP A 1 311 ? -2.504 33.522 12.268 1.00 55.25 311 ASP A C 1
ATOM 2441 O O . ASP A 1 311 ? -2.092 32.724 13.114 1.00 55.25 311 ASP A O 1
ATOM 2445 N N . ALA A 1 312 ? -3.713 33.422 11.706 1.00 56.81 312 ALA A N 1
ATOM 2446 C CA . ALA A 1 312 ? -4.728 32.417 12.042 1.00 56.81 312 ALA A CA 1
ATOM 2447 C C . ALA A 1 312 ? -4.379 30.987 11.578 1.00 56.81 312 ALA A C 1
ATOM 2449 O O . ALA A 1 312 ? -5.165 30.062 11.785 1.00 56.81 312 ALA A O 1
ATOM 2450 N N . THR A 1 313 ? -3.222 30.791 10.936 1.00 62.81 313 THR A N 1
ATOM 2451 C CA . THR A 1 313 ? -2.745 29.465 10.533 1.00 62.81 313 THR A CA 1
ATOM 2452 C C . THR A 1 313 ? -2.418 28.654 11.792 1.00 62.81 313 THR A C 1
ATOM 2454 O O . THR A 1 313 ? -1.506 29.048 12.530 1.00 62.81 313 THR A O 1
ATOM 2457 N N . PRO A 1 314 ? -3.099 27.524 12.065 1.00 70.31 314 PRO A N 1
ATOM 2458 C CA . PRO A 1 314 ? -2.952 26.813 13.332 1.00 70.31 314 PRO A CA 1
ATOM 2459 C C . PRO A 1 314 ? -1.723 25.894 13.280 1.00 70.31 314 PRO A C 1
ATOM 2461 O O . PRO A 1 314 ? -1.813 24.670 13.183 1.00 70.31 314 PRO A O 1
ATOM 2464 N N . VAL A 1 315 ? -0.542 26.509 13.266 1.00 73.69 315 VAL A N 1
ATOM 2465 C CA . VAL A 1 315 ? 0.740 25.824 13.448 1.00 73.69 315 VAL A CA 1
ATOM 2466 C C . VAL A 1 315 ? 1.009 25.619 14.932 1.00 73.69 315 VAL A C 1
ATOM 2468 O O . VAL A 1 315 ? 0.641 26.450 15.765 1.00 73.69 315 VAL A O 1
ATOM 2471 N N . ARG A 1 316 ? 1.707 24.535 15.261 1.00 74.25 316 ARG A N 1
ATOM 2472 C CA . ARG A 1 316 ? 2.178 24.280 16.617 1.00 74.25 316 ARG A CA 1
ATOM 2473 C C . ARG A 1 316 ? 3.201 25.346 16.999 1.00 74.25 316 ARG A C 1
ATOM 2475 O O . ARG A 1 316 ? 4.108 25.653 16.222 1.00 74.25 316 ARG A O 1
ATOM 2482 N N . ARG A 1 317 ? 3.062 25.896 18.203 1.00 77.44 317 ARG A N 1
ATOM 2483 C CA . ARG A 1 317 ? 3.952 26.925 18.749 1.00 77.44 317 ARG A CA 1
ATOM 2484 C C . ARG A 1 317 ? 4.612 26.434 20.035 1.00 77.44 317 ARG A C 1
AT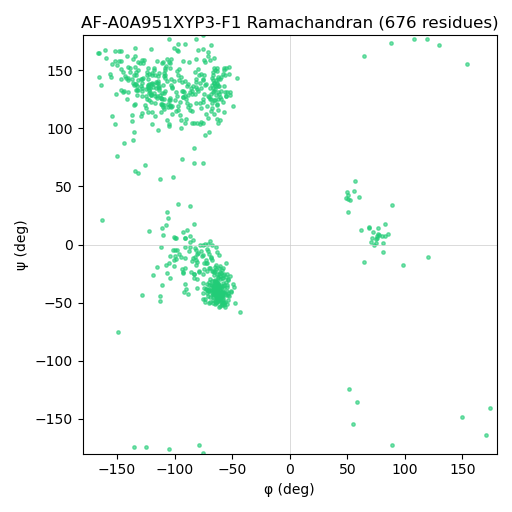OM 2486 O O . ARG A 1 317 ? 4.031 25.623 20.754 1.00 77.44 317 ARG A O 1
ATOM 2493 N N . ASP A 1 318 ? 5.835 26.879 20.289 1.00 78.94 318 ASP A N 1
ATOM 2494 C CA . ASP A 1 318 ? 6.537 26.619 21.544 1.00 78.94 318 ASP A CA 1
ATOM 2495 C C . ASP A 1 318 ? 5.982 27.484 22.693 1.00 78.94 318 ASP A C 1
ATOM 2497 O O . A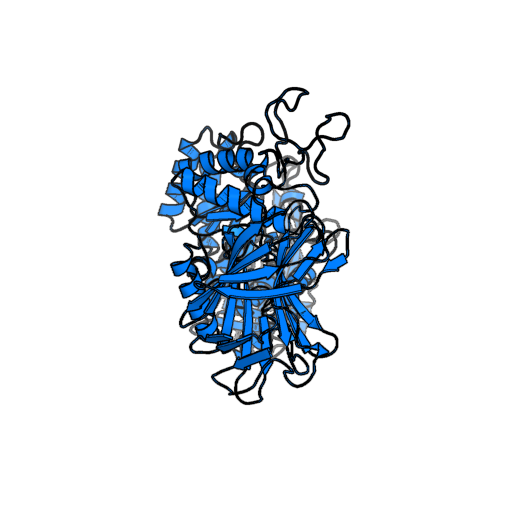SP A 1 318 ? 5.056 28.280 22.514 1.00 78.94 318 ASP A O 1
ATOM 2501 N N . ALA A 1 319 ? 6.551 27.337 23.893 1.00 76.19 319 ALA A N 1
ATOM 2502 C CA . ALA A 1 319 ? 6.132 28.104 25.068 1.00 76.19 319 ALA A CA 1
ATOM 2503 C C . ALA A 1 319 ? 6.316 29.629 24.909 1.00 76.19 319 ALA A C 1
ATOM 2505 O O . ALA A 1 319 ? 5.664 30.396 25.614 1.00 76.19 319 ALA A O 1
ATOM 2506 N N . ALA A 1 320 ? 7.172 30.073 23.984 1.00 77.75 320 ALA A N 1
ATOM 2507 C CA . ALA A 1 320 ? 7.379 31.477 23.640 1.00 77.75 320 ALA A CA 1
ATOM 2508 C C . ALA A 1 320 ? 6.465 31.949 22.487 1.00 77.75 320 ALA A C 1
ATOM 2510 O O . ALA A 1 320 ? 6.598 33.078 22.010 1.00 77.75 320 ALA A O 1
ATOM 2511 N N . GLY A 1 321 ? 5.542 31.099 22.020 1.00 76.44 321 GLY A N 1
ATOM 2512 C CA . GLY A 1 321 ? 4.630 31.389 20.915 1.00 76.44 321 GLY A CA 1
ATOM 2513 C C . GLY A 1 321 ? 5.272 31.293 19.526 1.00 76.44 321 GLY A C 1
ATOM 2514 O O . GLY A 1 321 ? 4.633 31.660 18.531 1.00 76.44 321 GLY A O 1
ATOM 2515 N N . GLN A 1 322 ? 6.509 30.800 19.420 1.00 77.62 322 GLN A N 1
ATOM 2516 C CA . GLN A 1 322 ? 7.210 30.668 18.145 1.00 77.62 322 GLN A CA 1
ATOM 2517 C C . GLN A 1 322 ? 6.774 29.398 17.409 1.00 77.62 322 GLN A C 1
ATOM 2519 O O . GLN A 1 322 ? 6.688 28.339 18.028 1.00 77.62 322 GLN A O 1
ATOM 2524 N N . PRO A 1 323 ? 6.506 29.460 16.092 1.00 76.62 323 PRO A N 1
ATOM 2525 C CA . PRO A 1 323 ? 6.190 28.276 15.300 1.00 76.62 323 PRO A CA 1
ATOM 2526 C C . PRO A 1 323 ? 7.290 27.207 15.374 1.00 76.62 323 PRO A C 1
ATOM 2528 O O . PRO A 1 323 ? 8.465 27.490 15.132 1.00 76.62 323 PRO A O 1
ATOM 2531 N N . ILE A 1 324 ? 6.903 25.961 15.643 1.00 75.88 324 ILE A N 1
ATOM 2532 C CA . ILE A 1 324 ? 7.822 24.821 15.692 1.00 75.88 324 ILE A CA 1
ATOM 2533 C C . ILE A 1 324 ? 8.079 24.328 14.267 1.00 75.88 324 ILE A C 1
ATOM 2535 O O . ILE A 1 324 ? 7.149 23.955 13.547 1.00 75.88 324 ILE A O 1
ATOM 2539 N N . ARG A 1 325 ? 9.349 24.317 13.847 1.00 74.25 325 ARG A N 1
ATOM 2540 C CA . ARG A 1 325 ? 9.754 23.739 12.557 1.00 74.25 325 ARG A CA 1
ATOM 2541 C C . ARG A 1 325 ? 9.570 22.223 12.566 1.00 74.25 325 ARG A C 1
ATOM 2543 O O . ARG A 1 325 ? 9.806 21.567 13.579 1.00 74.25 325 ARG A O 1
ATOM 2550 N N . ALA A 1 326 ? 9.160 21.670 11.431 1.00 69.31 326 ALA A N 1
ATOM 2551 C CA . ALA A 1 326 ? 9.200 20.231 11.221 1.00 69.31 326 ALA A CA 1
ATOM 2552 C C . ALA A 1 326 ? 10.656 19.742 11.325 1.00 69.31 326 ALA A C 1
ATOM 2554 O O . ALA A 1 326 ? 11.577 20.442 10.901 1.00 69.31 326 ALA A O 1
ATOM 2555 N N . ALA A 1 327 ? 10.856 18.561 11.916 1.00 64.31 327 ALA A N 1
ATOM 2556 C CA . ALA A 1 327 ? 12.185 17.958 12.030 1.00 64.31 327 ALA A CA 1
ATOM 2557 C C . ALA A 1 327 ? 12.767 17.632 10.645 1.00 64.31 327 ALA A C 1
ATOM 2559 O O . ALA A 1 327 ? 13.972 17.747 10.432 1.00 64.31 327 ALA A O 1
ATOM 2560 N N . GLU A 1 328 ? 11.888 17.302 9.697 1.00 59.66 328 GLU A N 1
ATOM 2561 C CA . GLU A 1 328 ? 12.225 17.018 8.312 1.00 59.66 328 GLU A CA 1
ATOM 2562 C C . GLU A 1 328 ? 11.491 17.986 7.376 1.00 59.66 328 GLU A C 1
ATOM 2564 O O . GLU A 1 328 ? 10.275 18.179 7.452 1.00 59.66 328 GLU A O 1
ATOM 2569 N N . GLY A 1 329 ? 12.250 18.618 6.481 1.00 63.28 329 GLY A N 1
ATOM 2570 C CA . GLY A 1 329 ? 11.724 19.514 5.456 1.00 63.28 329 GLY A CA 1
ATOM 2571 C C . GLY A 1 329 ? 11.564 20.987 5.874 1.00 63.28 329 GLY A C 1
ATOM 2572 O O . GLY A 1 329 ? 11.775 21.372 7.022 1.00 63.28 329 GLY A O 1
ATOM 2573 N N . PRO A 1 330 ? 11.218 21.867 4.917 1.00 60.62 330 PRO A N 1
ATOM 2574 C CA . PRO A 1 330 ? 11.222 23.317 5.126 1.00 60.62 330 PRO A CA 1
ATOM 2575 C C . PRO A 1 330 ? 9.946 23.874 5.798 1.00 60.62 330 PRO A C 1
ATOM 2577 O O . PRO A 1 330 ? 9.687 25.071 5.684 1.00 60.62 330 PRO A O 1
ATOM 2580 N N . GLY A 1 331 ? 9.125 23.034 6.442 1.00 72.25 331 GLY A N 1
ATOM 2581 C CA . GLY A 1 331 ? 7.789 23.390 6.949 1.00 72.25 331 GLY A CA 1
ATOM 2582 C C . GLY A 1 331 ? 7.697 23.585 8.466 1.00 72.25 331 GLY A C 1
ATOM 2583 O O . GLY A 1 331 ? 8.660 23.376 9.203 1.00 72.25 331 GLY A O 1
ATOM 2584 N N . TYR A 1 332 ? 6.506 23.966 8.935 1.00 74.31 332 TYR A N 1
ATOM 2585 C CA . TYR A 1 332 ? 6.143 24.016 10.358 1.00 74.31 332 TYR A CA 1
ATOM 2586 C C . TYR A 1 332 ? 5.244 22.837 10.738 1.00 74.31 332 TYR A C 1
ATOM 2588 O O . TYR A 1 332 ? 4.497 22.335 9.900 1.00 74.31 332 TYR A O 1
ATOM 2596 N N . GLN A 1 333 ? 5.287 22.396 11.995 1.00 74.00 333 GLN A N 1
ATOM 2597 C CA . GLN A 1 333 ? 4.349 21.389 12.497 1.00 74.00 333 GLN A CA 1
ATOM 2598 C C . GLN A 1 333 ? 2.944 21.993 12.594 1.00 74.00 333 GLN A C 1
ATOM 2600 O O . GLN A 1 333 ? 2.782 23.107 13.095 1.00 74.00 333 GLN A O 1
ATOM 2605 N N . LEU A 1 334 ? 1.923 21.273 12.128 1.00 74.81 334 LEU A N 1
ATOM 2606 C CA . LEU A 1 334 ? 0.535 21.686 12.337 1.00 74.81 334 LEU A CA 1
ATOM 2607 C C . LEU A 1 334 ? 0.089 21.374 13.761 1.00 74.81 334 LEU A C 1
ATOM 2609 O O . LEU A 1 334 ? 0.508 20.382 14.357 1.00 74.81 334 LEU A O 1
ATOM 2613 N N . ASP A 1 335 ? -0.777 22.227 14.299 1.00 75.94 335 ASP A N 1
ATOM 2614 C CA . ASP A 1 335 ? -1.456 21.933 15.548 1.00 75.94 335 ASP A CA 1
ATOM 2615 C C . ASP A 1 335 ? -2.602 20.953 15.275 1.00 75.94 335 ASP A C 1
ATOM 2617 O O . ASP A 1 335 ? -3.649 21.313 14.727 1.00 75.94 335 ASP A O 1
ATOM 2621 N N . LEU A 1 336 ? -2.373 19.690 15.633 1.00 72.88 336 LEU A N 1
ATOM 2622 C CA . LEU A 1 336 ? -3.345 18.612 15.472 1.00 72.88 336 LEU A CA 1
ATOM 2623 C C . LEU A 1 336 ? -4.662 18.906 16.206 1.00 72.88 336 LEU A C 1
ATOM 2625 O O . LEU A 1 336 ? -5.729 18.530 15.727 1.00 72.88 336 LEU A O 1
ATOM 2629 N N . TRP A 1 337 ? -4.598 19.601 17.344 1.00 74.00 337 TRP A N 1
ATOM 2630 C CA . TRP A 1 337 ? -5.709 19.704 18.290 1.00 74.00 337 TRP A CA 1
ATOM 2631 C C . TRP A 1 337 ? -6.422 21.053 18.228 1.00 74.00 337 TRP A C 1
ATOM 2633 O O . TRP A 1 337 ? -7.630 21.113 18.445 1.00 74.00 337 TRP A O 1
ATOM 2643 N N . ASN A 1 338 ? -5.719 22.122 17.849 1.00 73.75 338 ASN A N 1
ATOM 2644 C CA . ASN A 1 338 ? -6.288 23.468 17.718 1.00 73.75 338 ASN A CA 1
ATOM 2645 C C . ASN A 1 338 ? -6.691 23.812 16.273 1.00 73.75 338 ASN A C 1
ATOM 2647 O O . ASN A 1 338 ? -6.594 24.957 15.833 1.00 73.75 338 ASN A O 1
ATOM 2651 N N . GLY A 1 339 ? -7.167 22.815 15.522 1.00 76.06 339 GLY A N 1
ATOM 2652 C CA . GLY A 1 339 ? -7.789 23.008 14.210 1.00 76.06 339 GLY A CA 1
ATOM 2653 C C . GLY A 1 339 ? -6.827 23.138 13.026 1.00 76.06 339 GLY A C 1
ATOM 2654 O O . GLY A 1 339 ? -7.295 23.408 11.920 1.00 76.06 339 GLY A O 1
ATOM 2655 N N . GLY A 1 340 ? -5.520 22.920 13.209 1.00 78.00 340 GLY A N 1
ATOM 2656 C CA . GLY A 1 340 ? -4.507 22.962 12.141 1.00 78.00 340 GLY A CA 1
ATOM 2657 C C . GLY A 1 340 ? -4.729 21.892 11.087 1.00 78.00 340 GLY A C 1
ATOM 2658 O O . GLY A 1 340 ? -4.777 22.184 9.892 1.00 78.00 340 GLY A O 1
ATOM 2659 N N . VAL A 1 341 ? -4.970 20.667 11.545 1.00 78.94 341 VAL A N 1
ATOM 2660 C CA . VAL A 1 341 ? -5.348 19.531 10.694 1.00 78.94 341 VAL A CA 1
ATOM 2661 C C . VAL A 1 341 ? -6.659 19.786 9.966 1.00 78.94 341 VAL A C 1
ATOM 2663 O O . VAL A 1 341 ? -6.725 19.605 8.754 1.00 78.94 341 VAL A O 1
ATOM 2666 N N . ALA A 1 342 ? -7.694 20.253 10.669 1.00 82.69 342 ALA A N 1
ATOM 2667 C CA . ALA A 1 342 ? -8.987 20.545 10.054 1.00 82.69 342 ALA A CA 1
ATOM 2668 C C . ALA A 1 342 ? -8.867 21.665 9.004 1.00 82.69 342 ALA A C 1
ATOM 2670 O O . ALA A 1 342 ? -9.479 21.601 7.937 1.00 82.69 342 ALA A O 1
ATOM 2671 N N . TRP A 1 343 ? -8.049 22.689 9.276 1.00 83.88 343 TRP A N 1
ATOM 2672 C CA . TRP A 1 343 ? -7.738 23.742 8.314 1.00 83.88 343 TRP A CA 1
ATOM 2673 C C . TRP A 1 343 ? -7.066 23.170 7.065 1.00 83.88 343 TRP A C 1
ATOM 2675 O O . TRP A 1 343 ? -7.582 23.403 5.971 1.00 83.88 343 TRP A O 1
ATOM 2685 N N . GLN A 1 344 ? -5.989 22.389 7.220 1.00 83.44 344 GLN A N 1
ATOM 2686 C CA . GLN A 1 344 ? -5.247 21.796 6.102 1.00 83.44 344 GLN A CA 1
ATOM 2687 C C . GLN A 1 344 ? -6.118 20.831 5.290 1.00 83.44 344 GLN A C 1
ATOM 2689 O O . GLN A 1 344 ? -6.107 20.875 4.061 1.00 83.44 344 GLN A O 1
ATOM 2694 N N . SER A 1 345 ? -6.917 20.017 5.976 1.00 87.56 345 SER A N 1
ATOM 2695 C CA . SER A 1 345 ? -7.870 19.076 5.385 1.00 87.56 345 SER A CA 1
ATOM 2696 C C . SER A 1 345 ? -8.858 19.776 4.459 1.00 87.56 345 SER A C 1
ATOM 2698 O O . SER A 1 345 ? -9.073 19.320 3.340 1.00 87.56 345 SER A O 1
ATOM 2700 N N . ARG A 1 346 ? -9.386 20.943 4.859 1.00 88.12 346 ARG A N 1
ATOM 2701 C CA . ARG A 1 346 ? -10.250 21.763 3.991 1.00 88.12 346 ARG A CA 1
ATOM 2702 C C . ARG A 1 346 ? -9.522 22.311 2.761 1.00 88.12 346 ARG A C 1
ATOM 2704 O O . ARG A 1 346 ? -10.145 22.413 1.710 1.00 88.12 346 ARG A O 1
ATOM 2711 N N . GLN A 1 347 ? -8.228 22.633 2.865 1.00 85.81 347 GLN A N 1
ATOM 2712 C CA . GLN A 1 347 ? -7.431 23.083 1.708 1.00 85.81 347 GLN A CA 1
ATOM 2713 C C . GLN A 1 347 ? -7.307 21.964 0.681 1.00 85.81 347 GLN A C 1
ATOM 2715 O O . GLN A 1 347 ? -7.609 22.137 -0.495 1.00 85.81 347 GLN A O 1
ATOM 2720 N N . ILE A 1 348 ? -6.888 20.795 1.174 1.00 89.69 348 ILE A N 1
ATOM 2721 C CA . ILE A 1 348 ? -6.685 19.600 0.365 1.00 89.69 348 ILE A CA 1
ATOM 2722 C C . ILE A 1 348 ? -8.007 19.212 -0.289 1.00 89.69 348 ILE A C 1
ATOM 2724 O O . ILE A 1 348 ? -8.037 18.999 -1.494 1.00 89.69 348 ILE A O 1
ATOM 2728 N N . ALA A 1 349 ? -9.104 19.200 0.472 1.00 92.50 349 ALA A N 1
ATOM 2729 C CA . ALA A 1 349 ? -10.425 18.874 -0.045 1.00 92.50 349 ALA A CA 1
ATOM 2730 C C . ALA A 1 349 ? -10.903 19.844 -1.137 1.00 92.50 349 ALA A C 1
ATOM 2732 O O . ALA A 1 349 ? -11.499 19.397 -2.116 1.00 92.50 349 ALA A O 1
ATOM 2733 N N . ALA A 1 350 ? -10.612 21.145 -1.018 1.00 91.50 350 ALA A N 1
ATOM 2734 C CA . ALA A 1 350 ? -10.977 22.133 -2.033 1.00 91.50 350 ALA A CA 1
ATOM 2735 C C . ALA A 1 350 ? -10.302 21.833 -3.380 1.00 91.50 350 ALA A C 1
ATOM 2737 O O . ALA A 1 350 ? -10.986 21.656 -4.385 1.00 91.50 350 ALA A O 1
ATOM 2738 N N . VAL A 1 351 ? -8.975 21.678 -3.394 1.00 93.06 351 VAL A N 1
ATOM 2739 C CA . VAL A 1 351 ? -8.245 21.360 -4.632 1.00 93.06 351 VAL A CA 1
ATOM 2740 C C . VAL A 1 351 ? -8.594 19.961 -5.137 1.00 93.06 351 VAL A C 1
ATOM 2742 O O . VAL A 1 351 ? -8.810 19.783 -6.332 1.00 93.06 351 VAL A O 1
ATOM 2745 N N . PHE A 1 352 ? -8.697 18.972 -4.244 1.00 95.62 352 PHE A N 1
ATOM 2746 C CA . PHE A 1 352 ? -9.012 17.590 -4.606 1.00 95.62 352 PHE A CA 1
ATOM 2747 C C . PHE A 1 352 ? -10.358 17.484 -5.333 1.00 95.62 352 PHE A C 1
ATOM 2749 O O . PHE A 1 352 ? -10.439 16.896 -6.415 1.00 95.62 352 PHE A O 1
ATOM 2756 N N . SER A 1 353 ? -11.399 18.079 -4.738 1.00 94.94 353 SER A N 1
ATOM 2757 C CA . SER A 1 353 ? -12.765 18.059 -5.270 1.00 94.94 353 SER A CA 1
ATOM 2758 C C . SER A 1 353 ? -12.875 18.798 -6.599 1.00 94.94 353 SER A C 1
ATOM 2760 O O . SER A 1 353 ? -13.505 18.298 -7.529 1.00 94.94 353 SER A O 1
ATOM 2762 N N . GLU A 1 354 ? -12.230 19.959 -6.722 1.00 96.19 354 GLU A N 1
ATOM 2763 C CA . GLU A 1 354 ? -12.307 20.761 -7.938 1.00 96.19 354 GLU A CA 1
ATOM 2764 C C . GLU A 1 354 ? -11.515 20.144 -9.099 1.00 96.19 354 GLU A C 1
ATOM 2766 O O . GLU A 1 354 ? -11.985 20.183 -10.241 1.00 96.19 354 GLU A O 1
ATOM 2771 N N . ALA A 1 355 ? -10.345 19.558 -8.813 1.00 97.12 355 ALA A N 1
ATOM 2772 C CA . ALA A 1 355 ? -9.468 18.934 -9.801 1.00 97.12 355 ALA A CA 1
ATOM 2773 C C . ALA A 1 355 ? -10.046 17.626 -10.374 1.00 97.12 355 ALA A C 1
ATOM 2775 O O . ALA A 1 355 ? -9.830 17.327 -11.548 1.00 97.12 355 ALA A O 1
ATOM 2776 N N . GLY A 1 356 ? -10.807 16.872 -9.571 1.00 97.06 356 GLY A N 1
ATOM 2777 C CA . GLY A 1 356 ? -11.433 15.613 -9.989 1.00 97.06 356 GLY A CA 1
ATOM 2778 C C . GLY A 1 356 ? -10.558 14.373 -9.781 1.00 97.06 356 GLY A C 1
ATOM 2779 O O . GLY A 1 356 ? -10.614 13.445 -10.585 1.00 97.06 356 GLY A O 1
ATOM 2780 N N . PHE A 1 357 ? -9.739 14.352 -8.725 1.00 98.31 357 PHE A N 1
ATOM 2781 C CA . PHE A 1 357 ? -8.950 13.172 -8.352 1.00 98.31 357 PHE A CA 1
ATOM 2782 C C . PHE A 1 357 ? -9.834 11.983 -7.935 1.00 98.31 357 PHE A C 1
ATOM 2784 O O . PHE A 1 357 ? -10.912 12.151 -7.366 1.00 98.31 357 PHE A O 1
ATOM 2791 N N . ASP A 1 358 ? -9.347 10.763 -8.167 1.00 97.88 358 ASP A N 1
ATOM 2792 C CA . ASP A 1 358 ? -10.057 9.522 -7.838 1.00 97.88 358 ASP A CA 1
ATOM 2793 C C . ASP A 1 358 ? -9.748 9.009 -6.431 1.00 97.88 358 ASP A C 1
ATOM 2795 O O . ASP A 1 358 ? -10.617 8.449 -5.761 1.00 97.88 358 ASP A O 1
ATOM 2799 N N . TYR A 1 359 ? -8.493 9.134 -5.999 1.00 96.81 359 TYR A N 1
ATOM 2800 C CA . TYR A 1 359 ? -8.004 8.554 -4.750 1.00 96.81 359 TYR A CA 1
ATOM 2801 C C . TYR A 1 359 ? -6.907 9.411 -4.122 1.00 96.81 359 TYR A C 1
ATOM 2803 O O . TYR A 1 359 ? -6.343 10.303 -4.756 1.00 96.81 359 TYR A O 1
ATOM 2811 N N . LEU A 1 360 ? -6.591 9.140 -2.860 1.00 94.69 360 LEU A N 1
ATOM 2812 C CA . LEU A 1 360 ? -5.588 9.895 -2.114 1.00 94.69 360 LEU A CA 1
ATOM 2813 C C . LEU A 1 360 ? -4.547 8.957 -1.502 1.00 94.69 360 LEU A C 1
ATOM 2815 O O . LEU A 1 360 ? -4.887 7.868 -1.051 1.00 94.69 360 LEU A O 1
ATOM 2819 N N . TYR A 1 361 ? -3.287 9.386 -1.465 1.00 93.69 361 TYR A N 1
ATOM 2820 C CA . TYR A 1 361 ? -2.235 8.737 -0.686 1.00 93.69 361 TYR A CA 1
ATOM 2821 C C . TYR A 1 361 ? -1.863 9.625 0.505 1.00 93.69 361 TYR A C 1
ATOM 2823 O O . TYR A 1 361 ? -1.366 10.739 0.320 1.00 93.69 361 TYR A O 1
ATOM 2831 N N . ALA A 1 362 ? -2.101 9.127 1.718 1.00 90.38 362 ALA A N 1
ATOM 2832 C CA . ALA A 1 362 ? -1.769 9.782 2.973 1.00 90.38 362 ALA A CA 1
ATOM 2833 C C . ALA A 1 362 ? -0.365 9.374 3.435 1.00 90.38 362 ALA A C 1
ATOM 2835 O O . ALA A 1 362 ? -0.152 8.256 3.903 1.00 90.38 362 ALA A O 1
ATOM 2836 N N . ASP A 1 363 ? 0.586 10.286 3.269 1.00 86.94 363 ASP A N 1
ATOM 2837 C CA . ASP A 1 363 ? 1.989 10.091 3.628 1.00 86.94 363 ASP A CA 1
ATOM 2838 C C . ASP A 1 363 ? 2.318 10.701 5.000 1.00 86.94 363 ASP A C 1
ATOM 2840 O O . ASP A 1 363 ? 1.526 11.499 5.530 1.00 86.94 363 ASP A O 1
ATOM 2844 N N . ALA A 1 364 ? 3.487 10.357 5.549 1.00 79.88 364 ALA A N 1
ATOM 2845 C CA . ALA A 1 364 ? 3.934 10.724 6.894 1.00 79.88 364 ALA A CA 1
ATOM 2846 C C . ALA A 1 364 ? 2.999 10.209 8.011 1.00 79.88 364 ALA A C 1
ATOM 2848 O O . ALA A 1 364 ? 2.672 10.932 8.961 1.00 79.88 364 ALA A O 1
ATOM 2849 N N . LEU A 1 365 ? 2.516 8.971 7.851 1.00 78.38 365 LEU A N 1
ATOM 2850 C CA . LEU A 1 365 ? 1.765 8.198 8.850 1.00 78.38 365 LEU A CA 1
ATOM 2851 C C . LEU A 1 365 ? 2.650 7.203 9.625 1.00 78.38 365 LEU A C 1
ATOM 2853 O O . LEU A 1 365 ? 2.166 6.515 10.529 1.00 78.38 365 LEU A O 1
ATOM 2857 N N . GLU A 1 366 ? 3.919 7.100 9.249 1.00 74.75 366 GLU A N 1
ATOM 2858 C CA . GLU A 1 366 ? 4.898 6.180 9.803 1.00 74.75 366 GLU A CA 1
ATOM 2859 C C . GLU A 1 366 ? 5.522 6.662 11.111 1.00 74.75 366 GLU A C 1
ATOM 2861 O O . GLU A 1 366 ? 5.495 7.844 11.443 1.00 74.75 366 GLU A O 1
ATOM 2866 N N . ASP A 1 367 ? 6.073 5.707 11.864 1.00 67.00 367 ASP A N 1
ATOM 2867 C CA . ASP A 1 367 ? 6.931 5.924 13.037 1.00 67.00 367 ASP A CA 1
ATOM 2868 C C . ASP A 1 367 ? 6.381 6.898 14.092 1.00 67.00 367 ASP A C 1
ATOM 2870 O O . ASP A 1 367 ? 7.115 7.511 14.869 1.00 67.00 367 ASP A O 1
ATOM 2874 N N . VAL A 1 368 ? 5.053 6.985 14.165 1.00 64.19 368 VAL A N 1
ATOM 2875 C CA . VAL A 1 368 ? 4.335 7.716 15.203 1.00 64.19 368 VAL A CA 1
ATOM 2876 C C . VAL A 1 368 ? 4.652 7.058 16.546 1.00 64.19 368 VAL A C 1
ATOM 2878 O O . VAL A 1 368 ? 4.353 5.870 16.714 1.00 64.19 368 VAL A O 1
ATOM 2881 N N . PRO A 1 369 ? 5.238 7.789 17.515 1.00 62.00 369 PRO A N 1
ATOM 2882 C CA . PRO A 1 369 ? 5.502 7.227 18.830 1.00 62.00 369 PRO A CA 1
ATOM 2883 C C . PRO A 1 369 ? 4.204 6.707 19.443 1.00 62.00 369 PRO A C 1
ATOM 2885 O O . PRO A 1 369 ? 3.146 7.300 19.235 1.00 62.00 369 PRO A O 1
ATOM 2888 N N . GLU A 1 370 ? 4.287 5.626 20.218 1.00 61.69 370 GLU A N 1
ATOM 2889 C CA . GLU A 1 370 ? 3.114 4.932 20.760 1.00 61.69 370 GLU A CA 1
ATOM 2890 C C . GLU A 1 370 ? 2.145 5.888 21.462 1.00 61.69 370 GLU A C 1
ATOM 2892 O O . GLU A 1 370 ? 0.954 5.832 21.203 1.00 61.69 370 GLU A O 1
ATOM 2897 N N . SER A 1 371 ? 2.635 6.860 22.232 1.00 62.53 371 SER A N 1
ATOM 2898 C CA . SER A 1 371 ? 1.799 7.865 22.906 1.00 62.53 371 SER A CA 1
ATOM 2899 C C . SER A 1 371 ? 0.945 8.744 21.975 1.00 62.53 371 SER A C 1
ATOM 2901 O O . SER A 1 371 ? -0.048 9.321 22.413 1.00 62.53 371 SER A O 1
ATOM 2903 N N . TYR A 1 372 ? 1.277 8.814 20.684 1.00 67.25 372 TYR A N 1
ATOM 2904 C CA . TYR A 1 372 ? 0.583 9.604 19.667 1.00 67.25 372 TYR A CA 1
ATOM 2905 C C . TYR A 1 372 ? -0.161 8.742 18.640 1.00 67.25 372 TYR A C 1
ATOM 2907 O O . TYR A 1 372 ? -0.579 9.274 17.612 1.00 67.25 372 TYR A O 1
ATOM 2915 N N . TRP A 1 373 ? -0.364 7.442 18.886 1.00 69.50 373 TRP A N 1
ATOM 2916 C CA . TRP A 1 373 ? -0.940 6.491 17.917 1.00 69.50 373 TRP A CA 1
ATOM 2917 C C . TRP A 1 373 ? -2.242 6.971 17.248 1.00 69.50 373 TRP A C 1
ATOM 2919 O O . TRP A 1 373 ? -2.490 6.673 16.083 1.00 69.50 373 TRP A O 1
ATOM 2929 N N . CYS A 1 374 ? -3.077 7.719 17.973 1.00 77.69 374 CYS A N 1
ATOM 2930 C CA . CYS A 1 374 ? -4.362 8.217 17.486 1.00 77.69 374 CYS A CA 1
ATOM 2931 C C . CYS A 1 374 ? -4.228 9.450 16.583 1.00 77.69 374 CYS A C 1
ATOM 2933 O O . CYS A 1 374 ? -5.128 9.725 15.798 1.00 77.69 374 CYS A O 1
ATOM 2935 N N . SER A 1 375 ? -3.131 10.207 16.685 1.00 77.38 375 SER A N 1
ATOM 2936 C CA . SER A 1 375 ? -2.979 11.510 16.024 1.00 77.38 375 SER A CA 1
ATOM 2937 C C . SER A 1 375 ? -3.133 11.412 14.509 1.00 77.38 375 SER A C 1
ATOM 2939 O O . SER A 1 375 ? -3.814 12.229 13.892 1.00 77.38 375 SER A O 1
ATOM 2941 N N . THR A 1 376 ? -2.565 10.365 13.920 1.00 81.44 376 THR A N 1
ATOM 2942 C CA . THR A 1 376 ? -2.670 10.061 12.496 1.00 81.44 376 THR A CA 1
ATOM 2943 C C . THR A 1 376 ? -4.055 9.568 12.108 1.00 81.44 376 THR A C 1
ATOM 2945 O O . THR A 1 376 ? -4.598 10.019 11.104 1.00 81.44 376 THR A O 1
ATOM 2948 N N . ALA A 1 377 ? -4.676 8.708 12.919 1.00 83.56 377 ALA A N 1
ATOM 2949 C CA . ALA A 1 377 ? -6.054 8.271 12.704 1.00 83.56 377 ALA A CA 1
ATOM 2950 C C . ALA A 1 377 ? -7.039 9.445 12.707 1.00 83.56 377 ALA A C 1
ATOM 2952 O O . ALA A 1 377 ? -7.899 9.536 11.834 1.00 83.56 377 ALA A O 1
ATOM 2953 N N . VAL A 1 378 ? -6.874 10.372 13.650 1.00 83.19 378 VAL A N 1
ATOM 2954 C CA . VAL A 1 378 ? -7.660 11.605 13.734 1.00 83.19 378 VAL A CA 1
ATOM 2955 C C . VAL A 1 378 ? -7.406 12.489 12.524 1.00 83.19 378 VAL A C 1
ATOM 2957 O O . VAL A 1 378 ? -8.357 12.971 11.919 1.00 83.19 378 VAL A O 1
ATOM 2960 N N . ALA A 1 379 ? -6.147 12.672 12.126 1.00 83.88 379 ALA A N 1
ATOM 2961 C CA . ALA A 1 379 ? -5.826 13.529 10.996 1.00 83.88 379 ALA A CA 1
ATOM 2962 C C . ALA A 1 379 ? -6.366 12.995 9.662 1.00 83.88 379 ALA A C 1
ATOM 2964 O O . ALA A 1 379 ? -6.888 13.760 8.851 1.00 83.88 379 ALA A O 1
ATOM 2965 N N . VAL A 1 380 ? -6.318 11.680 9.462 1.00 89.00 380 VAL A N 1
ATOM 2966 C CA . VAL A 1 380 ? -6.913 11.019 8.296 1.00 89.00 380 VAL A CA 1
ATOM 2967 C C . VAL A 1 380 ? -8.444 11.059 8.346 1.00 89.00 380 VAL A C 1
ATOM 2969 O O . VAL A 1 380 ? -9.069 11.275 7.308 1.00 89.00 380 VAL A O 1
ATOM 2972 N N . ALA A 1 381 ? -9.053 10.908 9.526 1.00 88.62 381 ALA A N 1
ATOM 2973 C CA . ALA A 1 381 ? -10.499 11.038 9.698 1.00 88.62 381 ALA A CA 1
ATOM 2974 C C . ALA A 1 381 ? -10.994 12.451 9.347 1.00 88.62 381 ALA A C 1
ATOM 2976 O O . ALA A 1 381 ? -11.918 12.595 8.552 1.00 88.62 381 ALA A O 1
ATOM 2977 N N . GLU A 1 382 ? -10.343 13.489 9.876 1.00 87.75 382 GLU A N 1
ATOM 2978 C CA . GLU A 1 382 ? -10.646 14.896 9.573 1.00 87.75 382 GLU A CA 1
ATOM 2979 C C . GLU A 1 382 ? -10.508 15.204 8.077 1.00 87.75 382 GLU A C 1
ATOM 2981 O O . GLU A 1 382 ? -11.351 15.887 7.490 1.00 87.75 382 GLU A O 1
ATOM 2986 N N . LEU A 1 383 ? -9.474 14.658 7.432 1.00 90.56 383 LEU A N 1
ATOM 2987 C CA . LEU A 1 383 ? -9.303 14.772 5.989 1.00 90.56 383 LEU A CA 1
ATOM 2988 C C . LEU A 1 383 ? -10.450 14.121 5.222 1.00 90.56 383 LEU A C 1
ATOM 2990 O O . LEU A 1 383 ? -10.991 14.724 4.294 1.00 90.56 383 LEU A O 1
ATOM 2994 N N . TYR A 1 384 ? -10.818 12.899 5.598 1.00 92.75 384 TYR A N 1
ATOM 2995 C CA . TYR A 1 384 ? -11.911 12.192 4.953 1.00 92.75 384 TYR A CA 1
ATOM 2996 C C . TYR A 1 384 ? -13.234 12.956 5.097 1.00 92.75 384 TYR A C 1
ATOM 2998 O O . TYR A 1 384 ? -13.943 13.145 4.108 1.00 92.75 384 TYR A O 1
ATOM 3006 N N . GLU A 1 385 ? -13.545 13.457 6.293 1.00 91.69 385 GLU A N 1
ATOM 3007 C CA . GLU A 1 385 ? -14.752 14.255 6.523 1.00 91.69 385 GLU A CA 1
ATOM 3008 C C . GLU A 1 385 ? -14.733 15.567 5.728 1.00 91.69 385 GLU A C 1
ATOM 3010 O O . GLU A 1 385 ? -15.755 15.953 5.162 1.00 91.69 385 GLU A O 1
ATOM 3015 N N . ALA A 1 386 ? -13.577 16.224 5.592 1.00 92.12 386 ALA A N 1
ATOM 3016 C CA . ALA A 1 386 ? -13.446 17.403 4.738 1.00 92.12 386 ALA A CA 1
ATOM 3017 C C . ALA A 1 386 ? -13.699 17.081 3.252 1.00 92.12 386 ALA A C 1
ATOM 3019 O O . ALA A 1 386 ? -14.396 17.836 2.573 1.00 92.12 386 ALA A O 1
ATOM 3020 N N . LEU A 1 387 ? -13.182 15.954 2.751 1.00 93.81 387 LEU A N 1
ATOM 3021 C CA . LEU A 1 387 ? -13.412 15.480 1.379 1.00 93.81 387 LEU A CA 1
ATOM 3022 C C . LEU A 1 387 ? -14.888 15.135 1.136 1.00 93.81 387 LEU A C 1
ATOM 3024 O O . LEU A 1 387 ? -15.464 15.532 0.121 1.00 93.81 387 LEU A O 1
ATOM 3028 N N . LYS A 1 388 ? -15.523 14.452 2.096 1.00 93.69 388 LYS A N 1
ATOM 3029 C CA . LYS A 1 388 ? -16.959 14.143 2.079 1.00 93.69 388 LYS A CA 1
ATOM 3030 C C . LYS A 1 388 ? -17.798 15.422 2.081 1.00 93.69 388 LYS A C 1
ATOM 3032 O O . LYS A 1 388 ? -18.705 15.549 1.262 1.00 93.69 388 LYS A O 1
ATOM 3037 N N . ALA A 1 389 ? -17.472 16.385 2.943 1.00 94.31 389 ALA A N 1
ATOM 3038 C CA . ALA A 1 389 ? -18.160 17.673 3.026 1.00 94.31 389 ALA A CA 1
ATOM 3039 C C . ALA A 1 389 ? -17.998 18.522 1.753 1.00 94.31 389 ALA A C 1
ATOM 3041 O O . ALA A 1 389 ? -18.924 19.235 1.374 1.00 94.31 389 ALA A O 1
ATOM 3042 N N . ALA A 1 390 ? -16.860 18.409 1.062 1.00 94.31 390 ALA A N 1
ATOM 3043 C CA . ALA A 1 390 ? -16.632 19.024 -0.246 1.00 94.31 390 ALA A CA 1
ATOM 3044 C C . ALA A 1 390 ? -17.353 18.298 -1.405 1.00 94.31 390 ALA A C 1
ATOM 3046 O O . ALA A 1 390 ? -17.243 18.720 -2.553 1.00 94.31 390 ALA A O 1
ATOM 3047 N N . GLY A 1 391 ? -18.085 17.210 -1.132 1.00 94.75 391 GLY A N 1
ATOM 3048 C CA . GLY A 1 391 ? -18.812 16.440 -2.144 1.00 94.75 391 GLY A CA 1
ATOM 3049 C C . GLY A 1 391 ? -17.929 15.534 -3.006 1.00 94.75 391 GLY A C 1
ATOM 3050 O O . GLY A 1 391 ? -18.392 15.047 -4.035 1.00 94.75 391 GLY A O 1
ATOM 3051 N N . ALA A 1 392 ? -16.680 15.287 -2.597 1.00 93.19 392 ALA A N 1
ATOM 3052 C CA . ALA A 1 392 ? -15.720 14.465 -3.331 1.00 93.19 392 ALA A CA 1
ATOM 3053 C C . ALA A 1 392 ? -15.030 13.434 -2.417 1.00 93.19 392 ALA A C 1
ATOM 3055 O O . ALA A 1 392 ? -13.808 13.479 -2.248 1.00 93.19 392 ALA A O 1
ATOM 3056 N N . PRO A 1 393 ? -15.781 12.500 -1.799 1.00 93.88 393 PRO A N 1
ATOM 3057 C CA . PRO A 1 393 ? -15.158 11.406 -1.067 1.00 93.88 393 PRO A CA 1
ATOM 3058 C C . PRO A 1 393 ? -14.278 10.584 -2.028 1.00 93.88 393 PRO A C 1
ATOM 3060 O O . PRO A 1 393 ? -14.738 10.225 -3.118 1.00 93.88 393 PRO A O 1
ATOM 3063 N N . PRO A 1 394 ? -13.025 10.268 -1.659 1.00 95.12 394 PRO A N 1
ATOM 3064 C CA . PRO A 1 394 ? -12.139 9.504 -2.527 1.00 95.12 394 PRO A CA 1
ATOM 3065 C C . PRO A 1 394 ? -12.682 8.080 -2.703 1.00 95.12 394 PRO A C 1
ATOM 3067 O O . PRO A 1 394 ? -13.318 7.531 -1.805 1.00 95.12 394 PRO A O 1
ATOM 3070 N N . ARG A 1 395 ? -12.396 7.433 -3.838 1.00 94.44 395 ARG A N 1
ATOM 3071 C CA . ARG A 1 395 ? -12.778 6.026 -4.066 1.00 94.44 395 ARG A CA 1
ATOM 3072 C C . ARG A 1 395 ? -12.108 5.083 -3.068 1.00 94.44 395 ARG A C 1
ATOM 3074 O O . ARG A 1 395 ? -12.685 4.057 -2.713 1.00 94.44 395 ARG A O 1
ATOM 3081 N N . TRP A 1 396 ? -10.883 5.413 -2.670 1.00 94.44 396 TRP A N 1
ATOM 3082 C CA . TRP A 1 396 ? -10.132 4.798 -1.581 1.00 94.44 396 TRP A CA 1
ATOM 3083 C C . TRP A 1 396 ? -9.018 5.749 -1.125 1.00 94.44 396 TRP A C 1
ATOM 3085 O O . TRP A 1 396 ? -8.688 6.714 -1.817 1.00 94.44 396 TRP A O 1
ATOM 3095 N N . MET A 1 397 ? -8.408 5.454 0.021 1.00 93.44 397 MET A N 1
ATOM 3096 C CA . MET A 1 397 ? -7.163 6.089 0.444 1.00 93.44 397 MET A CA 1
ATOM 3097 C C . MET A 1 397 ? -6.083 5.022 0.615 1.00 93.44 397 MET A C 1
ATOM 3099 O O . MET A 1 397 ? -6.344 3.924 1.101 1.00 93.44 397 MET A O 1
ATOM 3103 N N . GLU A 1 398 ? -4.873 5.328 0.182 1.00 91.62 398 GLU A N 1
ATOM 3104 C CA . GLU A 1 398 ? -3.658 4.558 0.452 1.00 91.62 398 GLU A CA 1
ATOM 3105 C C . GLU A 1 398 ? -2.858 5.300 1.532 1.00 91.62 398 GLU A C 1
ATOM 3107 O O . GLU A 1 398 ? -3.078 6.495 1.740 1.00 91.62 398 GLU A O 1
ATOM 3112 N N . GLY A 1 399 ? -1.945 4.636 2.238 1.00 88.81 399 GLY A N 1
ATOM 3113 C CA . GLY A 1 399 ? -1.106 5.360 3.191 1.00 88.81 399 GLY A CA 1
ATOM 3114 C C . GLY A 1 399 ? 0.103 4.606 3.718 1.00 88.81 399 GLY A C 1
ATOM 3115 O O . GLY A 1 399 ? 0.188 3.376 3.609 1.00 88.81 399 GLY A O 1
ATOM 3116 N N . SER A 1 400 ? 1.016 5.375 4.314 1.00 83.62 400 SER A N 1
ATOM 3117 C CA . SER A 1 400 ? 2.278 4.919 4.906 1.00 83.62 400 SER A CA 1
ATOM 3118 C C . SER A 1 400 ? 2.142 4.456 6.369 1.00 83.62 400 SER A C 1
ATOM 3120 O O . SER A 1 400 ? 2.998 4.693 7.206 1.00 83.62 400 SER A O 1
ATOM 3122 N N . ALA A 1 401 ? 1.009 3.867 6.749 1.00 75.81 401 ALA A N 1
ATOM 3123 C CA . ALA A 1 401 ? 0.728 3.600 8.160 1.00 75.81 401 ALA A CA 1
ATOM 3124 C C . ALA A 1 401 ? 1.139 2.187 8.598 1.00 75.81 401 ALA A C 1
ATOM 3126 O O . ALA A 1 401 ? 0.417 1.228 8.336 1.00 75.81 401 ALA A O 1
ATOM 3127 N N . HIS A 1 402 ? 2.213 2.055 9.382 1.00 71.19 402 HIS A N 1
ATOM 3128 C CA . HIS A 1 402 ? 2.591 0.771 9.997 1.00 71.19 402 HIS A CA 1
ATOM 3129 C C . HIS A 1 402 ? 1.537 0.222 10.977 1.00 71.19 402 HIS A C 1
ATOM 3131 O O . HIS A 1 402 ? 1.423 -0.992 11.160 1.00 71.19 402 HIS A O 1
ATOM 3137 N N . ASN A 1 403 ? 0.755 1.107 11.600 1.00 70.50 403 ASN A N 1
ATOM 3138 C CA . ASN A 1 403 ? -0.302 0.766 12.544 1.00 70.50 403 ASN A CA 1
ATOM 3139 C C . ASN A 1 403 ? -1.676 1.103 11.947 1.00 70.50 403 ASN A C 1
ATOM 3141 O O . ASN A 1 403 ? -1.927 2.238 11.563 1.00 70.50 403 ASN A O 1
ATOM 3145 N N . MET A 1 404 ? -2.594 0.136 11.910 1.00 73.88 404 MET A N 1
ATOM 3146 C CA . MET A 1 404 ? -3.968 0.346 11.432 1.00 73.88 404 MET A CA 1
ATOM 3147 C C . MET A 1 404 ? -4.937 0.785 12.545 1.00 73.88 404 MET A C 1
ATOM 3149 O O . MET A 1 404 ? -6.159 0.679 12.380 1.00 73.88 404 MET A O 1
ATOM 3153 N N . ASN A 1 405 ? -4.448 1.170 13.730 1.00 74.62 405 ASN A N 1
ATOM 3154 C CA . ASN A 1 405 ? -5.301 1.591 14.846 1.00 74.62 405 ASN A CA 1
ATOM 3155 C C . ASN A 1 405 ? -5.989 2.909 14.517 1.00 74.62 405 ASN A C 1
ATOM 3157 O O . ASN A 1 405 ? -5.340 3.868 14.123 1.00 74.62 405 ASN A O 1
ATOM 3161 N N . GLY A 1 406 ? -7.322 2.900 14.539 1.00 77.69 406 GLY A N 1
ATOM 3162 C CA . GLY A 1 406 ? -8.156 3.995 14.037 1.00 77.69 406 GLY A CA 1
ATOM 3163 C C . GLY A 1 406 ? -8.072 4.289 12.525 1.00 77.69 406 GLY A C 1
ATOM 3164 O O . GLY A 1 406 ? -8.958 4.960 12.011 1.00 77.69 406 GLY A O 1
ATOM 3165 N N . LEU A 1 407 ? -7.072 3.775 11.793 1.00 82.56 407 LEU A N 1
ATOM 3166 C CA . LEU A 1 407 ? -6.845 4.051 10.361 1.00 82.56 407 LEU A CA 1
ATOM 3167 C C . LEU A 1 407 ? -7.522 3.067 9.401 1.00 82.56 407 LEU A C 1
ATOM 3169 O O . LEU A 1 407 ? -7.762 3.397 8.239 1.00 82.56 407 LEU A O 1
ATOM 3173 N N . TRP A 1 408 ? -7.878 1.874 9.877 1.00 81.44 408 TRP A N 1
ATOM 3174 C CA . TRP A 1 408 ? -8.572 0.861 9.078 1.00 81.44 408 TRP A CA 1
ATOM 3175 C C . TRP A 1 408 ? -9.873 1.336 8.377 1.00 81.44 408 TRP A C 1
ATOM 3177 O O . TRP A 1 408 ? -10.157 0.811 7.296 1.00 81.44 408 TRP A O 1
ATOM 3187 N N . PRO A 1 409 ? -10.672 2.295 8.897 1.00 85.06 409 PRO A N 1
ATOM 3188 C CA . PRO A 1 409 ? -11.868 2.771 8.198 1.00 85.06 409 PRO A CA 1
ATOM 3189 C C . PRO A 1 409 ? -11.531 3.507 6.899 1.00 85.06 409 PRO A C 1
ATOM 3191 O O . PRO A 1 409 ? -12.371 3.586 6.002 1.00 85.06 409 PRO A O 1
ATOM 3194 N N . TYR A 1 410 ? -10.311 4.042 6.817 1.00 87.75 410 TYR A N 1
ATOM 3195 C CA . TYR A 1 410 ? -9.892 5.011 5.813 1.00 87.75 410 TYR A CA 1
ATOM 3196 C C . TYR A 1 410 ? -8.855 4.424 4.846 1.00 87.75 410 TYR A C 1
ATOM 3198 O O . TYR A 1 410 ? -8.976 4.583 3.636 1.00 87.75 410 TYR A O 1
ATOM 3206 N N . ILE A 1 411 ? -7.851 3.697 5.345 1.00 88.44 411 ILE A N 1
ATOM 3207 C CA . ILE A 1 411 ? -6.726 3.227 4.524 1.00 88.44 411 ILE A CA 1
ATOM 3208 C C . ILE A 1 411 ? -7.017 1.853 3.916 1.00 88.44 411 ILE A C 1
ATOM 3210 O O . ILE A 1 411 ? -6.997 0.827 4.596 1.00 88.44 411 ILE A O 1
ATOM 3214 N N . ALA A 1 412 ? -7.256 1.822 2.608 1.00 89.00 412 ALA A N 1
ATOM 3215 C CA . ALA A 1 412 ? -7.533 0.611 1.847 1.00 89.00 412 ALA A CA 1
ATOM 3216 C C . ALA A 1 412 ? -6.268 -0.178 1.487 1.00 89.00 412 ALA A C 1
ATOM 3218 O O . ALA A 1 412 ? -6.325 -1.396 1.365 1.00 89.00 412 ALA A O 1
ATOM 3219 N N . VAL A 1 413 ? -5.128 0.489 1.316 1.00 86.75 413 VAL A N 1
ATOM 3220 C CA . VAL A 1 413 ? -3.870 -0.166 0.942 1.00 86.75 413 VAL A CA 1
ATOM 3221 C C . VAL A 1 413 ? -2.745 0.336 1.819 1.00 86.75 413 VAL A C 1
ATOM 3223 O O . VAL A 1 413 ? -2.572 1.542 1.995 1.00 86.75 413 VAL A O 1
ATOM 3226 N N . HIS A 1 414 ? -1.959 -0.608 2.322 1.00 81.25 414 HIS A N 1
ATOM 3227 C CA . HIS A 1 414 ? -0.697 -0.313 2.969 1.00 81.25 414 HIS A CA 1
ATOM 3228 C C . HIS A 1 414 ? 0.395 -0.190 1.904 1.00 81.25 414 HIS A C 1
ATOM 3230 O O . HIS A 1 414 ? 0.822 -1.186 1.312 1.00 81.25 414 HIS A O 1
ATOM 3236 N N . GLY A 1 415 ? 0.794 1.048 1.623 1.00 67.88 415 GLY A N 1
ATOM 3237 C CA . GLY A 1 415 ? 1.655 1.386 0.488 1.00 67.88 415 GLY A CA 1
ATOM 3238 C C . GLY A 1 415 ? 3.124 1.612 0.831 1.00 67.88 415 GLY A C 1
ATOM 3239 O O . GLY A 1 415 ? 3.892 2.015 -0.040 1.00 67.88 415 GLY A O 1
ATOM 3240 N N . GLN A 1 416 ? 3.535 1.371 2.076 1.00 68.38 416 GLN A N 1
ATOM 3241 C CA . GLN A 1 416 ? 4.838 1.817 2.544 1.00 68.38 416 GLN A CA 1
ATOM 3242 C C . GLN A 1 416 ? 5.954 0.809 2.292 1.00 68.38 416 GLN A C 1
ATOM 3244 O O . GLN A 1 416 ? 5.987 -0.264 2.896 1.00 68.38 416 GLN A O 1
ATOM 3249 N N . THR A 1 417 ? 6.935 1.220 1.493 1.00 68.50 417 THR A N 1
ATOM 3250 C CA . THR A 1 417 ? 8.337 1.078 1.896 1.00 68.50 417 THR A CA 1
ATOM 3251 C C . THR A 1 417 ? 9.139 2.143 1.164 1.00 68.50 417 THR A C 1
ATOM 3253 O O . THR A 1 417 ? 9.263 2.079 -0.063 1.00 68.50 417 THR A O 1
ATOM 3256 N N . ASP A 1 418 ? 9.634 3.139 1.902 1.00 75.69 418 ASP A N 1
ATOM 3257 C CA . ASP A 1 418 ? 10.648 4.061 1.386 1.00 75.69 418 ASP A CA 1
ATOM 3258 C C . ASP A 1 418 ? 11.857 3.267 0.936 1.00 75.69 418 ASP A C 1
ATOM 3260 O O . ASP A 1 418 ? 12.146 2.226 1.511 1.00 75.69 418 ASP A O 1
ATOM 3264 N N . TRP A 1 419 ? 12.591 3.757 -0.052 1.00 77.94 419 TRP A N 1
ATOM 3265 C CA . TRP A 1 419 ? 13.825 3.121 -0.497 1.00 77.94 419 TRP A CA 1
ATOM 3266 C C . TRP A 1 419 ? 15.010 3.940 -0.001 1.00 77.94 419 TRP A C 1
ATOM 3268 O O . TRP A 1 419 ? 15.145 5.112 -0.354 1.00 77.94 419 TRP A O 1
ATOM 3278 N N . TYR A 1 420 ? 15.893 3.332 0.791 1.00 72.44 420 TYR A N 1
ATOM 3279 C CA . TYR A 1 420 ? 17.085 3.977 1.331 1.00 72.44 420 TYR A CA 1
ATOM 3280 C C . TYR A 1 420 ? 18.330 3.568 0.537 1.00 72.44 420 TYR A C 1
ATOM 3282 O O . TYR A 1 420 ? 19.322 3.104 1.097 1.00 72.44 420 TYR A O 1
ATOM 3290 N N . LEU A 1 421 ? 18.330 3.822 -0.777 1.00 68.00 421 LEU A N 1
ATOM 3291 C CA . LEU A 1 421 ? 19.435 3.428 -1.672 1.00 68.00 421 LEU A CA 1
ATOM 3292 C C . LEU A 1 421 ? 20.789 4.101 -1.368 1.00 68.00 421 LEU A C 1
ATOM 3294 O O . LEU A 1 421 ? 21.809 3.767 -1.962 1.00 68.00 421 LEU A O 1
ATOM 3298 N N . HIS A 1 422 ? 20.823 5.059 -0.440 1.00 71.19 422 HIS A N 1
ATOM 3299 C CA . HIS A 1 422 ? 22.063 5.625 0.094 1.00 71.19 422 HIS A CA 1
ATOM 3300 C C . HIS A 1 422 ? 22.704 4.749 1.193 1.00 71.19 422 HIS A C 1
ATOM 3302 O O . HIS A 1 422 ? 23.853 4.981 1.561 1.00 71.19 422 HIS A O 1
ATOM 3308 N N . LYS A 1 423 ? 21.971 3.761 1.728 1.00 73.50 423 LYS A N 1
ATOM 3309 C CA . LYS A 1 423 ? 22.404 2.804 2.764 1.00 73.50 423 LYS A CA 1
ATOM 3310 C C . LYS A 1 423 ? 22.459 1.358 2.265 1.00 73.50 423 LYS A C 1
ATOM 3312 O O . LYS A 1 423 ? 23.111 0.542 2.907 1.00 73.50 423 LYS A O 1
ATOM 3317 N N . ALA A 1 424 ? 21.778 1.046 1.164 1.00 80.44 424 ALA A N 1
ATOM 3318 C CA . ALA A 1 424 ? 21.642 -0.303 0.628 1.00 80.44 424 ALA A CA 1
ATOM 3319 C C . ALA A 1 424 ? 21.579 -0.291 -0.908 1.00 80.44 424 ALA A C 1
ATOM 3321 O O . ALA A 1 424 ? 21.235 0.711 -1.530 1.00 80.44 424 ALA A O 1
ATOM 3322 N N . SER A 1 425 ? 21.903 -1.415 -1.535 1.00 87.31 425 SER A N 1
ATOM 3323 C CA . SER A 1 425 ? 21.700 -1.635 -2.968 1.00 87.31 425 SER A CA 1
ATOM 3324 C C . SER A 1 425 ? 20.215 -1.788 -3.319 1.00 87.31 425 SER A C 1
ATOM 3326 O O . SER A 1 425 ? 19.386 -2.136 -2.477 1.00 87.31 425 SER A O 1
ATOM 3328 N N . PHE A 1 426 ? 19.876 -1.624 -4.602 1.00 88.50 426 PHE A N 1
ATOM 3329 C CA . PHE A 1 426 ? 18.510 -1.829 -5.100 1.00 88.50 426 PHE A CA 1
ATOM 3330 C C . PHE A 1 426 ? 17.951 -3.211 -4.738 1.00 88.50 426 PHE A C 1
ATOM 3332 O O . PHE A 1 426 ? 16.795 -3.347 -4.345 1.00 88.50 426 PHE A O 1
ATOM 3339 N N . ARG A 1 427 ? 18.783 -4.254 -4.813 1.00 90.38 427 ARG A N 1
ATOM 3340 C CA . ARG A 1 427 ? 18.384 -5.628 -4.478 1.00 90.38 427 ARG A CA 1
ATOM 3341 C C . ARG A 1 427 ? 18.149 -5.829 -2.988 1.00 90.38 427 ARG A C 1
ATOM 3343 O O . ARG A 1 427 ? 17.195 -6.513 -2.620 1.00 90.38 427 ARG A O 1
ATOM 3350 N N . GLU A 1 428 ? 18.990 -5.244 -2.141 1.00 90.69 428 GLU A N 1
ATOM 3351 C CA . GLU A 1 428 ? 18.801 -5.287 -0.688 1.00 90.69 428 GLU A CA 1
ATOM 3352 C C . GLU A 1 428 ? 17.497 -4.600 -0.281 1.00 90.69 428 GLU A C 1
ATOM 3354 O O . GLU A 1 428 ? 16.796 -5.114 0.589 1.00 90.69 428 GLU A O 1
ATOM 3359 N N . GLU A 1 429 ? 17.123 -3.517 -0.966 1.00 89.94 429 GLU A N 1
ATOM 3360 C CA . GLU A 1 429 ? 15.838 -2.852 -0.759 1.00 89.94 429 GLU A CA 1
ATOM 3361 C C . GLU A 1 429 ? 14.648 -3.713 -1.188 1.00 89.94 429 GLU A C 1
ATOM 3363 O O . GLU A 1 429 ? 13.731 -3.937 -0.400 1.00 89.94 429 GLU A O 1
ATOM 3368 N N . VAL A 1 430 ? 14.695 -4.319 -2.380 1.00 91.62 430 VAL A N 1
ATOM 3369 C CA . VAL A 1 430 ? 13.673 -5.301 -2.788 1.00 91.62 430 VAL A CA 1
ATOM 3370 C C . VAL A 1 430 ? 13.561 -6.433 -1.761 1.00 91.62 430 VAL A C 1
ATOM 3372 O O . VAL A 1 430 ? 12.458 -6.841 -1.399 1.00 91.62 430 VAL A O 1
ATOM 3375 N N . ASN A 1 431 ? 14.691 -6.947 -1.271 1.00 89.81 431 ASN A N 1
ATOM 3376 C CA . ASN A 1 431 ? 14.710 -8.012 -0.271 1.00 89.81 431 ASN A CA 1
ATOM 3377 C C . ASN A 1 431 ? 14.109 -7.572 1.063 1.00 89.81 431 ASN A C 1
ATOM 3379 O O . ASN A 1 431 ? 13.406 -8.365 1.693 1.00 89.81 431 ASN A O 1
ATOM 3383 N N . ARG A 1 432 ? 14.378 -6.338 1.501 1.00 86.94 432 ARG A N 1
ATOM 3384 C CA . ARG A 1 432 ? 13.772 -5.752 2.698 1.00 86.94 432 ARG A CA 1
ATOM 3385 C C . ARG A 1 432 ? 12.253 -5.715 2.551 1.00 86.94 432 ARG A C 1
ATOM 3387 O O . ARG A 1 432 ? 11.569 -6.327 3.365 1.00 86.94 432 ARG A O 1
ATOM 3394 N N . ASN A 1 433 ? 11.750 -5.158 1.454 1.00 85.12 433 ASN A N 1
ATOM 3395 C CA . ASN A 1 433 ? 10.311 -5.025 1.218 1.00 85.12 433 ASN A CA 1
ATOM 3396 C C . ASN A 1 433 ? 9.628 -6.399 1.111 1.00 85.12 433 ASN A C 1
ATOM 3398 O O . ASN A 1 433 ? 8.541 -6.600 1.642 1.00 85.12 433 ASN A O 1
ATOM 3402 N N . VAL A 1 434 ? 10.282 -7.390 0.491 1.00 84.50 434 VAL A N 1
ATOM 3403 C CA . VAL A 1 434 ? 9.779 -8.774 0.419 1.00 84.50 434 VAL A CA 1
ATOM 3404 C C . VAL A 1 434 ? 9.633 -9.419 1.801 1.00 84.50 434 VAL A C 1
ATOM 3406 O O . VAL A 1 434 ? 8.679 -10.172 2.010 1.00 84.50 434 VAL A O 1
ATOM 3409 N N . ARG A 1 435 ? 10.528 -9.139 2.760 1.00 80.75 435 ARG A N 1
ATOM 3410 C CA . ARG A 1 435 ? 10.375 -9.640 4.143 1.00 80.75 435 ARG A CA 1
ATOM 3411 C C . ARG A 1 435 ? 9.089 -9.098 4.774 1.00 80.75 435 ARG A C 1
ATOM 3413 O O . ARG A 1 435 ? 8.373 -9.850 5.440 1.00 80.75 435 ARG A O 1
ATOM 3420 N N . ASP A 1 436 ? 8.742 -7.862 4.437 1.00 75.94 436 ASP A N 1
ATOM 3421 C CA . ASP A 1 436 ? 7.522 -7.191 4.883 1.00 75.94 436 ASP A CA 1
ATOM 3422 C C . ASP A 1 436 ? 6.265 -7.616 4.095 1.00 75.94 436 ASP A C 1
ATOM 3424 O O . ASP A 1 436 ? 5.153 -7.245 4.472 1.00 75.94 436 ASP A O 1
ATOM 3428 N N . MET A 1 437 ? 6.392 -8.414 3.021 1.00 75.75 437 MET A N 1
ATOM 3429 C CA . MET A 1 437 ? 5.253 -8.940 2.242 1.00 75.75 437 MET A CA 1
ATOM 3430 C C . MET A 1 437 ? 4.633 -10.209 2.834 1.00 75.75 437 MET A C 1
ATOM 3432 O O . MET A 1 437 ? 3.562 -10.635 2.389 1.00 75.75 437 MET A O 1
ATOM 3436 N N . THR A 1 438 ? 5.279 -10.850 3.812 1.00 64.75 438 THR A N 1
ATOM 3437 C CA . THR A 1 438 ? 4.680 -12.011 4.482 1.00 64.75 438 THR A CA 1
ATOM 3438 C C . THR A 1 438 ? 3.338 -11.597 5.087 1.00 64.75 438 THR A C 1
ATOM 3440 O O . THR A 1 438 ? 3.283 -10.627 5.838 1.00 64.75 438 THR A O 1
ATOM 3443 N N . PHE A 1 439 ? 2.248 -12.286 4.698 1.00 53.03 439 PHE A N 1
ATOM 3444 C CA . PHE A 1 439 ? 0.900 -11.954 5.168 1.00 53.03 439 PHE A CA 1
ATOM 3445 C C . PHE A 1 439 ? 0.931 -11.810 6.679 1.00 53.03 439 PHE A C 1
ATOM 3447 O O . PHE A 1 439 ? 1.264 -12.738 7.425 1.00 53.03 439 PHE A O 1
ATOM 3454 N N . ASP A 1 440 ? 0.591 -10.610 7.093 1.00 54.62 440 ASP A N 1
ATOM 3455 C CA . ASP A 1 440 ? 0.660 -10.203 8.459 1.00 54.62 440 ASP A CA 1
ATOM 3456 C C . ASP A 1 440 ? -0.752 -9.842 8.842 1.00 54.62 440 ASP A C 1
ATOM 3458 O O . ASP A 1 440 ? -1.245 -8.788 8.449 1.00 54.62 440 ASP A O 1
ATOM 3462 N N . ALA A 1 441 ? -1.426 -10.709 9.594 1.00 47.09 441 ALA A N 1
ATOM 3463 C CA . ALA A 1 441 ? -2.750 -10.341 10.068 1.00 47.09 441 ALA A CA 1
ATOM 3464 C C . ALA A 1 441 ? -2.703 -9.129 11.029 1.00 47.09 441 ALA A C 1
ATOM 3466 O O . ALA A 1 441 ? -3.780 -8.671 11.379 1.00 47.09 441 ALA A O 1
ATOM 3467 N N . ARG A 1 442 ? -1.501 -8.575 11.363 1.00 49.88 442 ARG A N 1
ATOM 3468 C CA . ARG A 1 442 ? -1.288 -7.205 11.892 1.00 49.88 442 ARG A CA 1
ATOM 3469 C C . ARG A 1 442 ? -1.902 -6.116 10.999 1.00 49.88 442 ARG A C 1
ATOM 3471 O O . ARG A 1 442 ? -2.224 -5.042 11.486 1.00 49.88 442 ARG A O 1
ATOM 3478 N N . ASN A 1 443 ? -2.066 -6.383 9.702 1.00 64.06 443 ASN A N 1
ATOM 3479 C CA . ASN A 1 443 ? -2.683 -5.472 8.748 1.00 64.06 443 ASN A CA 1
ATOM 3480 C C . ASN A 1 443 ? -3.354 -6.255 7.600 1.00 64.06 443 ASN A C 1
ATOM 3482 O O . ASN A 1 443 ? -2.658 -6.725 6.696 1.00 64.06 443 ASN A O 1
ATOM 3486 N N . PRO A 1 444 ? -4.693 -6.389 7.594 1.00 62.62 444 PRO A N 1
ATOM 3487 C CA . PRO A 1 444 ? -5.397 -7.110 6.541 1.00 62.62 444 PRO A CA 1
ATOM 3488 C C . PRO A 1 444 ? -5.545 -6.280 5.251 1.00 62.62 444 PRO A C 1
ATOM 3490 O O . PRO A 1 444 ? -6.121 -6.771 4.280 1.00 62.62 444 PRO A O 1
ATOM 3493 N N . ALA A 1 445 ? -5.052 -5.033 5.216 1.00 74.69 445 ALA A N 1
ATOM 3494 C CA . ALA A 1 445 ? -4.998 -4.259 3.986 1.00 74.69 445 ALA A CA 1
ATOM 3495 C C . ALA A 1 445 ? -4.025 -4.912 2.986 1.00 74.69 445 ALA A C 1
ATOM 3497 O O . ALA A 1 445 ? -2.932 -5.341 3.374 1.00 74.69 445 ALA A O 1
ATOM 3498 N N . PRO A 1 446 ? -4.386 -4.962 1.690 1.00 79.81 446 PRO A N 1
ATOM 3499 C CA . PRO A 1 446 ? -3.442 -5.261 0.626 1.00 79.81 446 PRO A CA 1
ATOM 3500 C C . PRO A 1 446 ? -2.145 -4.460 0.782 1.00 79.81 446 PRO A C 1
ATOM 3502 O O . PRO A 1 446 ? -2.166 -3.296 1.193 1.00 79.81 446 PRO A O 1
ATOM 3505 N N . ARG A 1 447 ? -1.021 -5.091 0.437 1.00 83.31 447 ARG A N 1
ATOM 3506 C CA . ARG A 1 447 ? 0.305 -4.467 0.434 1.00 83.31 447 ARG A CA 1
ATOM 3507 C C . ARG A 1 447 ? 0.746 -4.152 -0.988 1.00 83.31 447 ARG A C 1
ATOM 3509 O O . ARG A 1 447 ? 0.315 -4.800 -1.941 1.00 83.31 447 ARG A O 1
ATOM 3516 N N . GLN A 1 448 ? 1.638 -3.182 -1.104 1.00 88.31 448 GLN A N 1
ATOM 3517 C CA . GLN A 1 448 ? 2.385 -2.875 -2.322 1.00 88.31 448 GLN A CA 1
ATOM 3518 C C . GLN A 1 448 ? 3.870 -3.145 -2.058 1.00 88.31 448 GLN A C 1
ATOM 3520 O O . GLN A 1 448 ? 4.308 -3.099 -0.911 1.00 88.31 448 GLN A O 1
ATOM 3525 N N . MET A 1 449 ? 4.665 -3.376 -3.105 1.00 86.50 449 MET A N 1
ATOM 3526 C CA . MET A 1 449 ? 6.116 -3.612 -2.983 1.00 86.50 449 MET A CA 1
ATOM 3527 C C . MET A 1 449 ? 6.915 -2.358 -2.557 1.00 86.50 449 MET A C 1
ATOM 3529 O O . MET A 1 449 ? 8.143 -2.388 -2.496 1.00 86.50 449 MET A O 1
ATOM 3533 N N . GLY A 1 450 ? 6.232 -1.245 -2.289 1.00 84.25 450 GLY A N 1
ATOM 3534 C CA . GLY A 1 450 ? 6.828 0.033 -1.923 1.00 84.25 450 GLY A CA 1
ATOM 3535 C C . GLY A 1 450 ? 7.155 0.919 -3.124 1.00 84.25 450 GLY A C 1
ATOM 3536 O O . GLY A 1 450 ? 6.784 0.638 -4.269 1.00 84.25 450 GLY A O 1
ATOM 3537 N N . TRP A 1 451 ? 7.838 2.018 -2.820 1.00 89.25 451 TRP A N 1
ATOM 3538 C CA . TRP A 1 451 ? 8.076 3.154 -3.704 1.00 89.25 451 TRP A CA 1
ATOM 3539 C C . TRP A 1 451 ? 9.399 3.032 -4.462 1.00 89.25 451 TRP A C 1
ATOM 3541 O O . TRP A 1 451 ? 10.374 3.713 -4.156 1.00 89.25 451 TRP A O 1
ATOM 3551 N N . ALA A 1 452 ? 9.443 2.141 -5.449 1.00 91.44 452 ALA A N 1
ATOM 3552 C CA . ALA A 1 452 ? 10.661 1.843 -6.191 1.00 91.44 452 ALA A CA 1
ATOM 3553 C C . ALA A 1 452 ? 11.099 3.040 -7.057 1.00 91.44 452 ALA A C 1
ATOM 3555 O O . ALA A 1 452 ? 10.387 3.390 -8.005 1.00 91.44 452 ALA A O 1
ATOM 3556 N N . PRO A 1 453 ? 12.259 3.669 -6.792 1.00 89.38 453 PRO A N 1
ATOM 3557 C CA . PRO A 1 453 ? 12.781 4.728 -7.643 1.00 89.38 453 PRO A CA 1
ATOM 3558 C C . PRO A 1 453 ? 13.350 4.110 -8.915 1.00 89.38 453 PRO A C 1
ATOM 3560 O O . PRO A 1 453 ? 14.425 3.520 -8.905 1.00 89.38 453 PRO A O 1
ATOM 3563 N N . ILE A 1 454 ? 12.608 4.241 -10.014 1.00 87.50 454 ILE A N 1
ATOM 3564 C CA . ILE A 1 454 ? 13.006 3.657 -11.300 1.00 87.50 454 ILE A CA 1
ATOM 3565 C C . ILE A 1 454 ? 13.810 4.650 -12.130 1.00 87.50 454 ILE A C 1
ATOM 3567 O O . ILE A 1 454 ? 14.799 4.310 -12.782 1.00 87.50 454 ILE A O 1
ATOM 3571 N N . CYS A 1 455 ? 13.366 5.905 -12.113 1.00 82.19 455 CYS A N 1
ATOM 3572 C CA . CYS A 1 455 ? 13.968 6.967 -12.894 1.00 82.19 455 CYS A CA 1
ATOM 3573 C C . CYS A 1 455 ? 13.932 8.272 -12.095 1.00 82.19 455 CYS A C 1
ATOM 3575 O O . CYS A 1 455 ? 12.981 9.050 -12.186 1.00 82.19 455 CYS A O 1
ATOM 3577 N N . HIS A 1 456 ? 14.960 8.493 -11.277 1.00 76.44 456 HIS A N 1
ATOM 3578 C CA . HIS A 1 456 ? 15.004 9.541 -10.257 1.00 76.44 456 HIS A CA 1
ATOM 3579 C C . HIS A 1 456 ? 16.340 10.291 -10.299 1.00 76.44 456 HIS A C 1
ATOM 3581 O O . HIS A 1 456 ? 17.341 9.720 -10.693 1.00 76.44 456 HIS A O 1
ATOM 3587 N N . THR A 1 457 ? 16.402 11.557 -9.886 1.00 70.75 457 THR A N 1
ATOM 3588 C CA . THR A 1 457 ? 17.659 12.343 -9.931 1.00 70.75 457 THR A CA 1
ATOM 3589 C C . THR A 1 457 ? 18.625 12.041 -8.788 1.00 70.75 457 THR A C 1
ATOM 3591 O O . THR A 1 457 ? 19.821 12.275 -8.916 1.00 70.75 457 THR A O 1
ATOM 3594 N N . ILE A 1 458 ? 18.109 11.534 -7.668 1.00 71.12 458 ILE A N 1
ATOM 3595 C CA . ILE A 1 458 ? 18.903 11.210 -6.469 1.00 71.12 458 ILE A CA 1
ATOM 3596 C C . ILE A 1 458 ? 19.516 9.802 -6.550 1.00 71.12 458 ILE A C 1
ATOM 3598 O O . ILE A 1 458 ? 20.524 9.533 -5.903 1.00 71.12 458 ILE A O 1
ATOM 3602 N N . TYR A 1 459 ? 18.928 8.903 -7.343 1.00 73.81 459 TYR A N 1
ATOM 3603 C CA . TYR A 1 459 ? 19.283 7.484 -7.364 1.00 73.81 459 TYR A CA 1
ATOM 3604 C C . TYR A 1 459 ? 19.716 7.040 -8.763 1.00 73.81 459 TYR A C 1
ATOM 3606 O O . TYR A 1 459 ? 19.156 7.556 -9.728 1.00 73.81 459 TYR A O 1
ATOM 3614 N N . PRO A 1 460 ? 20.663 6.087 -8.892 1.00 72.25 460 PRO A N 1
ATOM 3615 C CA . PRO A 1 460 ? 21.058 5.537 -10.189 1.00 72.25 460 PRO A CA 1
ATOM 3616 C C . PRO A 1 460 ? 19.864 5.022 -11.009 1.00 72.25 460 PRO A C 1
ATOM 3618 O O . PRO A 1 460 ? 18.852 4.606 -10.446 1.00 72.25 460 PRO A O 1
ATOM 3621 N N . GLU A 1 461 ? 19.987 5.026 -12.342 1.00 75.00 461 GLU A N 1
ATOM 3622 C CA . GLU A 1 461 ? 18.963 4.441 -13.220 1.00 75.00 461 GLU A CA 1
ATOM 3623 C C . GLU A 1 461 ? 18.852 2.948 -12.934 1.00 75.00 461 GLU A C 1
ATOM 3625 O O . GLU A 1 461 ? 19.865 2.248 -12.946 1.00 75.00 461 GLU A O 1
ATOM 3630 N N . THR A 1 462 ? 17.629 2.451 -12.748 1.00 85.00 462 THR A N 1
ATOM 3631 C CA . THR A 1 462 ? 17.415 1.013 -12.585 1.00 85.00 462 THR A CA 1
ATOM 3632 C C . THR A 1 462 ? 17.800 0.282 -13.866 1.00 85.00 462 THR A C 1
ATOM 3634 O O . THR A 1 462 ? 17.276 0.571 -14.955 1.00 85.00 462 THR A O 1
ATOM 3637 N N . THR A 1 463 ? 18.708 -0.682 -13.736 1.00 85.25 463 THR A N 1
ATOM 3638 C CA . THR A 1 463 ? 19.118 -1.538 -14.851 1.00 85.25 463 THR A CA 1
ATOM 3639 C C . THR A 1 463 ? 18.026 -2.567 -15.180 1.00 85.25 463 THR A C 1
ATOM 3641 O O . THR A 1 463 ? 17.179 -2.873 -14.336 1.00 85.25 463 THR A O 1
ATOM 3644 N N . PRO A 1 464 ? 18.008 -3.147 -16.395 1.00 89.06 464 PRO A N 1
ATOM 3645 C CA . PRO A 1 464 ? 17.021 -4.168 -16.751 1.00 89.06 464 PRO A CA 1
ATOM 3646 C C . PRO A 1 464 ? 16.959 -5.366 -15.784 1.00 89.06 464 PRO A C 1
ATOM 3648 O O . PRO A 1 464 ? 15.867 -5.864 -15.520 1.00 89.06 464 PRO A O 1
ATOM 3651 N N . ASP A 1 465 ? 18.090 -5.818 -15.226 1.00 91.44 465 ASP A N 1
ATOM 3652 C CA . ASP A 1 465 ? 18.104 -6.904 -14.234 1.00 91.44 465 ASP A CA 1
ATOM 3653 C C . ASP A 1 465 ? 17.620 -6.493 -12.852 1.00 91.44 465 ASP A C 1
ATOM 3655 O O . ASP A 1 465 ? 16.950 -7.285 -12.198 1.00 91.44 465 ASP A O 1
ATOM 3659 N N . GLU A 1 466 ? 17.935 -5.284 -12.391 1.00 92.19 466 GLU A N 1
ATOM 3660 C CA . GLU A 1 466 ? 17.390 -4.766 -11.134 1.00 92.19 466 GLU A CA 1
ATOM 3661 C C . GLU A 1 466 ? 15.870 -4.618 -11.226 1.00 92.19 466 GLU A C 1
ATOM 3663 O O . GLU A 1 466 ? 15.142 -5.033 -10.320 1.00 92.19 466 GLU A O 1
ATOM 3668 N N . LEU A 1 467 ? 15.378 -4.107 -12.358 1.00 94.00 467 LEU A N 1
ATOM 3669 C CA . LEU A 1 467 ? 13.950 -3.987 -12.606 1.00 94.00 467 LEU A CA 1
ATOM 3670 C C . LEU A 1 467 ? 13.283 -5.364 -12.650 1.00 94.00 467 LEU A C 1
ATOM 3672 O O . LEU A 1 467 ? 12.295 -5.573 -11.954 1.00 94.00 467 LEU A O 1
ATOM 3676 N N . GLU A 1 468 ? 13.814 -6.327 -13.406 1.00 94.81 468 GLU A N 1
ATOM 3677 C CA . GLU A 1 468 ? 13.249 -7.683 -13.418 1.00 94.81 468 GLU A CA 1
ATOM 3678 C C . GLU A 1 468 ? 13.337 -8.386 -12.069 1.00 94.81 468 GLU A C 1
ATOM 3680 O O . GLU A 1 468 ? 12.426 -9.138 -11.721 1.00 94.81 468 GLU A O 1
ATOM 3685 N N . TYR A 1 469 ? 14.374 -8.113 -11.276 1.00 96.38 469 TYR A N 1
ATOM 3686 C CA . TYR A 1 469 ? 14.453 -8.602 -9.909 1.00 96.38 469 TYR A CA 1
ATOM 3687 C C . TYR A 1 469 ? 13.231 -8.135 -9.106 1.00 96.38 469 TYR A C 1
ATOM 3689 O O . TYR A 1 469 ? 12.494 -8.969 -8.580 1.00 96.38 469 TYR A O 1
ATOM 3697 N N . LEU A 1 470 ? 12.930 -6.832 -9.110 1.00 95.81 470 LEU A N 1
ATOM 3698 C CA . LEU A 1 470 ? 11.728 -6.264 -8.487 1.00 95.81 470 LEU A CA 1
ATOM 3699 C C . LEU A 1 470 ? 10.424 -6.835 -9.075 1.00 95.81 470 LEU A C 1
ATOM 3701 O O . LEU A 1 470 ? 9.548 -7.281 -8.328 1.00 95.81 470 LEU A O 1
ATOM 3705 N N . LEU A 1 471 ? 10.288 -6.848 -10.403 1.00 97.38 471 LEU A N 1
ATOM 3706 C CA . LEU A 1 471 ? 9.073 -7.299 -11.088 1.00 97.38 471 LEU A CA 1
ATOM 3707 C C . LEU A 1 471 ? 8.793 -8.788 -10.840 1.00 97.38 471 LEU A C 1
ATOM 3709 O O . LEU A 1 471 ? 7.641 -9.176 -10.638 1.00 97.38 471 LEU A O 1
ATOM 3713 N N . SER A 1 472 ? 9.831 -9.627 -10.780 1.00 97.38 472 SER A N 1
ATOM 3714 C CA . SER A 1 472 ? 9.691 -11.048 -10.449 1.00 97.38 472 SER A CA 1
ATOM 3715 C C . SER A 1 472 ? 9.158 -11.253 -9.030 1.00 97.38 472 SER A C 1
ATOM 3717 O O . SER A 1 472 ? 8.323 -12.133 -8.817 1.00 97.38 472 SER A O 1
ATOM 3719 N N . ARG A 1 473 ? 9.554 -10.403 -8.069 1.00 95.38 473 ARG A N 1
ATOM 3720 C CA . ARG A 1 473 ? 9.018 -10.431 -6.700 1.00 95.38 473 ARG A CA 1
ATOM 3721 C C . ARG A 1 473 ? 7.582 -9.943 -6.645 1.00 95.38 473 ARG A C 1
ATOM 3723 O O . ARG A 1 473 ? 6.760 -10.606 -6.017 1.00 95.38 473 ARG A O 1
ATOM 3730 N N . SER A 1 474 ? 7.262 -8.849 -7.332 1.00 95.38 474 SER A N 1
ATOM 3731 C CA . SER A 1 474 ? 5.879 -8.380 -7.480 1.00 95.38 474 SER A CA 1
ATOM 3732 C C . SER A 1 474 ? 4.980 -9.496 -8.025 1.00 95.38 474 SER A C 1
ATOM 3734 O O . SER A 1 474 ? 3.950 -9.808 -7.425 1.00 95.38 474 SER A O 1
ATOM 3736 N N . LEU A 1 475 ? 5.412 -10.187 -9.084 1.00 97.00 475 LEU A N 1
ATOM 3737 C CA . LEU A 1 475 ? 4.696 -11.320 -9.670 1.00 97.00 475 LEU A CA 1
ATOM 3738 C C . LEU A 1 475 ? 4.564 -12.508 -8.704 1.00 97.00 475 LEU A C 1
ATOM 3740 O O . LEU A 1 475 ? 3.490 -13.100 -8.577 1.00 97.00 475 LEU A O 1
ATOM 3744 N N . ALA A 1 476 ? 5.644 -12.866 -8.008 1.00 95.00 476 ALA A N 1
ATOM 3745 C CA . ALA A 1 476 ? 5.683 -13.999 -7.084 1.00 95.00 476 ALA A CA 1
ATOM 3746 C C . ALA A 1 476 ? 4.777 -13.805 -5.854 1.00 95.00 476 ALA A C 1
ATOM 3748 O O . ALA A 1 476 ? 4.179 -14.764 -5.340 1.00 95.00 476 ALA A O 1
ATOM 3749 N N . TRP A 1 477 ? 4.676 -12.565 -5.378 1.00 92.06 477 TRP A N 1
ATOM 3750 C CA . TRP A 1 477 ? 3.838 -12.172 -4.247 1.00 92.06 477 TRP A CA 1
ATOM 3751 C C . TRP A 1 477 ? 2.426 -11.736 -4.651 1.00 92.06 477 TRP A C 1
ATOM 3753 O O . TRP A 1 477 ? 1.564 -11.686 -3.782 1.00 92.06 477 TRP A O 1
ATOM 3763 N N . ASP A 1 478 ? 2.166 -11.524 -5.947 1.00 92.81 478 ASP A N 1
ATOM 3764 C CA . ASP A 1 478 ? 0.905 -10.980 -6.478 1.00 92.81 478 ASP A CA 1
ATOM 3765 C C . ASP A 1 478 ? 0.547 -9.622 -5.846 1.00 92.81 478 ASP A C 1
ATOM 3767 O O . ASP A 1 478 ? -0.585 -9.379 -5.433 1.00 92.81 478 ASP A O 1
ATOM 3771 N N . VAL A 1 479 ? 1.542 -8.735 -5.764 1.00 92.06 479 VAL A N 1
ATOM 3772 C CA . VAL A 1 479 ? 1.397 -7.374 -5.223 1.00 92.06 479 VAL A CA 1
ATOM 3773 C C . VAL A 1 479 ? 1.828 -6.336 -6.259 1.00 92.06 479 VAL A C 1
ATOM 3775 O O . VAL A 1 479 ? 2.793 -6.580 -6.988 1.00 92.06 479 VAL A O 1
ATOM 3778 N N . PRO A 1 480 ? 1.146 -5.185 -6.353 1.00 94.25 480 PRO A N 1
ATOM 3779 C CA . PRO A 1 480 ? 1.539 -4.108 -7.257 1.00 94.25 480 PRO A CA 1
ATOM 3780 C C . PRO A 1 480 ? 2.822 -3.406 -6.793 1.00 94.25 480 PRO A C 1
ATOM 3782 O O . PRO A 1 480 ? 3.245 -3.523 -5.638 1.00 94.25 480 PRO A O 1
ATOM 3785 N N . VAL A 1 481 ? 3.408 -2.625 -7.696 1.00 94.56 481 VAL A N 1
ATOM 3786 C CA . VAL A 1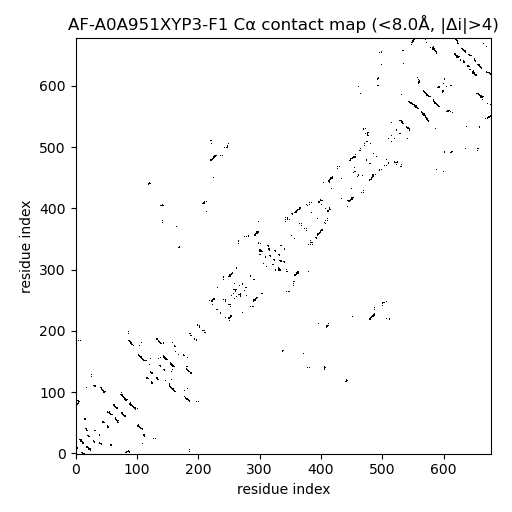 481 ? 4.552 -1.749 -7.421 1.00 94.56 481 VAL A CA 1
ATOM 3787 C C . VAL A 1 481 ? 4.132 -0.289 -7.586 1.00 94.56 481 VAL A C 1
ATOM 3789 O O . VAL A 1 481 ? 3.334 0.041 -8.465 1.00 94.56 481 VAL A O 1
ATOM 3792 N N . VAL A 1 482 ? 4.686 0.595 -6.757 1.00 94.56 482 VAL A N 1
ATOM 3793 C CA . VAL A 1 482 ? 4.617 2.042 -6.974 1.00 94.56 482 VAL A CA 1
ATOM 3794 C C . VAL A 1 482 ? 5.959 2.496 -7.531 1.00 94.56 482 VAL A C 1
ATOM 3796 O O . VAL A 1 482 ? 6.976 2.427 -6.848 1.00 94.56 482 VAL A O 1
ATOM 3799 N N . TYR A 1 483 ? 5.977 2.934 -8.784 1.00 94.69 483 TYR A N 1
ATOM 3800 C CA . TYR A 1 483 ? 7.197 3.341 -9.471 1.00 94.69 483 TYR A CA 1
ATOM 3801 C C . TYR A 1 483 ? 7.388 4.851 -9.365 1.00 94.69 483 TYR A C 1
ATOM 3803 O O . TYR A 1 483 ? 6.646 5.612 -9.983 1.00 94.69 483 TYR A O 1
ATOM 3811 N N . ILE A 1 484 ? 8.397 5.291 -8.619 1.00 92.69 484 ILE A N 1
ATOM 3812 C CA . ILE A 1 484 ? 8.770 6.702 -8.546 1.00 92.69 484 ILE A CA 1
ATOM 3813 C C . ILE A 1 484 ? 9.501 7.110 -9.831 1.00 92.69 484 ILE A C 1
ATOM 3815 O O . ILE A 1 484 ? 10.521 6.514 -10.205 1.00 92.69 484 ILE A O 1
ATOM 3819 N N . MET A 1 485 ? 8.991 8.156 -10.488 1.00 92.19 485 MET A N 1
ATOM 3820 C CA . MET A 1 485 ? 9.522 8.676 -11.750 1.00 92.19 485 MET A CA 1
ATOM 3821 C C . MET A 1 485 ? 9.554 10.208 -11.804 1.00 92.19 485 MET A C 1
ATOM 3823 O O . MET A 1 485 ? 8.705 10.896 -11.231 1.00 92.19 485 MET A O 1
ATOM 3827 N N . TRP A 1 486 ? 10.546 10.741 -12.524 1.00 90.69 486 TRP A N 1
ATOM 3828 C CA . TRP A 1 486 ? 10.664 12.155 -12.891 1.00 90.69 486 TRP A CA 1
ATOM 3829 C C . TRP A 1 486 ? 10.574 12.298 -14.425 1.00 90.69 486 TRP A C 1
ATOM 3831 O O . TRP A 1 486 ? 11.201 11.551 -15.166 1.00 90.69 486 TRP A O 1
ATOM 3841 N N . GLY A 1 487 ? 9.806 13.257 -14.941 1.00 88.75 487 GLY A N 1
ATOM 3842 C CA . GLY A 1 487 ? 9.515 13.383 -16.378 1.00 88.75 487 GLY A CA 1
ATOM 3843 C C . GLY A 1 487 ? 10.771 13.533 -17.239 1.00 88.75 487 GLY A C 1
ATOM 3844 O O . GLY A 1 487 ? 10.997 12.763 -18.173 1.00 88.75 487 GLY A O 1
ATOM 3845 N N . HIS A 1 488 ? 11.664 14.452 -16.862 1.00 82.81 488 HIS A N 1
ATOM 3846 C CA . HIS A 1 488 ? 12.889 14.692 -17.627 1.00 82.81 488 HIS A CA 1
ATOM 3847 C C . HIS A 1 488 ? 13.897 13.536 -17.548 1.00 82.81 488 HIS A C 1
ATOM 3849 O O . HIS A 1 488 ? 14.644 13.327 -18.503 1.00 82.81 488 HIS A O 1
ATOM 3855 N N . THR A 1 489 ? 13.929 12.770 -16.451 1.00 84.19 489 THR A N 1
ATOM 3856 C CA . THR A 1 489 ? 14.820 11.605 -16.329 1.00 84.19 489 THR A CA 1
ATOM 3857 C C . THR A 1 489 ? 14.315 10.464 -17.212 1.00 84.19 489 THR A C 1
ATOM 3859 O O . THR A 1 489 ? 15.113 9.828 -17.897 1.00 84.19 489 THR A O 1
ATOM 3862 N N . VAL A 1 490 ? 12.992 10.263 -17.294 1.00 87.38 490 VAL A N 1
ATOM 3863 C CA . VAL A 1 490 ? 12.376 9.220 -18.134 1.00 87.38 490 VAL A CA 1
ATOM 3864 C C . VAL A 1 490 ? 12.764 9.382 -19.604 1.00 87.38 490 VAL A C 1
ATOM 3866 O O . VAL A 1 490 ? 12.979 8.385 -20.292 1.00 87.38 490 VAL A O 1
ATOM 3869 N N . ASN A 1 491 ? 12.905 10.616 -20.096 1.00 81.81 491 ASN A N 1
ATOM 3870 C CA . ASN A 1 491 ? 13.335 10.877 -21.473 1.00 81.81 491 ASN A CA 1
ATOM 3871 C C . ASN A 1 491 ? 14.781 10.437 -21.751 1.00 81.81 491 ASN A C 1
ATOM 3873 O O . ASN A 1 491 ? 15.089 10.037 -22.873 1.00 81.81 491 ASN A O 1
ATOM 3877 N N . ALA A 1 492 ? 15.643 10.491 -20.740 1.00 82.75 492 ALA A N 1
ATOM 3878 C CA . ALA A 1 492 ? 17.046 10.120 -20.852 1.00 82.75 492 ALA A CA 1
ATOM 3879 C C . ALA A 1 492 ? 17.325 8.666 -20.453 1.00 82.75 492 ALA A C 1
ATOM 3881 O O . ALA A 1 492 ? 18.413 8.167 -20.723 1.00 82.75 492 ALA A O 1
ATOM 3882 N N . TRP A 1 493 ? 16.349 7.979 -19.854 1.00 85.81 493 TRP A N 1
ATOM 3883 C CA . TRP A 1 493 ? 16.513 6.620 -19.356 1.00 85.81 493 TRP A CA 1
ATOM 3884 C C . TRP A 1 493 ? 16.960 5.667 -20.466 1.00 85.81 493 TRP A C 1
ATOM 3886 O O . TRP A 1 493 ? 16.224 5.377 -21.416 1.00 85.81 493 TRP A O 1
ATOM 3896 N N . THR A 1 494 ? 18.181 5.156 -20.327 1.00 84.38 494 THR A N 1
ATOM 3897 C CA . THR A 1 494 ? 18.903 4.433 -21.384 1.00 84.38 494 THR A CA 1
ATOM 3898 C C . THR A 1 494 ? 18.089 3.268 -21.962 1.00 84.38 494 THR A C 1
ATOM 3900 O O . THR A 1 494 ? 17.994 3.077 -23.179 1.00 84.38 494 THR A O 1
ATOM 3903 N N . HIS A 1 495 ? 17.417 2.523 -21.084 1.00 86.44 495 HIS A N 1
ATOM 3904 C CA . HIS A 1 495 ? 16.611 1.353 -21.431 1.00 86.44 495 HIS A CA 1
ATOM 3905 C C . HIS A 1 495 ? 15.102 1.607 -21.356 1.00 86.44 495 HIS A C 1
ATOM 3907 O O . HIS A 1 495 ? 14.343 0.649 -21.228 1.00 86.44 495 HIS A O 1
ATOM 3913 N N . ARG A 1 496 ? 14.645 2.867 -21.463 1.00 89.69 496 ARG A N 1
ATOM 3914 C CA . ARG A 1 496 ? 13.235 3.256 -21.271 1.00 89.69 496 ARG A CA 1
ATOM 3915 C C . ARG A 1 496 ? 12.243 2.307 -21.926 1.00 89.69 496 ARG A C 1
ATOM 3917 O O . ARG A 1 496 ? 11.370 1.768 -21.259 1.00 89.69 496 ARG A O 1
ATOM 3924 N N . ASP A 1 497 ? 12.358 2.111 -23.236 1.00 89.69 497 ASP A N 1
ATOM 3925 C CA . ASP A 1 497 ? 11.341 1.370 -23.986 1.00 89.69 497 ASP A CA 1
ATOM 3926 C C . ASP A 1 497 ? 11.329 -0.123 -23.621 1.00 89.69 497 ASP A C 1
ATOM 3928 O O . ASP A 1 497 ? 10.254 -0.715 -23.529 1.00 89.69 497 ASP A O 1
ATOM 3932 N N . ALA A 1 498 ? 12.504 -0.698 -23.338 1.00 88.19 498 ALA A N 1
ATOM 3933 C CA . ALA A 1 498 ? 12.650 -2.061 -22.831 1.00 88.19 498 ALA A CA 1
ATOM 3934 C C . ALA A 1 498 ? 12.011 -2.216 -21.455 1.00 88.19 498 ALA A C 1
ATOM 3936 O O . ALA A 1 498 ? 11.208 -3.117 -21.230 1.00 88.19 498 ALA A O 1
ATOM 3937 N N . ASN A 1 499 ? 12.332 -1.302 -20.551 1.00 92.25 499 ASN A N 1
ATOM 3938 C CA . ASN A 1 499 ? 11.896 -1.377 -19.173 1.00 92.25 499 ASN A CA 1
ATOM 3939 C C . ASN A 1 499 ? 10.392 -1.112 -19.030 1.00 92.25 499 ASN A C 1
ATOM 3941 O O . ASN A 1 499 ? 9.726 -1.848 -18.309 1.00 92.25 499 ASN A O 1
ATOM 3945 N N . LEU A 1 500 ? 9.822 -0.162 -19.782 1.00 94.56 500 LEU A N 1
ATOM 3946 C CA . LEU A 1 500 ? 8.367 0.028 -19.834 1.00 94.56 500 LEU A CA 1
ATOM 3947 C C . LEU A 1 500 ? 7.654 -1.220 -20.368 1.00 94.56 500 LEU A C 1
ATOM 3949 O O . LEU A 1 500 ? 6.632 -1.623 -19.817 1.00 94.56 500 LEU A O 1
ATOM 3953 N N . HIS A 1 501 ? 8.208 -1.869 -21.398 1.00 93.38 501 HIS A N 1
ATOM 3954 C CA . HIS A 1 501 ? 7.638 -3.112 -21.912 1.00 93.38 501 HIS A CA 1
ATOM 3955 C C . HIS A 1 501 ? 7.687 -4.246 -20.877 1.00 93.38 501 HIS A C 1
ATOM 3957 O O . HIS A 1 501 ? 6.705 -4.971 -20.726 1.00 93.38 501 HIS A O 1
ATOM 3963 N N . LEU A 1 502 ? 8.786 -4.369 -20.125 1.00 94.06 502 LEU A N 1
ATOM 3964 C CA . LEU A 1 502 ? 8.909 -5.342 -19.037 1.00 94.06 502 LEU A CA 1
ATOM 3965 C C . LEU A 1 502 ? 7.907 -5.076 -17.917 1.00 94.06 502 LEU A C 1
ATOM 3967 O O . LEU A 1 502 ? 7.241 -6.011 -17.482 1.00 94.06 502 LEU A O 1
ATOM 3971 N N . MET A 1 503 ? 7.759 -3.819 -17.490 1.00 97.25 503 MET A N 1
ATOM 3972 C CA . MET A 1 503 ? 6.752 -3.429 -16.497 1.00 97.25 503 MET A CA 1
ATOM 3973 C C . MET A 1 503 ? 5.359 -3.872 -16.950 1.00 97.25 503 MET A C 1
ATOM 3975 O O . MET A 1 503 ? 4.692 -4.603 -16.222 1.00 97.25 503 MET A O 1
ATOM 3979 N N . TYR A 1 504 ? 4.974 -3.537 -18.187 1.00 97.75 504 TYR A N 1
ATOM 3980 C CA . TYR A 1 504 ? 3.690 -3.945 -18.760 1.00 97.75 504 TYR A CA 1
ATOM 3981 C C . TYR A 1 504 ? 3.513 -5.465 -18.778 1.00 97.75 504 TYR A C 1
ATOM 3983 O O . TYR A 1 504 ? 2.467 -5.981 -18.382 1.00 97.75 504 TYR A O 1
ATOM 3991 N N . LEU A 1 505 ? 4.528 -6.192 -19.244 1.00 96.62 505 LEU A N 1
ATOM 3992 C CA . LEU A 1 505 ? 4.431 -7.630 -19.439 1.00 96.62 505 LEU A CA 1
ATOM 3993 C C . LEU A 1 505 ? 4.349 -8.384 -18.105 1.00 96.62 505 LEU A C 1
ATOM 3995 O O . LEU A 1 505 ? 3.496 -9.257 -17.950 1.00 96.62 505 LEU A O 1
ATOM 3999 N N . TYR A 1 506 ? 5.181 -8.029 -17.125 1.00 97.94 506 TYR A N 1
ATOM 4000 C CA . TYR A 1 506 ? 5.115 -8.623 -15.788 1.00 97.94 506 TYR A CA 1
ATOM 4001 C C . TYR A 1 506 ? 3.802 -8.285 -15.079 1.00 97.94 506 TYR A C 1
ATOM 4003 O O . TYR A 1 506 ? 3.212 -9.167 -14.456 1.00 97.94 506 TYR A O 1
ATOM 4011 N N . GLU A 1 507 ? 3.321 -7.046 -15.200 1.00 98.00 507 GLU A N 1
ATOM 4012 C CA . GLU A 1 507 ? 2.035 -6.622 -14.648 1.00 98.00 507 GLU A CA 1
ATOM 4013 C C . GLU A 1 507 ? 0.887 -7.464 -15.217 1.00 98.00 507 GLU A C 1
ATOM 4015 O O . GLU A 1 507 ? 0.102 -8.040 -14.462 1.00 98.00 507 GLU A O 1
ATOM 4020 N N . LYS A 1 508 ? 0.839 -7.612 -16.546 1.00 97.75 508 LYS A N 1
ATOM 4021 C CA . LYS A 1 508 ? -0.155 -8.440 -17.234 1.00 97.75 508 LYS A CA 1
ATOM 4022 C C . LYS A 1 508 ? -0.129 -9.886 -16.729 1.00 97.75 508 LYS A C 1
ATOM 4024 O O . LYS A 1 508 ? -1.153 -10.392 -16.273 1.00 97.75 508 LYS A O 1
ATOM 4029 N N . LEU A 1 509 ? 1.040 -10.533 -16.751 1.00 98.00 509 LEU A N 1
ATOM 4030 C CA . LEU A 1 509 ? 1.188 -11.937 -16.343 1.00 98.00 509 LEU A CA 1
ATOM 4031 C C . LEU A 1 509 ? 0.869 -12.155 -14.856 1.00 98.00 509 LEU A C 1
ATOM 4033 O O . LEU A 1 509 ? 0.362 -13.216 -14.481 1.00 98.00 509 LEU A O 1
ATOM 4037 N N . ARG A 1 510 ? 1.147 -11.161 -14.003 1.00 97.50 510 ARG A N 1
ATOM 4038 C CA . ARG A 1 510 ? 0.789 -11.180 -12.581 1.00 97.50 510 ARG A CA 1
ATOM 4039 C C . ARG A 1 510 ? -0.725 -11.124 -12.388 1.00 97.50 510 ARG A C 1
ATOM 4041 O O . ARG A 1 510 ? -1.263 -11.968 -11.675 1.00 97.50 510 ARG A O 1
ATOM 4048 N N . ILE A 1 511 ? -1.407 -10.176 -13.035 1.00 97.12 511 ILE A N 1
ATOM 4049 C CA . ILE A 1 511 ? -2.868 -10.025 -12.946 1.00 97.12 511 ILE A CA 1
ATOM 4050 C C . ILE A 1 511 ? -3.589 -11.273 -13.468 1.00 97.12 511 ILE A C 1
ATOM 4052 O O . ILE A 1 511 ? -4.524 -11.748 -12.823 1.00 97.12 511 ILE A O 1
ATOM 4056 N N . GLU A 1 512 ? -3.110 -11.844 -14.575 1.00 97.19 512 GLU A N 1
ATOM 4057 C CA . GLU A 1 512 ? -3.625 -13.088 -15.167 1.00 97.19 512 GLU A CA 1
ATOM 4058 C C . GLU A 1 512 ? -3.302 -14.338 -14.330 1.00 97.19 512 GLU A C 1
ATOM 4060 O O . GLU A 1 512 ? -3.796 -15.422 -14.632 1.00 97.19 512 GLU A O 1
ATOM 4065 N N . GLN A 1 513 ? -2.471 -14.209 -13.286 1.00 96.44 513 GLN A N 1
ATOM 4066 C CA . GLN A 1 513 ? -1.938 -15.327 -12.502 1.00 96.44 513 GLN A CA 1
ATOM 4067 C C . GLN A 1 513 ? -1.352 -16.435 -13.394 1.00 96.44 513 GLN A C 1
ATOM 4069 O O . GLN A 1 513 ? -1.499 -17.624 -13.115 1.00 96.44 513 GLN A O 1
ATOM 4074 N N . TYR A 1 514 ? -0.657 -16.022 -14.458 1.00 97.81 514 TYR A N 1
ATOM 4075 C CA . TYR A 1 514 ? -0.203 -16.886 -15.549 1.00 97.81 514 TYR A CA 1
ATOM 4076 C C . TYR A 1 514 ? 0.684 -18.053 -15.078 1.00 97.81 514 TYR A C 1
ATOM 4078 O O . TYR A 1 514 ? 0.628 -19.156 -15.619 1.00 97.81 514 TYR A O 1
ATOM 4086 N N . PHE A 1 515 ? 1.506 -17.828 -14.048 1.00 97.56 515 PHE A N 1
ATOM 4087 C CA . PHE A 1 515 ? 2.423 -18.834 -13.512 1.00 97.56 515 PHE A CA 1
ATOM 4088 C C . PHE A 1 515 ? 1.837 -19.612 -12.329 1.00 97.56 515 PHE A C 1
ATOM 4090 O O . PHE A 1 515 ? 1.176 -19.060 -11.442 1.00 97.56 515 PHE A O 1
ATOM 4097 N N . SER A 1 516 ? 2.179 -20.903 -12.260 1.00 96.62 516 SER A N 1
ATOM 4098 C CA . SER A 1 516 ? 1.734 -21.800 -11.191 1.00 96.62 516 SER A CA 1
ATOM 4099 C C . SER A 1 516 ? 2.118 -21.287 -9.797 1.00 96.62 516 SER A C 1
ATOM 4101 O O . SER A 1 516 ? 3.131 -20.610 -9.595 1.00 96.62 516 SER A O 1
ATOM 4103 N N . ALA A 1 517 ? 1.322 -21.650 -8.788 1.00 94.69 517 ALA A N 1
ATOM 4104 C CA . ALA A 1 517 ? 1.606 -21.293 -7.398 1.00 94.69 517 ALA A CA 1
ATOM 4105 C C . ALA A 1 517 ? 2.942 -21.870 -6.892 1.00 94.69 517 ALA A C 1
ATOM 4107 O O . ALA A 1 517 ? 3.529 -21.329 -5.958 1.00 94.69 517 ALA A O 1
ATOM 4108 N N . GLU A 1 518 ? 3.421 -22.974 -7.468 1.00 96.06 518 GLU A N 1
ATOM 4109 C CA . GLU A 1 518 ? 4.733 -23.550 -7.156 1.00 96.06 518 GLU A CA 1
ATOM 4110 C C . GLU A 1 518 ? 5.877 -22.682 -7.685 1.00 96.06 518 GLU A C 1
ATOM 4112 O O . GLU A 1 518 ? 6.751 -22.292 -6.910 1.00 96.06 518 GLU A O 1
ATOM 4117 N N . LEU A 1 519 ? 5.827 -22.293 -8.962 1.00 95.88 519 LEU A N 1
ATOM 4118 C CA . LEU A 1 519 ? 6.847 -21.432 -9.558 1.00 95.88 519 LEU A CA 1
ATOM 4119 C C . LEU A 1 519 ? 6.881 -20.059 -8.881 1.00 95.88 519 LEU A C 1
ATOM 4121 O O . LEU A 1 519 ? 7.954 -19.560 -8.545 1.00 95.88 519 LEU A O 1
ATOM 4125 N N . ARG A 1 520 ? 5.708 -19.481 -8.586 1.00 96.12 520 ARG A N 1
ATOM 4126 C CA . ARG A 1 520 ? 5.625 -18.238 -7.808 1.00 96.12 520 ARG A CA 1
ATOM 4127 C C . ARG A 1 520 ? 6.261 -18.391 -6.430 1.00 96.12 520 ARG A C 1
ATOM 4129 O O . ARG A 1 520 ? 7.021 -17.519 -6.037 1.00 96.12 520 ARG A O 1
ATOM 4136 N N . ARG A 1 521 ? 6.022 -19.497 -5.711 1.00 93.50 521 ARG A N 1
ATOM 4137 C CA . ARG A 1 521 ? 6.670 -19.762 -4.409 1.00 93.50 521 ARG A CA 1
ATOM 4138 C C . ARG A 1 521 ? 8.192 -19.848 -4.525 1.00 93.50 521 ARG A C 1
ATOM 4140 O O . ARG A 1 521 ? 8.876 -19.271 -3.684 1.00 93.50 521 ARG A O 1
ATOM 4147 N N . ALA A 1 522 ? 8.722 -20.505 -5.557 1.00 94.25 522 ALA A N 1
ATOM 4148 C CA . ALA A 1 522 ? 10.164 -20.538 -5.808 1.00 94.25 522 ALA A CA 1
ATOM 4149 C C . ALA A 1 522 ? 10.731 -19.127 -6.052 1.00 94.25 522 ALA A C 1
ATOM 4151 O O . ALA A 1 522 ? 11.748 -18.758 -5.466 1.00 94.25 522 ALA A O 1
ATOM 4152 N N . ALA A 1 523 ? 10.012 -18.304 -6.820 1.00 94.88 523 ALA A N 1
ATOM 4153 C CA . ALA A 1 523 ? 10.383 -16.925 -7.129 1.00 94.88 523 ALA A CA 1
ATOM 4154 C C . ALA A 1 523 ? 10.213 -15.927 -5.964 1.00 94.88 523 ALA A C 1
ATOM 4156 O O . ALA A 1 523 ? 10.526 -14.750 -6.128 1.00 94.88 523 ALA A O 1
ATOM 4157 N N . ARG A 1 524 ? 9.755 -16.350 -4.777 1.00 92.81 524 ARG A N 1
ATOM 4158 C CA . ARG A 1 524 ? 9.729 -15.488 -3.573 1.00 92.81 524 ARG A CA 1
ATOM 4159 C C . ARG A 1 524 ? 11.070 -15.416 -2.850 1.00 92.81 524 ARG A C 1
ATOM 4161 O O . ARG A 1 524 ? 11.250 -14.535 -2.017 1.00 92.81 524 ARG A O 1
ATOM 4168 N N . GLN A 1 525 ? 11.972 -16.357 -3.115 1.00 89.75 525 GLN A N 1
ATOM 4169 C CA . GLN A 1 525 ? 13.225 -16.480 -2.379 1.00 89.75 525 GLN A CA 1
ATOM 4170 C C . GLN A 1 525 ? 14.150 -15.304 -2.683 1.00 89.75 525 GLN A C 1
ATOM 4172 O O . GLN A 1 525 ? 14.455 -15.056 -3.846 1.00 89.75 525 GLN A O 1
ATOM 4177 N N . ALA A 1 526 ? 14.597 -14.607 -1.636 1.00 88.06 526 ALA A N 1
ATOM 4178 C CA . ALA A 1 526 ? 15.587 -13.543 -1.746 1.00 88.06 526 ALA A CA 1
ATOM 4179 C C . ALA A 1 526 ? 16.871 -14.043 -2.434 1.00 88.06 526 ALA A C 1
ATOM 4181 O O . ALA A 1 526 ? 17.195 -15.230 -2.390 1.00 88.06 526 ALA A O 1
ATOM 4182 N N . ASP A 1 527 ? 17.568 -13.126 -3.100 1.00 89.31 527 ASP A N 1
ATOM 4183 C CA . ASP A 1 527 ? 18.871 -13.326 -3.750 1.00 89.31 527 ASP A CA 1
ATOM 4184 C C . ASP A 1 527 ? 18.905 -14.357 -4.892 1.00 89.31 527 ASP A C 1
ATOM 4186 O O . ASP A 1 527 ? 19.973 -14.728 -5.378 1.00 89.31 527 ASP A O 1
ATOM 4190 N N . ARG A 1 528 ? 17.736 -14.792 -5.381 1.00 92.88 528 ARG A N 1
ATOM 4191 C CA . ARG A 1 528 ? 17.606 -15.651 -6.571 1.00 92.88 528 ARG A CA 1
ATOM 4192 C C . ARG A 1 528 ? 16.988 -14.895 -7.739 1.00 92.88 528 ARG A C 1
ATOM 4194 O O . ARG A 1 528 ? 15.846 -14.445 -7.643 1.00 92.88 528 ARG A O 1
ATOM 4201 N N . ASP A 1 529 ? 17.717 -14.767 -8.839 1.00 95.31 529 ASP A N 1
ATOM 4202 C CA . ASP A 1 529 ? 17.235 -14.094 -10.044 1.00 95.31 529 ASP A CA 1
ATOM 4203 C C . ASP A 1 529 ? 16.235 -14.955 -10.804 1.00 95.31 529 ASP A C 1
ATOM 4205 O O . ASP A 1 529 ? 16.527 -16.103 -11.122 1.00 95.31 529 ASP A O 1
ATOM 4209 N N . PHE A 1 530 ? 15.080 -14.382 -11.136 1.00 97.38 530 PHE A N 1
ATOM 4210 C CA . PHE A 1 530 ? 14.099 -14.989 -12.028 1.00 97.38 530 PHE A CA 1
ATOM 4211 C C . PHE A 1 530 ? 13.805 -14.026 -13.174 1.00 97.38 530 PHE A C 1
ATOM 4213 O O . PHE A 1 530 ? 13.293 -12.931 -12.948 1.00 97.38 530 PHE A O 1
ATOM 4220 N N . MET A 1 531 ? 14.115 -14.445 -14.398 1.00 97.00 531 MET A N 1
ATOM 4221 C CA . MET A 1 531 ? 13.953 -13.629 -15.602 1.00 97.00 531 MET A CA 1
ATOM 4222 C C . MET A 1 531 ? 12.890 -14.215 -16.521 1.00 97.00 531 MET A C 1
ATOM 4224 O O . MET A 1 531 ? 12.686 -15.434 -16.571 1.00 97.00 531 MET A O 1
ATOM 4228 N N . LEU A 1 532 ? 12.193 -13.330 -17.228 1.00 96.25 532 LEU A N 1
ATOM 4229 C CA . LEU A 1 532 ? 11.139 -13.691 -18.160 1.00 96.25 532 LEU A CA 1
ATOM 4230 C C . LEU A 1 532 ? 11.715 -13.874 -19.564 1.00 96.25 532 LEU A C 1
ATOM 4232 O O . LEU A 1 532 ? 12.371 -12.983 -20.097 1.00 96.25 532 LEU A O 1
ATOM 4236 N N . PHE A 1 533 ? 11.419 -15.013 -20.182 1.00 95.25 533 PHE A N 1
ATOM 4237 C CA . PHE A 1 533 ? 11.816 -15.322 -21.550 1.00 95.25 533 PHE A CA 1
ATOM 4238 C C . PHE A 1 533 ? 10.583 -15.579 -22.420 1.00 95.25 533 PHE A C 1
ATOM 4240 O O . PHE A 1 533 ? 9.660 -16.270 -21.973 1.00 95.25 533 PHE A O 1
ATOM 4247 N N . PRO A 1 534 ? 10.551 -15.068 -23.664 1.00 91.69 534 PRO A N 1
ATOM 4248 C CA . PRO A 1 534 ? 9.550 -15.485 -24.636 1.00 91.69 534 PRO A CA 1
ATOM 4249 C C . PRO A 1 534 ? 9.747 -16.967 -24.986 1.00 91.69 534 PRO A C 1
ATOM 4251 O O . PRO A 1 534 ? 10.874 -17.429 -25.193 1.00 91.69 534 PRO A O 1
ATOM 4254 N N . ASP A 1 535 ? 8.651 -17.718 -25.067 1.00 86.50 535 ASP A N 1
ATOM 4255 C CA . ASP A 1 535 ? 8.654 -19.128 -25.451 1.00 86.50 535 ASP A CA 1
ATOM 4256 C C . ASP A 1 535 ? 7.568 -19.465 -26.480 1.00 86.50 535 ASP A C 1
ATOM 4258 O O . ASP A 1 535 ? 6.725 -18.625 -26.791 1.00 86.50 535 ASP A O 1
ATOM 4262 N N . ASP A 1 536 ? 7.614 -20.667 -27.060 1.00 81.81 536 ASP A N 1
ATOM 4263 C CA . ASP A 1 536 ? 6.662 -21.074 -28.097 1.00 81.81 536 ASP A CA 1
ATOM 4264 C C . ASP A 1 536 ? 5.233 -21.093 -27.536 1.00 81.81 536 ASP A C 1
ATOM 4266 O O . ASP A 1 536 ? 4.854 -21.970 -26.763 1.00 81.81 536 ASP A O 1
ATOM 4270 N N . GLY A 1 537 ? 4.450 -20.073 -27.902 1.00 80.75 537 GLY A N 1
ATOM 4271 C CA . GLY A 1 537 ? 3.074 -19.885 -27.441 1.00 80.75 537 GLY A CA 1
ATOM 4272 C C . GLY A 1 537 ? 2.914 -19.154 -26.102 1.00 80.75 537 GLY A C 1
ATOM 4273 O O . GLY A 1 537 ? 1.798 -19.110 -25.587 1.00 80.75 537 GLY A O 1
ATOM 4274 N N . GLY A 1 538 ? 3.971 -18.566 -25.522 1.00 92.00 538 GLY A N 1
ATOM 4275 C CA . GLY A 1 538 ? 3.836 -17.847 -24.251 1.00 92.00 538 GLY A CA 1
ATOM 4276 C C . GLY A 1 538 ? 5.136 -17.347 -23.626 1.00 92.00 538 GLY A C 1
ATOM 4277 O O . GLY A 1 538 ? 6.029 -16.851 -24.312 1.00 92.00 538 GLY A O 1
ATOM 4278 N N . HIS A 1 539 ? 5.227 -17.456 -22.298 1.00 95.06 539 HIS A N 1
ATOM 4279 C CA . HIS A 1 539 ? 6.369 -16.971 -21.523 1.00 95.06 539 HIS A CA 1
ATOM 4280 C C . HIS A 1 539 ? 6.850 -18.003 -20.501 1.00 95.06 539 HIS A C 1
ATOM 4282 O O . HIS A 1 539 ? 6.060 -18.748 -19.923 1.00 95.06 539 HIS A O 1
ATOM 4288 N N . ARG A 1 540 ? 8.154 -18.002 -20.215 1.00 95.12 540 ARG A N 1
ATOM 4289 C CA . ARG A 1 540 ? 8.751 -18.769 -19.114 1.00 95.12 540 ARG A CA 1
ATOM 4290 C C . ARG A 1 540 ? 9.418 -17.836 -18.120 1.00 95.12 540 ARG A C 1
ATOM 4292 O O . ARG A 1 540 ? 10.169 -16.954 -18.520 1.00 95.12 540 ARG A O 1
ATOM 4299 N N . LEU A 1 541 ? 9.190 -18.077 -16.833 1.00 97.31 541 LEU A N 1
ATOM 4300 C CA . LEU A 1 541 ? 9.957 -17.465 -15.755 1.00 97.31 541 LEU A CA 1
ATOM 4301 C C . LEU A 1 541 ? 11.020 -18.469 -15.300 1.00 97.31 541 LEU A C 1
ATOM 4303 O O . LEU A 1 541 ? 10.681 -19.550 -14.816 1.00 97.31 541 LEU A O 1
ATOM 4307 N N . ILE A 1 542 ? 12.291 -18.137 -15.508 1.00 97.38 542 ILE A N 1
ATOM 4308 C CA . ILE A 1 542 ? 13.416 -19.062 -15.332 1.00 97.38 542 ILE A CA 1
ATOM 4309 C C . ILE A 1 542 ? 14.392 -18.492 -14.313 1.00 97.38 542 ILE A C 1
ATOM 4311 O O . ILE A 1 542 ? 14.695 -17.301 -14.341 1.00 97.38 542 ILE A O 1
ATOM 4315 N N . GLU A 1 543 ? 14.900 -19.349 -13.427 1.00 97.81 543 GLU A N 1
ATOM 4316 C CA . GLU A 1 543 ? 15.967 -18.956 -12.518 1.00 97.81 543 GLU A CA 1
ATOM 4317 C C . GLU A 1 543 ? 17.287 -18.768 -13.271 1.00 97.81 543 GLU A C 1
ATOM 4319 O O . GLU A 1 543 ? 17.768 -19.673 -13.966 1.00 97.81 543 GLU A O 1
ATOM 4324 N N . CYS A 1 544 ? 17.907 -17.613 -13.066 1.00 97.75 544 CYS A N 1
ATOM 4325 C CA . CYS A 1 544 ? 19.135 -17.226 -13.727 1.00 97.75 544 CYS A CA 1
ATOM 4326 C C . CYS A 1 544 ? 20.276 -16.940 -12.743 1.00 97.75 544 CYS A C 1
ATOM 4328 O O . CYS A 1 544 ? 20.101 -16.847 -11.527 1.00 97.75 544 CYS A O 1
ATOM 4330 N N . ALA A 1 545 ? 21.478 -16.823 -13.295 1.00 96.69 545 ALA A N 1
ATOM 4331 C CA . ALA A 1 545 ? 22.661 -16.325 -12.615 1.00 96.69 545 ALA A CA 1
ATOM 4332 C C . ALA A 1 545 ? 23.399 -15.336 -13.531 1.00 96.69 545 ALA A C 1
ATOM 4334 O O . ALA A 1 545 ? 23.389 -15.528 -14.754 1.00 96.69 545 ALA A O 1
ATOM 4335 N N . PRO A 1 546 ? 24.031 -14.289 -12.972 1.00 96.12 546 PRO A N 1
ATOM 4336 C CA . PRO A 1 546 ? 24.837 -13.366 -13.758 1.00 96.12 546 PRO A CA 1
ATOM 4337 C C . PRO A 1 546 ? 26.021 -14.099 -14.399 1.00 96.12 546 PRO A C 1
ATOM 4339 O O . PRO A 1 546 ? 26.628 -14.981 -13.789 1.00 96.12 546 PRO A O 1
ATOM 4342 N N . LEU A 1 547 ? 26.360 -13.716 -15.627 1.00 95.75 547 LEU A N 1
ATOM 4343 C CA . LEU A 1 547 ? 27.557 -14.172 -16.326 1.00 95.75 547 LEU A CA 1
ATOM 4344 C C . LEU A 1 547 ? 28.686 -13.157 -16.145 1.00 95.75 547 LEU A C 1
ATOM 4346 O O . LEU A 1 547 ? 28.462 -11.948 -16.199 1.00 95.75 547 LEU A O 1
ATOM 4350 N N . SER A 1 548 ? 29.913 -13.649 -15.980 1.00 89.25 548 SER A N 1
ATOM 4351 C CA . SER A 1 548 ? 31.110 -12.811 -16.059 1.00 89.25 548 SER A CA 1
ATOM 4352 C C . SER A 1 548 ? 31.406 -12.476 -17.520 1.00 89.25 548 SER A C 1
ATOM 4354 O O . SER A 1 548 ? 31.585 -13.378 -18.339 1.00 89.25 548 SER A O 1
ATOM 4356 N N . THR A 1 549 ? 31.471 -11.186 -17.837 1.00 84.88 549 THR A N 1
ATOM 4357 C CA . THR A 1 549 ? 31.739 -10.673 -19.184 1.00 84.88 549 THR A CA 1
ATOM 4358 C C . THR A 1 549 ? 32.808 -9.590 -19.121 1.00 84.88 549 THR A C 1
ATOM 4360 O O . THR A 1 549 ? 32.698 -8.665 -18.319 1.00 84.88 549 THR A O 1
ATOM 4363 N N . GLU A 1 550 ? 33.805 -9.660 -20.000 1.00 85.88 550 GLU A N 1
ATOM 4364 C CA . GLU A 1 550 ? 34.810 -8.593 -20.173 1.00 85.88 550 GLU A CA 1
ATOM 4365 C C . GLU A 1 550 ? 34.501 -7.692 -21.380 1.00 85.88 550 GLU A C 1
ATOM 4367 O O . GLU A 1 550 ? 35.172 -6.686 -21.614 1.00 85.88 550 GLU A O 1
ATOM 4372 N N . ALA A 1 551 ? 33.462 -8.041 -22.145 1.00 84.56 551 ALA A N 1
ATOM 4373 C CA . ALA A 1 551 ? 33.084 -7.357 -23.369 1.00 84.56 551 ALA A CA 1
ATOM 4374 C C . ALA A 1 551 ? 32.672 -5.906 -23.093 1.00 84.56 551 ALA A C 1
ATOM 4376 O O . ALA A 1 551 ? 31.701 -5.643 -22.380 1.00 84.56 551 ALA A O 1
ATOM 4377 N N . ALA A 1 552 ? 33.383 -4.968 -23.712 1.00 88.19 552 ALA A N 1
ATOM 4378 C CA . ALA A 1 552 ? 33.031 -3.561 -23.724 1.00 88.19 552 ALA A CA 1
ATOM 4379 C C . ALA A 1 552 ? 33.309 -2.953 -25.102 1.00 88.19 552 ALA A C 1
ATOM 4381 O O . ALA A 1 552 ? 34.186 -3.426 -25.822 1.00 88.19 552 ALA A O 1
ATOM 4382 N N . ALA A 1 553 ? 32.573 -1.904 -25.446 1.00 87.94 553 ALA A N 1
ATOM 4383 C CA . ALA A 1 553 ? 32.769 -1.117 -26.654 1.00 87.94 553 ALA A CA 1
ATOM 4384 C C . ALA A 1 553 ? 32.721 0.375 -26.342 1.00 87.94 553 ALA A C 1
ATOM 4386 O O . ALA A 1 553 ? 32.207 0.803 -25.309 1.00 87.94 553 ALA A O 1
ATOM 4387 N N . GLU A 1 554 ? 33.246 1.159 -27.269 1.00 87.50 554 GLU A N 1
ATOM 4388 C CA . GLU A 1 554 ? 33.167 2.609 -27.263 1.00 87.50 554 GLU A CA 1
ATOM 4389 C C . GLU A 1 554 ? 32.054 3.071 -28.208 1.00 87.50 554 GLU A C 1
ATOM 4391 O O . GLU A 1 554 ? 32.047 2.724 -29.391 1.00 87.50 554 GLU A O 1
ATOM 4396 N N . VAL A 1 555 ? 31.100 3.849 -27.691 1.00 84.38 555 VAL A N 1
ATOM 4397 C CA . VAL A 1 555 ? 29.989 4.410 -28.472 1.00 84.38 555 VAL A CA 1
ATOM 4398 C C . VAL A 1 555 ? 30.035 5.938 -28.442 1.00 84.38 555 VAL A C 1
ATOM 4400 O O . VAL A 1 555 ? 30.283 6.519 -27.383 1.00 84.38 555 VAL A O 1
ATOM 4403 N N . PRO A 1 556 ? 29.799 6.629 -29.571 1.00 82.56 556 PRO A N 1
ATOM 4404 C CA . PRO A 1 556 ? 29.625 8.074 -29.557 1.00 82.56 556 PRO A CA 1
ATOM 4405 C C . PRO A 1 556 ? 28.383 8.468 -28.759 1.00 82.56 556 PRO A C 1
ATOM 4407 O O . PRO A 1 556 ? 27.339 7.828 -28.855 1.00 82.56 556 PRO A O 1
ATOM 4410 N N . HIS A 1 557 ? 28.484 9.563 -28.021 1.00 81.19 557 HIS A N 1
ATOM 4411 C CA . HIS A 1 557 ? 27.397 10.154 -27.263 1.00 81.19 557 HIS A CA 1
ATOM 4412 C C . HIS A 1 557 ? 27.462 11.677 -27.353 1.00 81.19 557 HIS A C 1
ATOM 4414 O O . HIS A 1 557 ? 28.480 12.295 -27.034 1.00 81.19 557 HIS A O 1
ATOM 4420 N N . GLU A 1 558 ? 26.365 12.296 -27.779 1.00 75.56 558 GLU A N 1
ATOM 4421 C CA . GLU A 1 558 ? 26.238 13.750 -27.784 1.00 75.56 558 GLU A CA 1
ATOM 4422 C C . GLU A 1 558 ? 25.807 14.249 -26.402 1.00 75.56 558 GLU A C 1
ATOM 4424 O O . GLU A 1 558 ? 24.637 14.141 -26.031 1.00 75.56 558 GLU A O 1
ATOM 4429 N N . ALA A 1 559 ? 26.746 14.832 -25.656 1.00 70.12 559 ALA A N 1
ATOM 4430 C CA . ALA A 1 559 ? 26.466 15.531 -24.405 1.00 70.12 559 ALA A CA 1
ATOM 4431 C C . ALA A 1 559 ? 26.361 17.050 -24.640 1.00 70.12 559 ALA A C 1
ATOM 4433 O O . ALA A 1 559 ? 26.821 17.569 -25.659 1.00 70.12 559 ALA A O 1
ATOM 4434 N N . ALA A 1 560 ? 25.835 17.802 -23.665 1.00 63.97 560 ALA A N 1
ATOM 4435 C CA . ALA A 1 560 ? 25.706 19.266 -23.758 1.00 63.97 560 ALA A CA 1
ATOM 4436 C C . ALA A 1 560 ? 27.048 20.021 -23.913 1.00 63.97 560 ALA A C 1
ATOM 4438 O O . ALA A 1 560 ? 27.054 21.217 -24.180 1.00 63.97 560 ALA A O 1
ATOM 4439 N N . GLY A 1 561 ? 28.184 19.328 -23.759 1.00 69.06 561 GLY A N 1
ATOM 4440 C CA . GLY A 1 561 ? 29.537 19.849 -23.978 1.00 69.06 561 GLY A CA 1
ATOM 4441 C C . GLY A 1 561 ? 30.236 19.325 -25.239 1.00 69.06 561 GLY A C 1
ATOM 4442 O O . GLY A 1 561 ? 31.458 19.413 -25.304 1.00 69.06 561 GLY A O 1
ATOM 4443 N N . GLY A 1 562 ? 29.502 18.742 -26.194 1.00 76.94 562 GLY A N 1
ATOM 4444 C CA . GLY A 1 562 ? 30.039 18.183 -27.441 1.00 76.94 562 GLY A CA 1
ATOM 4445 C C . GLY A 1 562 ? 30.032 16.651 -27.491 1.00 76.94 562 GLY A C 1
ATOM 4446 O O . GLY A 1 562 ? 29.639 15.976 -26.536 1.00 76.94 562 GLY A O 1
ATOM 4447 N N . ALA A 1 563 ? 30.459 16.103 -28.632 1.00 79.94 563 ALA A N 1
ATOM 4448 C CA . ALA A 1 563 ? 30.574 14.662 -28.833 1.00 79.94 563 ALA A CA 1
ATOM 4449 C C . ALA A 1 563 ? 31.623 14.067 -27.882 1.00 79.94 563 ALA A C 1
ATOM 4451 O O . ALA A 1 563 ? 32.757 14.542 -27.802 1.00 79.94 563 ALA A O 1
ATOM 4452 N N . ARG A 1 564 ? 31.235 13.019 -27.158 1.00 83.00 564 ARG A N 1
ATOM 4453 C CA . ARG A 1 564 ? 32.101 12.233 -26.278 1.00 83.00 564 ARG A CA 1
ATOM 4454 C C . ARG A 1 564 ? 31.991 10.766 -26.651 1.00 83.00 564 ARG A C 1
ATOM 4456 O O . ARG A 1 564 ? 30.996 10.343 -27.229 1.00 83.00 564 ARG A O 1
ATOM 4463 N N . THR A 1 565 ? 32.992 9.987 -26.281 1.00 84.50 565 THR A N 1
ATOM 4464 C CA . THR A 1 565 ? 32.927 8.532 -26.374 1.00 84.50 565 THR A CA 1
ATOM 4465 C C . THR A 1 565 ? 32.562 7.971 -25.005 1.00 84.50 565 THR A C 1
ATOM 4467 O O . THR A 1 565 ? 33.192 8.319 -24.008 1.00 84.50 565 THR A O 1
ATOM 4470 N N . LEU A 1 566 ? 31.534 7.128 -24.946 1.00 86.25 566 LEU A N 1
ATOM 4471 C CA . LEU A 1 566 ? 31.152 6.385 -23.750 1.00 86.25 566 LEU A CA 1
ATOM 4472 C C . LEU A 1 566 ? 31.613 4.943 -23.865 1.00 86.25 566 LEU A C 1
ATOM 4474 O O . LEU A 1 566 ? 31.422 4.299 -24.897 1.00 86.25 566 LEU A O 1
ATOM 4478 N N . ARG A 1 567 ? 32.148 4.411 -22.769 1.00 90.19 567 ARG A N 1
ATOM 4479 C CA . ARG A 1 567 ? 32.374 2.977 -22.641 1.00 90.19 567 ARG A CA 1
ATOM 4480 C C . ARG A 1 567 ? 31.054 2.298 -22.285 1.00 90.19 567 ARG A C 1
ATOM 4482 O O . ARG A 1 567 ? 30.357 2.726 -21.371 1.00 90.19 567 ARG A O 1
ATOM 4489 N N . VAL A 1 568 ? 30.728 1.223 -22.984 1.00 89.62 568 VAL A N 1
ATOM 4490 C CA . VAL A 1 568 ? 29.530 0.409 -22.769 1.00 89.62 568 VAL A CA 1
ATOM 4491 C C . VAL A 1 568 ? 29.972 -1.021 -22.524 1.00 89.62 568 VAL A C 1
ATOM 4493 O O . VAL A 1 568 ? 30.697 -1.576 -23.342 1.00 89.62 568 VAL A O 1
ATOM 4496 N N . ALA A 1 569 ? 29.556 -1.617 -21.412 1.00 92.31 569 ALA A N 1
ATOM 4497 C CA . ALA A 1 569 ? 29.831 -3.014 -21.096 1.00 92.31 569 ALA A CA 1
ATOM 4498 C C . ALA A 1 569 ? 28.649 -3.915 -21.450 1.00 92.31 569 ALA A C 1
ATOM 4500 O O . ALA A 1 569 ? 27.491 -3.514 -21.363 1.00 92.31 569 ALA A O 1
ATOM 4501 N N . LEU A 1 570 ? 28.939 -5.158 -21.812 1.00 94.44 570 LEU A N 1
ATOM 4502 C CA . LEU A 1 570 ? 27.935 -6.207 -21.889 1.00 94.44 570 LEU A CA 1
ATOM 4503 C C . LEU A 1 570 ? 27.530 -6.611 -20.473 1.00 94.44 570 LEU A C 1
ATOM 4505 O O . LEU A 1 570 ? 28.381 -6.789 -19.605 1.00 94.44 570 LEU A O 1
ATOM 4509 N N . ARG A 1 571 ? 26.236 -6.811 -20.252 1.00 94.31 571 ARG A N 1
ATOM 4510 C CA . ARG A 1 571 ? 25.716 -7.527 -19.091 1.00 94.31 571 ARG A CA 1
ATOM 4511 C C . ARG A 1 571 ? 24.870 -8.688 -19.562 1.00 94.31 571 ARG A C 1
ATOM 4513 O O . ARG A 1 571 ? 24.107 -8.539 -20.512 1.00 94.31 571 ARG A O 1
ATOM 4520 N N . ALA A 1 572 ? 25.023 -9.839 -18.914 1.00 96.38 572 ALA A N 1
ATOM 4521 C CA . ALA A 1 572 ? 24.295 -11.041 -19.284 1.00 96.38 572 ALA A CA 1
ATOM 4522 C C . ALA A 1 572 ? 23.965 -11.924 -18.079 1.00 96.38 572 ALA A C 1
ATOM 4524 O O . ALA A 1 572 ? 24.696 -11.949 -17.088 1.00 96.38 572 ALA A O 1
ATOM 4525 N N . PHE A 1 573 ? 22.864 -12.661 -18.187 1.00 97.44 573 PHE A N 1
ATOM 4526 C CA . PHE A 1 573 ? 22.400 -13.651 -17.219 1.00 97.44 573 PHE A CA 1
ATOM 4527 C C . PHE A 1 573 ? 21.982 -14.916 -17.954 1.00 97.44 573 PHE A C 1
ATOM 4529 O O . PHE A 1 573 ? 21.311 -14.825 -18.979 1.00 97.44 573 PHE A O 1
ATOM 4536 N N . ALA A 1 574 ? 22.336 -16.082 -17.420 1.00 98.06 574 ALA A N 1
ATOM 4537 C CA . ALA A 1 574 ? 21.965 -17.373 -17.994 1.00 98.06 574 ALA A CA 1
ATOM 4538 C C . ALA A 1 574 ? 21.097 -18.195 -17.049 1.00 98.06 574 ALA A C 1
ATOM 4540 O O . ALA A 1 574 ? 21.239 -18.096 -15.831 1.00 98.06 574 ALA A O 1
ATOM 4541 N N . SER A 1 575 ? 20.244 -19.054 -17.608 1.00 97.88 575 SER A N 1
ATOM 4542 C CA . SER A 1 575 ? 19.522 -20.072 -16.847 1.00 97.88 575 SER A CA 1
ATOM 4543 C C . SER A 1 575 ? 20.490 -20.980 -16.086 1.00 97.88 575 SER A C 1
ATOM 4545 O O . SER A 1 575 ? 21.495 -21.438 -16.635 1.00 97.88 575 SER A O 1
ATOM 4547 N N . ARG A 1 576 ? 20.180 -21.283 -14.818 1.00 95.56 576 ARG A N 1
ATOM 4548 C CA . ARG A 1 576 ? 21.024 -22.174 -13.995 1.00 95.56 576 ARG A CA 1
ATOM 4549 C C . ARG A 1 576 ? 21.052 -23.619 -14.498 1.00 95.56 576 ARG A C 1
ATOM 4551 O O . ARG A 1 576 ? 22.001 -24.344 -14.216 1.00 95.56 576 ARG A O 1
ATOM 4558 N N . GLY A 1 577 ? 20.032 -24.033 -15.247 1.00 95.31 577 GLY A N 1
ATOM 4559 C CA . GLY A 1 577 ? 19.920 -25.366 -15.828 1.00 95.31 577 GLY A CA 1
ATOM 4560 C C . GLY A 1 577 ? 19.468 -25.347 -17.285 1.00 95.31 577 GLY A C 1
ATOM 4561 O O . GLY A 1 577 ? 19.336 -24.290 -17.911 1.00 95.31 577 GLY A O 1
ATOM 4562 N N . VAL A 1 578 ? 19.242 -26.550 -17.808 1.00 96.19 578 VAL A N 1
ATOM 4563 C CA . VAL A 1 578 ? 18.603 -26.785 -19.105 1.00 96.19 578 VAL A CA 1
ATOM 4564 C C . VAL A 1 578 ? 17.092 -26.857 -18.888 1.00 96.19 578 VAL A C 1
ATOM 4566 O O . VAL A 1 578 ? 16.617 -27.620 -18.049 1.00 96.19 578 VAL A O 1
ATOM 4569 N N . HIS A 1 579 ? 16.332 -26.082 -19.655 1.00 94.31 579 HIS A N 1
ATOM 4570 C CA . HIS A 1 579 ? 14.873 -26.049 -19.618 1.00 94.31 579 HIS A CA 1
ATOM 4571 C C . HIS A 1 579 ? 14.347 -26.419 -21.004 1.00 94.31 579 HIS A C 1
ATOM 4573 O O . HIS A 1 579 ? 14.721 -25.790 -21.986 1.00 94.31 579 HIS A O 1
ATOM 4579 N N . ALA A 1 580 ? 13.521 -27.467 -21.091 1.00 92.06 580 ALA A N 1
ATOM 4580 C CA . ALA A 1 580 ? 13.001 -27.983 -22.365 1.00 92.06 580 ALA A CA 1
ATOM 4581 C C . ALA A 1 580 ? 14.097 -28.233 -23.433 1.00 92.06 580 ALA A C 1
ATOM 4583 O O . ALA A 1 580 ? 13.911 -27.950 -24.610 1.00 92.06 580 ALA A O 1
ATOM 4584 N N . GLY A 1 581 ? 15.263 -28.744 -23.014 1.00 94.44 581 GLY A N 1
ATOM 4585 C CA . GLY A 1 581 ? 16.389 -29.023 -23.918 1.00 94.44 581 GLY A CA 1
ATOM 4586 C C . GLY A 1 581 ? 17.192 -27.791 -24.358 1.00 94.44 581 GLY A C 1
ATOM 4587 O O . GLY A 1 581 ? 18.060 -27.912 -25.220 1.00 94.44 581 GLY A O 1
ATOM 4588 N N . GLN A 1 582 ? 16.939 -26.621 -23.768 1.00 96.12 582 GLN A N 1
ATOM 4589 C CA . GLN A 1 582 ? 17.601 -25.365 -24.115 1.00 96.12 582 GLN A CA 1
ATOM 4590 C C . GLN A 1 582 ? 18.184 -24.665 -22.886 1.00 96.12 582 GLN A C 1
ATOM 4592 O O . GLN A 1 582 ? 17.758 -24.884 -21.750 1.00 96.12 582 GLN A O 1
ATOM 4597 N N . ARG A 1 583 ? 19.157 -23.787 -23.116 1.00 97.31 583 ARG A N 1
ATOM 4598 C CA . ARG A 1 583 ? 19.617 -22.799 -22.136 1.00 97.31 583 ARG A CA 1
ATOM 4599 C C . ARG A 1 583 ? 19.181 -21.413 -22.568 1.00 97.31 583 ARG A C 1
ATOM 4601 O O . ARG A 1 583 ? 19.158 -21.110 -23.756 1.00 97.31 583 ARG A O 1
ATOM 4608 N N . TYR A 1 584 ? 18.860 -20.572 -21.600 1.00 97.44 584 TYR A N 1
ATOM 4609 C CA . TYR A 1 584 ? 18.323 -19.242 -21.856 1.00 97.44 584 TYR A CA 1
ATOM 4610 C C . TYR A 1 584 ? 19.326 -18.197 -21.397 1.00 97.44 584 TYR A C 1
ATOM 4612 O O . TYR A 1 584 ? 19.900 -18.339 -20.318 1.00 97.44 584 TYR A O 1
ATOM 4620 N N . VAL A 1 585 ? 19.546 -17.162 -22.206 1.00 97.25 585 VAL A N 1
ATOM 4621 C CA . VAL A 1 585 ? 20.415 -16.036 -21.857 1.00 97.25 585 VAL A CA 1
ATOM 4622 C C . VAL A 1 585 ? 19.708 -14.722 -22.142 1.00 97.25 585 VAL A C 1
ATOM 4624 O O . VAL A 1 585 ? 19.133 -14.544 -23.209 1.00 97.25 585 VAL A O 1
ATOM 4627 N N . SER A 1 586 ? 19.751 -13.800 -21.190 1.00 95.88 586 SER A N 1
ATOM 4628 C CA . SER A 1 586 ? 19.327 -12.413 -21.367 1.00 95.88 586 SER A CA 1
ATOM 4629 C C . SER A 1 586 ? 20.563 -11.527 -21.347 1.00 95.88 586 SER A C 1
ATOM 4631 O O . SER A 1 586 ? 21.391 -11.683 -20.450 1.00 95.88 586 SER A O 1
ATOM 4633 N N . ALA A 1 587 ? 20.714 -10.635 -22.326 1.00 95.56 587 ALA A N 1
ATOM 4634 C CA . ALA A 1 587 ? 21.879 -9.762 -22.432 1.00 95.56 587 ALA A CA 1
ATOM 4635 C C . ALA A 1 587 ? 21.508 -8.341 -22.876 1.00 95.56 587 ALA A C 1
ATOM 4637 O O . ALA A 1 587 ? 20.646 -8.173 -23.736 1.00 95.56 587 ALA A O 1
ATOM 4638 N N . TRP A 1 588 ? 22.166 -7.322 -22.316 1.00 93.75 588 TRP A N 1
ATOM 4639 C CA . TRP A 1 588 ? 22.000 -5.905 -22.682 1.00 93.75 588 TRP A CA 1
ATOM 4640 C C . TRP A 1 588 ? 23.305 -5.117 -22.542 1.00 93.75 588 TRP A C 1
ATOM 4642 O O . TRP A 1 588 ? 24.285 -5.586 -21.959 1.00 93.75 588 TRP A O 1
ATOM 4652 N N . ALA A 1 589 ? 23.312 -3.916 -23.111 1.00 92.12 589 ALA A N 1
ATOM 4653 C CA . ALA A 1 589 ? 24.439 -2.995 -23.077 1.00 92.12 589 ALA A CA 1
ATOM 4654 C C . ALA A 1 589 ? 24.296 -2.023 -21.893 1.00 92.12 589 ALA A C 1
ATOM 4656 O O . ALA A 1 589 ? 23.233 -1.452 -21.711 1.00 92.12 589 ALA A O 1
ATOM 4657 N N . GLN A 1 590 ? 25.339 -1.811 -21.094 1.00 90.25 590 GLN A N 1
ATOM 4658 C CA . GLN A 1 590 ? 25.323 -0.946 -19.911 1.00 90.25 590 GLN A CA 1
ATOM 4659 C C . GLN A 1 590 ? 26.350 0.184 -20.068 1.00 90.25 590 GLN A C 1
ATOM 4661 O O . GLN A 1 590 ? 27.552 -0.100 -20.068 1.00 90.25 590 GLN A O 1
ATOM 4666 N N . PRO A 1 591 ? 25.930 1.457 -20.167 1.00 89.12 591 PRO A N 1
ATOM 4667 C CA . PRO A 1 591 ? 26.855 2.584 -20.153 1.00 89.12 591 PRO A CA 1
ATOM 4668 C C . PRO A 1 591 ? 27.632 2.643 -18.839 1.00 89.12 591 PRO A C 1
ATOM 4670 O O . PRO A 1 591 ? 27.051 2.475 -17.761 1.00 89.12 591 PRO A O 1
ATOM 4673 N N . LEU A 1 592 ? 28.934 2.899 -18.945 1.00 86.94 592 LEU A N 1
ATOM 4674 C CA . LEU A 1 592 ? 29.861 3.028 -17.830 1.00 86.94 592 LEU A CA 1
ATOM 4675 C C . LEU A 1 592 ? 30.457 4.435 -17.768 1.00 86.94 592 LEU A C 1
ATOM 4677 O O . LEU A 1 592 ? 30.722 5.075 -18.787 1.00 86.94 592 LEU A O 1
ATOM 4681 N N . GLY A 1 593 ? 30.701 4.892 -16.548 1.00 83.44 593 GLY A N 1
ATOM 4682 C CA . GLY A 1 593 ? 31.396 6.132 -16.252 1.00 83.44 593 GLY A CA 1
ATOM 4683 C C . GLY A 1 593 ? 32.908 5.994 -16.313 1.00 83.44 593 GLY A C 1
ATOM 4684 O O . GLY A 1 593 ? 33.432 4.890 -16.488 1.00 83.44 593 GLY A O 1
ATOM 4685 N N . PRO A 1 594 ? 33.632 7.108 -16.112 1.00 81.06 594 PRO A N 1
ATOM 4686 C CA . PRO A 1 594 ? 35.092 7.098 -16.039 1.00 81.06 594 PRO A CA 1
ATOM 4687 C C . PRO A 1 594 ? 35.642 6.189 -14.931 1.00 81.06 594 PRO A C 1
ATOM 4689 O O . PRO A 1 594 ? 36.734 5.648 -15.068 1.00 81.06 594 PRO A O 1
ATOM 4692 N N . ASP A 1 595 ? 34.882 5.993 -13.851 1.00 81.00 595 ASP A N 1
ATOM 4693 C CA . ASP A 1 595 ? 35.213 5.095 -12.739 1.00 81.00 595 ASP A CA 1
ATOM 4694 C C . ASP A 1 595 ? 34.818 3.627 -12.999 1.00 81.00 595 ASP A C 1
ATOM 4696 O O . ASP A 1 595 ? 34.965 2.776 -12.122 1.00 81.00 595 ASP A O 1
ATOM 4700 N N . GLY A 1 596 ? 34.307 3.323 -14.197 1.00 82.19 596 GLY A N 1
ATOM 4701 C CA . GLY A 1 596 ? 33.855 1.994 -14.594 1.00 82.19 596 GLY A CA 1
ATOM 4702 C C . GLY A 1 596 ? 32.516 1.571 -13.990 1.00 82.19 596 GLY A C 1
ATOM 4703 O O . GLY A 1 596 ? 32.107 0.430 -14.205 1.00 82.19 596 GLY A O 1
ATOM 4704 N N . LYS A 1 597 ? 31.819 2.446 -13.254 1.00 81.62 597 LYS A N 1
ATOM 4705 C CA . LYS A 1 597 ? 30.497 2.145 -12.689 1.00 81.62 597 LYS A CA 1
ATOM 4706 C C . LYS A 1 597 ? 29.380 2.484 -13.675 1.00 81.62 597 LYS A C 1
ATOM 4708 O O . LYS A 1 597 ? 29.584 3.329 -14.545 1.00 81.62 597 LYS A O 1
ATOM 4713 N N . PRO A 1 598 ? 28.191 1.869 -13.551 1.00 78.56 598 PRO A N 1
ATOM 4714 C CA . PRO A 1 598 ? 27.015 2.298 -14.299 1.00 78.56 598 PRO A CA 1
ATOM 4715 C C . PRO A 1 598 ? 26.773 3.802 -14.123 1.00 78.56 598 PRO A C 1
ATOM 4717 O O . PRO A 1 598 ? 26.741 4.288 -12.992 1.00 78.56 598 PRO A O 1
ATOM 4720 N N . VAL A 1 599 ? 26.609 4.538 -15.224 1.00 75.12 599 VAL A N 1
ATOM 4721 C CA . VAL A 1 599 ? 26.267 5.969 -15.172 1.00 75.12 599 VAL A CA 1
ATOM 4722 C C . VAL A 1 599 ? 24.854 6.225 -15.632 1.00 75.12 599 VAL A C 1
ATOM 4724 O O . VAL A 1 599 ? 24.349 5.570 -16.541 1.00 75.12 599 VAL A O 1
ATOM 4727 N N . MET A 1 600 ? 24.251 7.242 -15.026 1.00 67.69 600 MET A N 1
ATOM 4728 C CA . MET A 1 600 ? 23.001 7.801 -15.510 1.00 67.69 600 MET A CA 1
ATOM 4729 C C . MET A 1 600 ? 23.247 8.656 -16.749 1.00 67.69 600 MET A C 1
ATOM 4731 O O . MET A 1 600 ? 24.194 9.445 -16.788 1.00 67.69 600 MET A O 1
ATOM 4735 N N . ALA A 1 601 ? 22.328 8.603 -17.706 1.00 59.72 601 ALA A N 1
ATOM 4736 C CA . ALA A 1 601 ? 22.288 9.549 -18.813 1.00 59.72 601 ALA A CA 1
ATOM 4737 C C . ALA A 1 601 ? 22.134 10.999 -18.312 1.00 59.72 601 ALA A C 1
ATOM 4739 O O . ALA A 1 601 ? 22.651 11.939 -18.914 1.00 59.72 601 ALA A O 1
ATOM 4740 N N . THR A 1 602 ? 21.497 11.195 -17.152 1.00 59.66 602 THR A N 1
ATOM 4741 C CA . THR A 1 602 ? 21.394 12.507 -16.495 1.00 59.66 602 THR A CA 1
ATOM 4742 C C . THR A 1 602 ? 22.713 13.008 -15.915 1.00 59.66 602 THR A C 1
ATOM 4744 O O . THR A 1 602 ? 22.998 14.199 -16.012 1.00 59.66 602 THR A O 1
ATOM 4747 N N . ALA A 1 603 ? 23.563 12.120 -15.394 1.00 62.03 603 ALA A N 1
ATOM 4748 C CA . ALA A 1 603 ? 24.908 12.478 -14.938 1.00 62.03 603 ALA A CA 1
ATOM 4749 C C . ALA A 1 603 ? 25.823 12.891 -16.109 1.00 62.03 603 ALA A C 1
ATOM 4751 O O . ALA A 1 603 ? 26.785 13.635 -15.922 1.00 62.03 603 ALA A O 1
ATOM 4752 N N . LEU A 1 604 ? 25.500 12.448 -17.329 1.00 57.31 604 LEU A N 1
ATOM 4753 C CA . LEU A 1 604 ? 26.220 12.790 -18.559 1.00 57.31 604 LEU A CA 1
ATOM 4754 C C . LEU A 1 604 ? 25.760 14.114 -19.192 1.00 57.31 604 LEU A C 1
ATOM 4756 O O . LEU A 1 604 ? 26.464 14.665 -20.041 1.00 57.31 604 LEU A O 1
ATOM 4760 N N . ALA A 1 605 ? 24.613 14.649 -18.769 1.00 56.50 605 ALA A N 1
ATOM 4761 C CA . ALA A 1 605 ? 23.943 15.773 -19.417 1.00 56.50 605 ALA A CA 1
ATOM 4762 C C . ALA A 1 605 ? 24.640 17.133 -19.235 1.00 56.50 605 ALA A C 1
ATOM 4764 O O . ALA A 1 605 ? 24.452 18.033 -20.053 1.00 56.50 605 ALA A O 1
ATOM 4765 N N . GLY A 1 606 ? 25.465 17.309 -18.196 1.00 62.88 606 GLY A N 1
ATOM 4766 C CA . GLY A 1 606 ? 26.024 18.624 -17.862 1.00 62.88 606 GLY A CA 1
ATOM 4767 C C . GLY A 1 606 ? 24.916 19.658 -17.602 1.00 62.88 606 GLY A C 1
ATOM 4768 O O . GLY A 1 606 ? 23.943 19.355 -16.922 1.00 62.88 606 GLY A O 1
ATOM 4769 N N . ALA A 1 607 ? 25.053 20.875 -18.143 1.00 62.44 607 ALA A N 1
ATOM 4770 C CA . ALA A 1 607 ? 24.054 21.946 -17.999 1.00 62.44 607 ALA A CA 1
ATOM 4771 C C . ALA A 1 607 ? 22.873 21.862 -18.996 1.00 62.44 607 ALA A C 1
ATOM 4773 O O . ALA A 1 607 ? 21.980 22.705 -18.948 1.00 62.44 607 ALA A O 1
ATOM 4774 N N . GLY A 1 608 ? 22.877 20.900 -19.928 1.00 66.19 608 GLY A N 1
ATOM 4775 C CA . GLY A 1 608 ? 21.819 20.738 -20.931 1.00 66.19 608 GLY A CA 1
ATOM 4776 C C . GLY A 1 608 ? 20.771 19.685 -20.547 1.00 66.19 608 GLY A C 1
ATOM 4777 O O . GLY A 1 608 ? 20.951 18.962 -19.567 1.00 66.19 608 GLY A O 1
ATOM 4778 N N . PRO A 1 609 ? 19.673 19.566 -21.319 1.00 68.25 609 PRO A N 1
ATOM 4779 C CA . PRO A 1 609 ? 18.681 18.522 -21.097 1.00 68.25 609 PRO A CA 1
ATOM 4780 C C . PRO A 1 609 ? 19.320 17.141 -21.306 1.00 68.25 609 PRO A C 1
ATOM 4782 O O . PRO A 1 609 ? 20.089 16.955 -22.257 1.00 68.25 609 PRO A O 1
ATOM 4785 N N . PRO A 1 610 ? 19.013 16.164 -20.442 1.00 72.00 610 PRO A N 1
ATOM 4786 C CA . PRO A 1 610 ? 19.626 14.853 -20.521 1.00 72.00 610 PRO A CA 1
ATOM 4787 C C . PRO A 1 610 ? 19.173 14.122 -21.788 1.00 72.00 610 PRO A C 1
ATOM 4789 O O . PRO A 1 610 ? 18.002 14.165 -22.169 1.00 72.00 610 PRO A O 1
ATOM 4792 N N . ARG A 1 611 ? 20.125 13.473 -22.464 1.00 77.62 611 ARG A N 1
ATOM 4793 C CA . ARG A 1 611 ? 19.895 12.726 -23.704 1.00 77.62 611 ARG A CA 1
ATOM 4794 C C . ARG A 1 611 ? 20.137 11.247 -23.469 1.00 77.62 611 ARG A C 1
ATOM 4796 O O . ARG A 1 611 ? 21.085 10.872 -22.786 1.00 77.62 611 ARG A O 1
ATOM 4803 N N . ARG A 1 612 ? 19.289 10.417 -24.069 1.00 81.94 612 ARG A N 1
ATOM 4804 C CA . ARG A 1 612 ? 19.433 8.963 -24.045 1.00 81.94 612 ARG A CA 1
ATOM 4805 C C . ARG A 1 612 ? 20.740 8.544 -24.727 1.00 81.94 612 ARG A C 1
ATOM 4807 O O . ARG A 1 612 ? 21.151 9.147 -25.717 1.00 81.94 612 ARG A O 1
ATOM 4814 N N . VAL A 1 613 ? 21.384 7.503 -24.204 1.00 82.38 613 VAL A N 1
ATOM 4815 C CA . VAL A 1 613 ? 22.473 6.820 -24.912 1.00 82.38 613 VAL A CA 1
ATOM 4816 C C . VAL A 1 613 ? 21.860 5.930 -25.992 1.00 82.38 613 VAL A C 1
ATOM 4818 O O . VAL A 1 613 ? 21.107 5.009 -25.679 1.00 82.38 613 VAL A O 1
ATOM 4821 N N . GLU A 1 614 ? 22.178 6.217 -27.251 1.00 84.56 614 GLU A N 1
ATOM 4822 C CA . GLU A 1 614 ? 21.798 5.380 -28.388 1.00 84.56 614 GLU A CA 1
ATOM 4823 C C . GLU A 1 614 ? 22.888 4.329 -28.640 1.00 84.56 614 GLU A C 1
ATOM 4825 O O . GLU A 1 614 ? 24.082 4.634 -28.612 1.00 84.56 614 GLU A O 1
ATOM 4830 N N . PHE A 1 615 ? 22.482 3.087 -28.899 1.00 85.88 615 PHE A N 1
ATOM 4831 C CA . PHE A 1 615 ? 23.395 1.966 -29.169 1.00 85.88 615 PHE A CA 1
ATOM 4832 C C . PHE A 1 615 ? 23.395 1.571 -30.651 1.00 85.88 615 PHE A C 1
ATOM 4834 O O . PHE A 1 615 ? 23.627 0.414 -31.009 1.00 85.88 615 PHE A O 1
ATOM 4841 N N . ASP A 1 616 ? 23.100 2.526 -31.530 1.00 83.44 616 ASP A N 1
ATOM 4842 C CA . ASP A 1 616 ? 22.977 2.274 -32.960 1.00 83.44 616 ASP A CA 1
ATOM 4843 C C . ASP A 1 616 ? 24.283 1.753 -33.567 1.00 83.44 616 ASP A C 1
ATOM 4845 O O . ASP A 1 616 ? 25.373 2.312 -33.402 1.00 83.44 616 ASP A O 1
ATOM 4849 N N . GLY A 1 617 ? 24.153 0.647 -34.300 1.00 84.81 617 GLY A N 1
ATOM 4850 C CA . GLY A 1 617 ? 25.272 -0.060 -34.916 1.00 84.81 617 GLY A CA 1
ATOM 4851 C C . GLY A 1 617 ? 26.031 -0.994 -33.974 1.00 84.81 617 GLY A C 1
ATOM 4852 O O . GLY A 1 617 ? 26.857 -1.755 -34.461 1.00 84.81 617 GLY A O 1
ATOM 4853 N N . LEU A 1 618 ? 25.738 -1.010 -32.669 1.00 89.94 618 LEU A N 1
ATOM 4854 C CA . LEU A 1 618 ? 26.364 -1.952 -31.746 1.00 89.94 618 LEU A CA 1
ATOM 4855 C C . LEU A 1 618 ? 25.922 -3.390 -32.058 1.00 89.94 618 LEU A C 1
ATOM 4857 O O . LEU A 1 618 ? 24.739 -3.677 -32.275 1.00 89.94 618 LEU A O 1
ATOM 4861 N N . ARG A 1 619 ? 26.886 -4.308 -32.073 1.00 92.62 619 ARG A N 1
ATOM 4862 C CA . ARG A 1 619 ? 26.688 -5.733 -32.323 1.00 92.62 619 ARG A CA 1
ATOM 4863 C C . ARG A 1 619 ? 27.340 -6.558 -31.225 1.00 92.62 619 ARG A C 1
ATOM 4865 O O . ARG A 1 619 ? 28.431 -6.241 -30.757 1.00 92.62 619 ARG A O 1
ATOM 4872 N N . LEU A 1 620 ? 26.679 -7.643 -30.851 1.00 94.19 620 LEU A N 1
ATOM 4873 C CA . LEU A 1 620 ? 27.214 -8.659 -29.956 1.00 94.19 620 LEU A CA 1
ATOM 4874 C C . LEU A 1 620 ? 27.773 -9.803 -30.801 1.00 94.19 620 LEU A C 1
ATOM 4876 O O . LEU A 1 620 ? 27.026 -10.435 -31.544 1.00 94.19 620 LEU A O 1
ATOM 4880 N N . GLN A 1 621 ? 29.071 -10.062 -30.674 1.00 94.88 621 GLN A N 1
ATOM 4881 C CA . GLN A 1 621 ? 29.751 -11.188 -31.302 1.00 94.88 621 GLN A CA 1
ATOM 4882 C C . GLN A 1 621 ? 30.026 -12.278 -30.258 1.00 94.88 621 GLN A C 1
ATOM 4884 O O . GLN A 1 621 ? 30.629 -12.013 -29.215 1.00 94.88 621 GLN A O 1
ATOM 4889 N N . LEU A 1 622 ? 29.584 -13.503 -30.538 1.00 94.19 622 LEU A N 1
ATOM 4890 C CA . LEU A 1 622 ? 29.724 -14.676 -29.677 1.00 94.19 622 LEU A CA 1
ATOM 4891 C C . LEU A 1 622 ? 30.629 -15.701 -30.367 1.00 94.19 622 LEU A C 1
ATOM 4893 O O . LEU A 1 622 ? 30.199 -16.443 -31.253 1.00 94.19 622 LEU A O 1
ATOM 4897 N N . ALA A 1 623 ? 31.903 -15.707 -29.972 1.00 91.44 623 ALA A N 1
ATOM 4898 C CA . ALA A 1 623 ? 32.930 -16.506 -30.625 1.00 91.44 623 ALA A CA 1
ATOM 4899 C C . ALA A 1 623 ? 32.648 -18.014 -30.535 1.00 91.44 623 ALA A C 1
ATOM 4901 O O . ALA A 1 623 ? 32.289 -18.529 -29.476 1.00 91.44 623 ALA A O 1
ATOM 4902 N N . GLY A 1 624 ? 32.835 -18.725 -31.649 1.00 88.25 624 GLY A N 1
ATOM 4903 C CA . GLY A 1 624 ? 32.690 -20.185 -31.711 1.00 88.25 624 GLY A CA 1
ATOM 4904 C C . GLY A 1 624 ? 31.251 -20.719 -31.654 1.00 88.25 624 GLY A C 1
ATOM 4905 O O . GLY A 1 624 ? 31.064 -21.931 -31.734 1.00 88.25 624 GLY A O 1
ATOM 4906 N N . LEU A 1 625 ? 30.239 -19.852 -31.553 1.00 92.69 625 LEU A N 1
ATOM 4907 C CA . LEU A 1 625 ? 28.834 -20.222 -31.723 1.00 92.69 625 LEU A CA 1
ATOM 4908 C C . LEU A 1 625 ? 28.410 -19.981 -33.175 1.00 92.69 625 LEU A C 1
ATOM 4910 O O . LEU A 1 625 ? 28.796 -18.978 -33.770 1.00 92.69 625 LEU A O 1
ATOM 4914 N N . ARG A 1 626 ? 27.619 -20.900 -33.731 1.00 91.81 626 ARG A N 1
ATOM 4915 C CA . ARG A 1 626 ? 26.979 -20.762 -35.045 1.00 91.81 626 ARG A CA 1
ATOM 4916 C C . ARG A 1 626 ? 25.488 -20.493 -34.883 1.00 91.81 626 ARG A C 1
ATOM 4918 O O . ARG A 1 626 ? 24.928 -20.795 -33.831 1.00 91.81 626 ARG A O 1
ATOM 4925 N N . ALA A 1 627 ? 24.855 -19.943 -35.914 1.00 91.31 627 ALA A N 1
ATOM 4926 C CA . ALA A 1 627 ? 23.424 -19.643 -35.904 1.00 91.31 627 ALA A CA 1
ATOM 4927 C C . ALA A 1 627 ? 22.539 -20.893 -35.777 1.00 91.31 627 ALA A C 1
ATOM 4929 O O . ALA A 1 627 ? 21.417 -20.798 -35.278 1.00 91.31 627 ALA A O 1
ATOM 4930 N N . ASP A 1 628 ? 23.034 -22.058 -36.204 1.00 90.75 628 ASP A N 1
ATOM 4931 C CA . ASP A 1 628 ? 22.272 -23.305 -36.156 1.00 90.75 628 ASP A CA 1
ATOM 4932 C C . ASP A 1 628 ? 21.877 -23.683 -34.717 1.00 90.75 628 ASP A C 1
ATOM 4934 O O . ASP A 1 628 ? 22.703 -23.729 -33.803 1.00 90.75 628 ASP A O 1
ATOM 4938 N N . GLY A 1 629 ? 20.581 -23.918 -34.507 1.00 86.25 629 GLY A N 1
ATOM 4939 C CA . GLY A 1 629 ? 20.005 -24.211 -33.193 1.00 86.25 629 GLY A CA 1
ATOM 4940 C C . GLY A 1 629 ? 19.951 -23.032 -32.210 1.00 86.25 629 GLY A C 1
ATOM 4941 O O . GLY A 1 629 ? 19.556 -23.238 -31.059 1.00 86.25 629 GLY A O 1
ATOM 4942 N N . VAL A 1 630 ? 20.311 -21.812 -32.627 1.00 93.25 630 VAL A N 1
ATOM 4943 C CA . VAL A 1 630 ? 20.236 -20.600 -31.799 1.00 93.25 630 VAL A CA 1
ATOM 4944 C C . VAL A 1 630 ? 19.051 -19.752 -32.224 1.00 93.25 630 VAL A C 1
ATOM 4946 O O . VAL A 1 630 ? 18.957 -19.315 -33.368 1.00 93.25 630 VAL A O 1
ATOM 4949 N N . ARG A 1 631 ? 18.172 -19.441 -31.272 1.00 94.56 631 ARG A N 1
ATOM 4950 C CA . ARG A 1 631 ? 17.090 -18.478 -31.489 1.00 94.56 631 ARG A CA 1
ATOM 4951 C C . ARG A 1 631 ? 17.368 -17.204 -30.719 1.00 94.56 631 ARG A C 1
ATOM 4953 O O . ARG A 1 631 ? 17.665 -17.259 -29.526 1.00 94.56 631 ARG A O 1
ATOM 4960 N N . VAL A 1 632 ? 17.230 -16.066 -31.388 1.00 93.94 632 VAL A N 1
ATOM 4961 C CA . VAL A 1 632 ? 17.430 -14.748 -30.784 1.00 93.94 632 VAL A CA 1
ATOM 4962 C C . VAL A 1 632 ? 16.153 -13.944 -30.920 1.00 93.94 632 VAL A C 1
ATOM 4964 O O . VAL A 1 632 ? 15.589 -13.864 -32.005 1.00 93.94 632 VAL A O 1
ATOM 4967 N N . CYS A 1 633 ? 15.702 -13.336 -29.830 1.00 93.12 633 CYS A N 1
ATOM 4968 C CA . CYS A 1 633 ? 14.572 -12.418 -29.841 1.00 93.12 633 CYS A CA 1
ATOM 4969 C C . CYS A 1 633 ? 14.966 -11.063 -29.254 1.00 93.12 633 CYS A C 1
ATOM 4971 O O . CYS A 1 633 ? 15.790 -10.987 -28.341 1.00 93.12 633 CYS A O 1
ATOM 4973 N N . ASP A 1 634 ? 14.339 -10.000 -29.746 1.00 90.38 634 ASP A N 1
ATOM 4974 C CA . ASP A 1 634 ? 14.379 -8.694 -29.096 1.00 90.38 634 ASP A CA 1
ATOM 4975 C C . ASP A 1 634 ? 13.480 -8.651 -27.848 1.00 90.38 634 ASP A C 1
ATOM 4977 O O . ASP A 1 634 ? 12.807 -9.621 -27.481 1.00 90.38 634 ASP A O 1
ATOM 4981 N N . ILE A 1 635 ? 13.456 -7.493 -27.189 1.00 85.19 635 ILE A N 1
ATOM 4982 C CA . ILE A 1 635 ? 12.630 -7.247 -26.003 1.00 85.19 635 ILE A CA 1
ATOM 4983 C C . ILE A 1 635 ? 11.132 -7.460 -26.225 1.00 85.19 635 ILE A C 1
ATOM 4985 O O . ILE A 1 635 ? 10.438 -7.767 -25.264 1.00 85.19 635 ILE A O 1
ATOM 4989 N N . TRP A 1 636 ? 10.640 -7.319 -27.458 1.00 87.25 636 TRP A N 1
ATOM 4990 C CA . TRP A 1 636 ? 9.234 -7.498 -27.819 1.00 87.25 636 TRP A CA 1
ATOM 4991 C C . TRP A 1 636 ? 8.928 -8.944 -28.233 1.00 87.25 636 TRP A C 1
ATOM 4993 O O . TRP A 1 636 ? 7.824 -9.234 -28.697 1.00 87.25 636 TRP A O 1
ATOM 5003 N N . GLY A 1 637 ? 9.902 -9.849 -28.098 1.00 87.69 637 GLY A N 1
ATOM 5004 C CA . GLY A 1 637 ? 9.790 -11.247 -28.493 1.00 87.69 637 GLY A CA 1
ATOM 5005 C C . GLY A 1 637 ? 9.887 -11.474 -30.001 1.00 87.69 637 GLY A C 1
ATOM 5006 O O . GLY A 1 637 ? 9.670 -12.604 -30.444 1.00 87.69 637 GLY A O 1
ATOM 5007 N N . ARG A 1 638 ? 10.215 -10.447 -30.798 1.00 90.44 638 ARG A N 1
ATOM 5008 C CA . ARG A 1 638 ? 10.371 -10.595 -32.248 1.00 90.44 638 ARG A CA 1
ATOM 5009 C C . ARG A 1 638 ? 11.704 -11.254 -32.530 1.00 90.44 638 ARG A C 1
ATOM 5011 O O . ARG A 1 638 ? 12.722 -10.888 -31.948 1.00 90.44 638 ARG A O 1
ATOM 5018 N N . GLU A 1 639 ? 11.683 -12.231 -33.419 1.00 91.62 639 GLU A N 1
ATOM 5019 C CA . GLU A 1 639 ? 12.882 -12.965 -33.782 1.00 91.62 639 GLU A CA 1
ATOM 5020 C C . GLU A 1 639 ? 13.853 -12.063 -34.549 1.00 91.62 639 GLU A C 1
ATOM 5022 O O . GLU A 1 639 ? 13.480 -11.380 -35.505 1.00 91.62 639 GLU A O 1
ATOM 5027 N N . ILE A 1 640 ? 15.103 -12.054 -34.101 1.00 91.62 640 ILE A N 1
ATOM 5028 C CA . ILE A 1 640 ? 16.208 -11.376 -34.760 1.00 91.62 640 ILE A CA 1
ATOM 5029 C C . ILE A 1 640 ? 16.997 -12.454 -35.488 1.00 91.62 640 ILE A C 1
ATOM 5031 O O . ILE A 1 640 ? 17.536 -13.353 -34.848 1.00 91.62 640 ILE A O 1
ATOM 5035 N N . ALA A 1 641 ? 17.100 -12.346 -36.813 1.00 90.25 641 ALA A N 1
ATOM 5036 C CA . ALA A 1 641 ? 17.933 -13.248 -37.597 1.00 90.25 641 ALA A CA 1
ATOM 5037 C C . ALA A 1 641 ? 19.412 -13.030 -37.229 1.00 90.25 641 ALA A C 1
ATOM 5039 O O . ALA A 1 641 ? 19.958 -11.956 -37.523 1.00 90.25 641 ALA A O 1
ATOM 5040 N N . PRO A 1 642 ? 20.070 -14.006 -36.582 1.00 90.19 642 PRO A N 1
ATOM 5041 C CA . PRO A 1 642 ? 21.483 -13.887 -36.295 1.00 90.19 642 PRO A CA 1
ATOM 5042 C C . PRO A 1 642 ? 22.291 -14.079 -37.590 1.00 90.19 642 PRO A C 1
ATOM 5044 O O . PRO A 1 642 ? 21.802 -14.668 -38.556 1.00 90.19 642 PRO A O 1
ATOM 5047 N N . ARG A 1 643 ? 23.524 -13.568 -37.642 1.00 91.50 643 ARG A N 1
ATOM 5048 C CA . ARG A 1 643 ? 24.418 -13.759 -38.796 1.00 91.50 643 ARG A CA 1
ATOM 5049 C C . ARG A 1 643 ? 25.698 -14.444 -38.354 1.00 91.50 643 ARG A C 1
ATOM 5051 O O . ARG A 1 643 ? 26.280 -14.031 -37.360 1.00 91.50 643 ARG A O 1
ATOM 5058 N N . ASP A 1 644 ? 26.141 -15.444 -39.100 1.00 92.00 644 ASP A N 1
ATOM 5059 C CA . ASP A 1 644 ? 27.471 -16.019 -38.914 1.00 92.00 644 ASP A CA 1
ATOM 5060 C C . ASP A 1 644 ? 28.525 -15.160 -39.630 1.00 92.00 644 ASP A C 1
ATOM 5062 O O . ASP A 1 644 ? 28.301 -14.692 -40.749 1.00 92.00 644 ASP A O 1
ATOM 5066 N N . ASP A 1 645 ? 29.681 -14.978 -38.996 1.00 91.00 645 ASP A N 1
ATOM 5067 C CA . ASP A 1 645 ? 30.913 -14.497 -39.621 1.00 91.00 645 ASP A CA 1
ATOM 5068 C C . ASP A 1 645 ? 32.078 -15.480 -39.374 1.00 91.00 645 ASP A C 1
ATOM 5070 O O . ASP A 1 645 ? 31.894 -16.588 -38.848 1.00 91.00 645 ASP A O 1
ATOM 5074 N N . ASP A 1 646 ? 33.291 -15.106 -39.785 1.00 86.31 646 ASP A N 1
ATOM 5075 C CA . ASP A 1 646 ? 34.485 -15.944 -39.612 1.00 86.31 646 ASP A CA 1
ATOM 5076 C C . ASP A 1 646 ? 34.855 -16.163 -38.133 1.00 86.31 646 ASP A C 1
ATOM 5078 O O . ASP A 1 646 ? 35.512 -17.149 -37.796 1.00 86.31 646 ASP A O 1
ATOM 5082 N N . ALA A 1 647 ? 34.421 -15.273 -37.238 1.00 84.06 647 ALA A N 1
ATOM 5083 C CA . ALA A 1 647 ? 34.739 -15.290 -35.816 1.00 84.06 647 ALA A CA 1
ATOM 5084 C C . ALA A 1 647 ? 33.610 -15.871 -34.938 1.00 84.06 647 ALA A C 1
ATOM 5086 O O . ALA A 1 647 ? 33.885 -16.295 -33.812 1.00 84.06 647 ALA A O 1
ATOM 5087 N N . GLY A 1 648 ? 32.368 -15.954 -35.425 1.00 91.06 648 GLY A N 1
ATOM 5088 C CA . GLY A 1 648 ? 31.241 -16.588 -34.737 1.00 91.06 648 GLY A CA 1
ATOM 5089 C C . GLY A 1 648 ? 29.886 -15.965 -35.073 1.00 91.06 648 GLY A C 1
ATOM 5090 O O . GLY A 1 648 ? 29.653 -15.488 -36.180 1.00 91.06 648 GLY A O 1
ATOM 5091 N N . LEU A 1 649 ? 28.978 -15.987 -34.097 1.00 90.12 649 LEU A N 1
ATOM 5092 C CA . LEU A 1 649 ? 27.625 -15.454 -34.234 1.00 90.12 649 LEU A CA 1
ATOM 5093 C C . LEU A 1 649 ? 27.605 -13.949 -33.958 1.00 90.12 649 LEU A C 1
ATOM 5095 O O . LEU A 1 649 ? 28.057 -13.520 -32.898 1.00 90.12 649 LEU A O 1
ATOM 5099 N N . VAL A 1 650 ? 27.018 -13.154 -34.849 1.00 91.06 650 VAL A N 1
ATOM 5100 C CA . VAL A 1 650 ? 26.876 -11.699 -34.720 1.00 91.06 650 VAL A CA 1
ATOM 5101 C C . VAL A 1 650 ? 25.406 -11.304 -34.652 1.00 91.06 650 VAL A C 1
ATOM 5103 O O . VAL A 1 650 ? 24.605 -11.651 -35.524 1.00 91.06 650 VAL A O 1
ATOM 5106 N N . LEU A 1 651 ? 25.061 -10.526 -33.625 1.00 90.38 651 LEU A N 1
ATOM 5107 C CA . LEU A 1 651 ? 23.698 -10.095 -33.324 1.00 90.38 651 LEU A CA 1
ATOM 5108 C C . LEU A 1 651 ? 23.606 -8.566 -33.286 1.00 90.38 651 LEU A C 1
ATOM 5110 O O . LEU A 1 651 ? 24.449 -7.938 -32.643 1.00 90.38 651 LEU A O 1
ATOM 5114 N N . PRO A 1 652 ? 22.579 -7.948 -33.893 1.00 84.88 652 PRO A N 1
ATOM 5115 C CA . PRO A 1 652 ? 22.204 -6.572 -33.580 1.00 84.88 652 PRO A CA 1
ATOM 5116 C C . PRO A 1 652 ? 21.969 -6.412 -32.072 1.00 84.88 652 PRO A C 1
ATOM 5118 O O . PRO A 1 652 ? 21.258 -7.216 -31.469 1.00 84.88 652 PRO A O 1
ATOM 5121 N N . PHE A 1 653 ? 22.560 -5.386 -31.459 1.00 82.62 653 PHE A N 1
ATOM 5122 C CA . PHE A 1 653 ? 22.568 -5.229 -30.005 1.00 82.62 653 PHE A CA 1
ATOM 5123 C C . PHE A 1 653 ? 22.233 -3.795 -29.584 1.00 82.62 653 PHE A C 1
ATOM 5125 O O . PHE A 1 653 ? 23.044 -3.086 -28.995 1.00 82.62 653 PHE A O 1
ATOM 5132 N N . SER A 1 654 ? 21.014 -3.360 -29.912 1.00 72.88 654 SER A N 1
ATOM 5133 C CA . SER A 1 654 ? 20.568 -1.982 -29.673 1.00 72.88 654 SER A CA 1
ATOM 5134 C C . SER A 1 654 ? 20.049 -1.727 -28.259 1.00 72.88 654 SER A C 1
ATOM 5136 O O . SER A 1 654 ? 20.059 -0.595 -27.803 1.00 72.88 654 SER A O 1
ATOM 5138 N N . THR A 1 655 ? 19.548 -2.737 -27.545 1.00 77.12 655 THR A N 1
ATOM 5139 C CA . THR A 1 655 ? 19.084 -2.559 -26.157 1.00 77.12 655 THR A CA 1
ATOM 5140 C C . THR A 1 655 ? 19.286 -3.829 -25.346 1.00 77.12 655 THR A C 1
ATOM 5142 O O . THR A 1 655 ? 20.210 -3.898 -24.543 1.00 77.12 655 THR A O 1
ATOM 5145 N N . ARG A 1 656 ? 18.433 -4.831 -25.564 1.00 89.69 656 ARG A N 1
ATOM 5146 C CA . ARG A 1 656 ? 18.433 -6.118 -24.875 1.00 89.69 656 ARG A CA 1
ATOM 5147 C C . ARG A 1 656 ? 17.975 -7.215 -25.831 1.00 89.69 656 ARG A C 1
ATOM 5149 O O . ARG A 1 656 ? 17.083 -6.994 -26.648 1.00 89.69 656 ARG A O 1
ATOM 5156 N N . VAL A 1 657 ? 18.583 -8.388 -25.712 1.00 93.12 657 VAL A N 1
ATOM 5157 C CA . VAL A 1 657 ? 18.256 -9.579 -26.503 1.00 93.12 657 VAL A CA 1
ATOM 5158 C C . VAL A 1 657 ? 18.107 -10.795 -25.597 1.00 93.12 657 VAL A C 1
ATOM 5160 O O . VAL A 1 657 ? 18.758 -10.902 -24.553 1.00 93.12 657 VAL A O 1
ATOM 5163 N N . TYR A 1 658 ? 17.265 -11.723 -26.032 1.00 94.62 658 TYR A N 1
ATOM 5164 C CA . TYR A 1 658 ? 17.082 -13.035 -25.431 1.00 94.62 658 TYR A CA 1
ATOM 5165 C C . TYR A 1 658 ? 17.623 -14.095 -26.377 1.00 94.62 658 TYR A C 1
ATOM 5167 O O . TYR A 1 658 ? 17.268 -14.103 -27.552 1.00 94.62 658 TYR A O 1
ATOM 5175 N N . LEU A 1 659 ? 18.449 -15.002 -25.868 1.00 95.81 659 LEU A N 1
ATOM 5176 C CA . LEU A 1 659 ? 18.985 -16.127 -26.616 1.00 95.81 659 LEU A CA 1
ATOM 5177 C C . LEU A 1 659 ? 18.431 -17.430 -26.047 1.00 95.81 659 LEU A C 1
ATOM 5179 O O . LEU A 1 659 ? 18.485 -17.650 -24.835 1.00 95.81 659 LEU A O 1
ATOM 5183 N N . LYS A 1 660 ? 17.959 -18.311 -26.928 1.00 96.00 660 LYS A N 1
ATOM 5184 C CA . LYS A 1 660 ? 17.778 -19.735 -26.642 1.00 96.00 660 LYS A CA 1
ATOM 5185 C C . LYS A 1 660 ? 18.918 -20.489 -27.305 1.00 96.00 660 LYS A C 1
ATOM 5187 O O . LYS A 1 660 ? 19.081 -20.427 -28.522 1.00 96.00 660 LYS A O 1
ATOM 5192 N N . LEU A 1 661 ? 19.715 -21.156 -26.487 1.00 96.31 661 LEU A N 1
ATOM 5193 C CA . LEU A 1 661 ? 20.905 -21.891 -26.886 1.00 96.31 661 LEU A CA 1
ATOM 5194 C C . LEU A 1 661 ? 20.646 -23.400 -26.778 1.00 96.31 661 LEU A C 1
ATOM 5196 O O . LEU A 1 661 ? 19.900 -23.819 -25.883 1.00 96.31 661 LEU A O 1
ATOM 5200 N N . PRO A 1 662 ? 21.293 -24.230 -27.613 1.00 95.44 662 PRO A N 1
ATOM 5201 C CA . PRO A 1 662 ? 21.305 -25.678 -27.427 1.00 95.44 662 PRO A CA 1
ATOM 5202 C C . PRO A 1 662 ? 21.767 -26.070 -26.015 1.00 95.44 662 PRO A C 1
ATOM 5204 O O . PRO A 1 662 ? 22.638 -25.416 -25.438 1.00 95.44 662 PRO A O 1
ATOM 5207 N N . ALA A 1 663 ? 21.235 -27.165 -25.459 1.00 95.94 663 ALA A N 1
ATOM 5208 C CA . ALA A 1 663 ? 21.643 -27.670 -24.139 1.00 95.94 663 ALA A CA 1
ATOM 5209 C C . ALA A 1 663 ? 23.155 -27.934 -24.011 1.00 95.94 663 ALA A C 1
ATOM 5211 O O . ALA A 1 663 ? 23.699 -27.851 -22.912 1.00 95.94 663 ALA A O 1
ATOM 5212 N N . THR A 1 664 ? 23.815 -28.249 -25.128 1.00 94.81 664 THR A N 1
ATOM 5213 C CA . THR A 1 664 ? 25.256 -28.523 -25.217 1.00 94.81 664 THR A CA 1
ATOM 5214 C C . THR A 1 664 ? 26.123 -27.269 -25.124 1.00 94.81 664 THR A C 1
ATOM 5216 O O . THR A 1 664 ? 27.324 -27.382 -24.885 1.00 94.81 664 THR A O 1
ATOM 5219 N N . CYS A 1 665 ? 25.554 -26.075 -25.304 1.00 94.38 665 CYS A N 1
ATOM 5220 C CA . CYS A 1 665 ? 26.290 -24.829 -25.138 1.00 94.38 665 CYS A CA 1
ATOM 5221 C C . CYS A 1 665 ? 26.451 -24.501 -23.651 1.00 94.38 665 CYS A C 1
ATOM 5223 O O . CYS A 1 665 ? 25.500 -24.604 -22.886 1.00 94.38 665 CYS A O 1
ATOM 5225 N N . GLU A 1 666 ? 27.627 -24.019 -23.248 1.00 95.44 666 GLU A N 1
ATOM 5226 C CA . GLU A 1 666 ? 27.868 -23.508 -21.894 1.00 95.44 666 GLU A CA 1
ATOM 5227 C C . GLU A 1 666 ? 27.931 -21.969 -21.906 1.00 95.44 666 GLU A C 1
ATOM 5229 O O . GLU A 1 666 ? 28.956 -21.405 -22.309 1.00 95.44 666 GLU A O 1
ATOM 5234 N N . PRO A 1 667 ? 26.874 -21.251 -21.461 1.00 95.94 667 PRO A N 1
ATOM 5235 C CA . PRO A 1 667 ? 26.798 -19.792 -21.562 1.00 95.94 667 PRO A CA 1
ATOM 5236 C C . PRO A 1 667 ? 27.966 -19.071 -20.890 1.00 95.94 667 PRO A C 1
ATOM 5238 O O . PRO A 1 667 ? 28.475 -18.092 -21.423 1.00 95.94 667 PRO A O 1
ATOM 5241 N N . ALA A 1 668 ? 28.441 -19.579 -19.749 1.00 94.00 668 ALA A N 1
ATOM 5242 C CA . ALA A 1 668 ? 29.574 -18.996 -19.035 1.00 94.00 668 ALA A CA 1
ATOM 5243 C C . ALA A 1 668 ? 30.889 -19.074 -19.829 1.00 94.00 668 ALA A C 1
ATOM 5245 O O . ALA A 1 668 ? 31.751 -18.211 -19.686 1.00 94.00 668 ALA A O 1
ATOM 5246 N N . VAL A 1 669 ? 31.070 -20.093 -20.674 1.00 93.00 669 VAL A N 1
ATOM 5247 C CA . VAL A 1 669 ? 32.225 -20.172 -21.580 1.00 93.00 669 VAL A CA 1
ATOM 5248 C C . VAL A 1 669 ? 32.047 -19.171 -22.714 1.00 93.00 669 VAL A C 1
ATOM 5250 O O . VAL A 1 669 ? 32.929 -18.350 -22.942 1.00 93.00 669 VAL A O 1
ATOM 5253 N N . LEU A 1 670 ? 30.875 -19.187 -23.349 1.00 92.50 670 LEU A N 1
ATOM 5254 C CA . LEU A 1 670 ? 30.567 -18.354 -24.506 1.00 92.50 670 LEU A CA 1
ATOM 5255 C C . LEU A 1 670 ? 30.702 -16.850 -24.217 1.00 92.50 670 LEU A C 1
ATOM 5257 O O . LEU A 1 670 ? 31.296 -16.106 -24.997 1.00 92.50 670 LEU A O 1
ATOM 5261 N N . PHE A 1 671 ? 30.173 -16.404 -23.076 1.00 94.38 671 PHE A N 1
ATOM 5262 C CA . PHE A 1 671 ? 30.121 -14.988 -22.713 1.00 94.38 671 PHE A CA 1
ATOM 5263 C C . PHE A 1 671 ? 31.435 -14.438 -22.139 1.00 94.38 671 PHE A C 1
ATOM 5265 O O . PHE A 1 671 ? 31.626 -13.223 -22.149 1.00 94.38 671 PHE A O 1
ATOM 5272 N N . ARG A 1 672 ? 32.385 -15.300 -21.738 1.00 91.44 672 ARG A N 1
ATOM 5273 C CA . ARG A 1 672 ? 33.762 -14.871 -21.418 1.00 91.44 672 ARG A CA 1
ATOM 5274 C C . ARG A 1 672 ? 34.520 -14.388 -22.653 1.00 91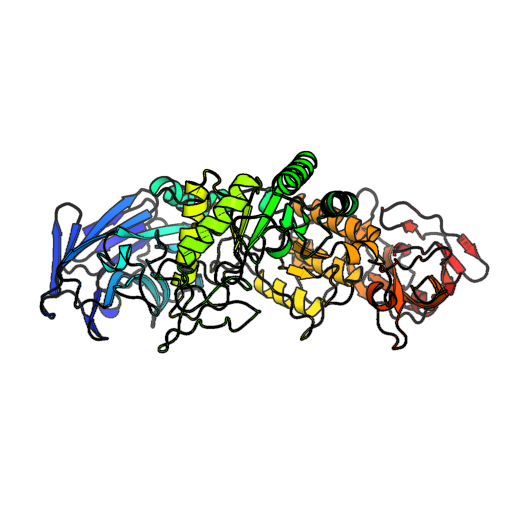.44 672 ARG A C 1
ATOM 5276 O O . ARG A 1 672 ? 35.344 -13.492 -22.543 1.00 91.44 672 ARG A O 1
ATOM 5283 N N . SER A 1 673 ? 34.215 -14.954 -23.820 1.00 89.69 673 SER A N 1
ATOM 5284 C CA . SER A 1 673 ? 34.799 -14.567 -25.110 1.00 89.69 673 SER A CA 1
ATOM 5285 C C . SER A 1 673 ? 33.913 -13.633 -25.939 1.00 89.69 673 SER A C 1
ATOM 5287 O O . SER A 1 673 ? 34.240 -13.359 -27.095 1.00 89.69 673 SER A O 1
ATOM 5289 N N . ALA A 1 674 ? 32.785 -13.170 -25.391 1.00 93.31 674 ALA A N 1
ATOM 5290 C CA . ALA A 1 674 ? 31.900 -12.254 -26.097 1.00 93.31 674 ALA A CA 1
ATOM 5291 C C . ALA A 1 674 ? 32.609 -10.927 -26.396 1.00 93.31 674 ALA A C 1
ATOM 5293 O O . ALA A 1 674 ? 33.466 -10.473 -25.636 1.00 93.31 674 ALA A O 1
ATOM 5294 N N . ARG A 1 675 ? 32.229 -10.283 -27.499 1.00 92.69 675 ARG A N 1
ATOM 5295 C CA . ARG A 1 675 ? 32.725 -8.956 -27.874 1.00 92.69 675 ARG A CA 1
ATOM 5296 C C . ARG A 1 675 ? 31.564 -8.054 -28.242 1.00 92.69 675 ARG A C 1
ATOM 5298 O O . ARG A 1 675 ? 30.613 -8.489 -28.886 1.00 92.69 675 ARG A O 1
ATOM 5305 N N . LEU A 1 676 ? 31.664 -6.793 -27.843 1.00 90.31 676 LEU A N 1
ATOM 5306 C CA . LEU A 1 676 ? 30.830 -5.734 -28.387 1.00 90.31 676 LEU A CA 1
ATOM 5307 C C . LEU A 1 676 ? 31.623 -5.063 -29.509 1.00 90.31 676 LEU A C 1
ATOM 5309 O O . LEU A 1 676 ? 32.744 -4.613 -29.287 1.00 90.31 676 LEU A O 1
ATOM 5313 N N . VAL A 1 677 ? 31.064 -5.049 -30.715 1.00 88.81 677 VAL A N 1
ATOM 5314 C CA . VAL A 1 677 ? 31.688 -4.482 -31.920 1.00 88.81 677 VAL A CA 1
ATOM 5315 C C . VAL A 1 677 ? 30.726 -3.493 -32.571 1.00 88.81 677 VAL A C 1
ATOM 5317 O O . VAL A 1 677 ? 29.521 -3.577 -32.343 1.00 88.81 677 VAL A O 1
ATOM 5320 N N . ARG A 1 678 ? 31.235 -2.544 -33.354 1.00 84.69 678 ARG A N 1
ATOM 5321 C CA . ARG A 1 678 ? 30.424 -1.546 -34.060 1.00 84.69 678 ARG A CA 1
ATOM 5322 C C . ARG A 1 678 ? 30.529 -1.729 -35.567 1.00 84.69 678 ARG A C 1
ATOM 5324 O O . ARG A 1 678 ? 31.659 -2.004 -36.023 1.00 84.69 678 ARG A O 1
#